Protein AF-Q4TAU9-F1 (afdb_monomer_lite)

pLDDT: mean 83.35, std 13.66, range [28.48, 95.56]

Radius of gyration: 48.25 Å; chains: 1; bounding box: 109×79×140 Å

Foldseek 3Di:
DDDPLVVDDPVCSVVVVQVVCCCVVQVPQAGWDDDPNDIDGPGDPVCLFSLAPPVLLVVLLVLLVVLQVQLVVLVCQLVPVDDDPDDDDDDDDDPRDQLVVLLVPDDPQAADDLVNSVVSCVVRPVNVVSVVVSVVSNVVSQVVSVVSVVVSCVNCVSGPDDRDRDGDDDQDVSNSSQQSNQVSFQQPPNFGFGADPVVRFTDGDPVDPDRGDQGFFHPDDDQWGAVGADPVHRNFRPHHAPQWDGDPRTTDGDDQPDCQVAWDPPDDDALVRLVVCQVVVPCVFFQDWDKDFPQADAPDKDQQLPDQKGKIKIFRDPDQDQKWFKFFKKKWKKKWWPQAQKDKDKWKWFAQFDADSLLTDTQPEPDPVAFHWDWDWDPDDPTMTMIMTMGGGGPQFIAIGRMMMIIIGIDGHDPDPPDDPPDPPDRDDPPPPPGPNTIMHINDITTGHDMMGHDLVVLVVLLVCCVVPPDPVSNLSSLNNLLVVQVSNQSRAHDDPATARVVLVCCCRNNVDDPVSSVVSVVSSVVSLVSHPPNDPDGHHDYSDD

Structure (mmCIF, N/CA/C/O backbone):
data_AF-Q4TAU9-F1
#
_entry.id   AF-Q4TAU9-F1
#
loop_
_atom_site.group_PDB
_atom_site.id
_atom_site.type_symbol
_atom_site.label_atom_id
_atom_site.label_alt_id
_atom_site.label_comp_id
_atom_site.label_asym_id
_atom_site.label_entity_id
_atom_site.label_seq_id
_atom_site.pdbx_PDB_ins_code
_atom_site.Cartn_x
_atom_site.Cartn_y
_atom_site.Cartn_z
_atom_site.occupancy
_atom_site.B_iso_or_equiv
_atom_site.auth_seq_id
_atom_site.auth_comp_id
_atom_site.auth_asym_id
_atom_site.auth_atom_id
_atom_site.pdbx_PDB_model_num
ATOM 1 N N . LEU A 1 1 ? -42.664 -43.459 82.795 1.00 47.53 1 LEU A N 1
ATOM 2 C CA . LEU A 1 1 ? -44.141 -43.518 82.737 1.00 47.53 1 LEU A CA 1
ATOM 3 C C . LEU A 1 1 ? -44.501 -44.461 81.596 1.00 47.53 1 LEU A C 1
ATOM 5 O O . LEU A 1 1 ? -43.942 -44.253 80.524 1.00 47.53 1 LEU A O 1
ATOM 9 N N . PRO A 1 2 ? -45.317 -45.505 81.819 1.00 69.44 2 PRO A N 1
ATOM 10 C CA . PRO A 1 2 ? -45.883 -46.289 80.719 1.00 69.44 2 PRO A CA 1
ATOM 11 C C . PRO A 1 2 ? -46.674 -45.354 79.794 1.00 69.44 2 PRO A C 1
ATOM 13 O O . PRO A 1 2 ? -47.246 -44.364 80.260 1.00 69.44 2 PRO A O 1
ATOM 16 N N . GLY A 1 3 ? -46.637 -45.604 78.488 1.00 76.88 3 GLY A N 1
ATOM 17 C CA . GLY A 1 3 ? -47.330 -44.754 77.523 1.00 76.88 3 GLY A CA 1
ATOM 18 C C . GLY A 1 3 ? -48.832 -45.030 77.530 1.00 76.88 3 GLY A C 1
ATOM 19 O O . GLY A 1 3 ? -49.268 -46.114 77.915 1.00 76.88 3 GLY A O 1
ATOM 20 N N . LEU A 1 4 ? -49.651 -44.064 77.097 1.00 79.94 4 LEU A N 1
ATOM 21 C CA . LEU A 1 4 ? -51.115 -44.217 77.094 1.00 79.94 4 LEU A CA 1
ATOM 22 C C . LEU A 1 4 ? -51.572 -45.426 76.252 1.00 79.94 4 LEU A C 1
ATOM 24 O O . LEU A 1 4 ? -52.603 -46.029 76.540 1.00 79.94 4 LEU A O 1
ATOM 28 N N . GLN A 1 5 ? -50.765 -45.829 75.266 1.00 80.50 5 GLN A N 1
ATOM 29 C CA . GLN A 1 5 ? -50.980 -47.034 74.471 1.00 80.50 5 GLN A CA 1
ATOM 30 C C . GLN A 1 5 ? -50.945 -48.332 75.294 1.00 80.50 5 GLN A C 1
ATOM 32 O O . GLN A 1 5 ? -51.600 -49.297 74.914 1.00 80.50 5 GLN A O 1
ATOM 37 N N . ASP A 1 6 ? -50.234 -48.379 76.423 1.00 83.62 6 ASP A N 1
ATOM 38 C CA . ASP A 1 6 ? -50.064 -49.606 77.215 1.00 83.62 6 ASP A CA 1
ATOM 39 C C . ASP A 1 6 ? -51.356 -49.995 77.957 1.00 83.62 6 ASP A C 1
ATOM 41 O O . ASP A 1 6 ? -51.576 -51.171 78.256 1.00 83.62 6 ASP A O 1
ATOM 45 N N . VAL A 1 7 ? -52.244 -49.017 78.176 1.00 86.88 7 VAL A N 1
ATOM 46 C CA . VAL A 1 7 ? -53.579 -49.183 78.779 1.00 86.88 7 VAL A CA 1
ATOM 47 C C . VAL A 1 7 ? -54.600 -49.719 77.764 1.00 86.88 7 VAL A C 1
ATOM 49 O O . VAL A 1 7 ? -55.645 -50.242 78.146 1.00 86.88 7 VAL A O 1
ATOM 52 N N . LEU A 1 8 ? -54.309 -49.620 76.462 1.00 85.00 8 LEU A N 1
ATOM 53 C CA . LEU A 1 8 ? -55.213 -50.062 75.402 1.00 85.00 8 LEU A CA 1
ATOM 54 C C . LEU A 1 8 ? -55.052 -51.564 75.100 1.00 85.00 8 LEU A C 1
ATOM 56 O O . LEU A 1 8 ? -53.938 -52.095 75.196 1.00 85.00 8 LEU A O 1
ATOM 60 N N . PRO A 1 9 ? -56.136 -52.249 74.674 1.00 88.38 9 PRO A N 1
ATOM 61 C CA . PRO A 1 9 ? -56.065 -53.604 74.134 1.00 88.38 9 PRO A CA 1
ATOM 62 C C . PRO A 1 9 ? -55.034 -53.714 73.008 1.00 88.38 9 PRO A C 1
ATOM 64 O O . PRO A 1 9 ? -54.909 -52.800 72.192 1.00 88.38 9 PRO A O 1
ATOM 67 N N . GLU A 1 10 ? -54.328 -54.844 72.933 1.00 84.69 10 GLU A N 1
ATOM 68 C CA . GLU A 1 10 ? -53.177 -55.041 72.037 1.00 84.69 10 GLU A CA 1
ATOM 69 C C . GLU A 1 10 ? -53.483 -54.695 70.568 1.00 84.69 10 GLU A C 1
ATOM 71 O O . GLU A 1 10 ? -52.704 -54.000 69.918 1.00 84.69 10 GLU A O 1
ATOM 76 N N . PHE A 1 11 ? -54.677 -55.052 70.082 1.00 84.88 11 PHE A N 1
ATOM 77 C CA . PHE A 1 11 ? -55.127 -54.767 68.715 1.00 84.88 11 PHE A CA 1
ATOM 78 C C . PHE A 1 11 ? -55.357 -53.271 68.406 1.00 84.88 11 PHE A C 1
ATOM 80 O O . PHE A 1 11 ? -55.430 -52.895 67.236 1.00 84.88 11 PHE A O 1
ATOM 87 N N . LEU A 1 12 ? -55.475 -52.406 69.424 1.00 86.12 12 LEU A N 1
ATOM 88 C CA . LEU A 1 12 ? -55.676 -50.957 69.270 1.00 86.12 12 LEU A CA 1
ATOM 89 C C . LEU A 1 12 ? -54.403 -50.137 69.467 1.00 86.12 12 LEU A C 1
ATOM 91 O O . LEU A 1 12 ? -54.369 -48.984 69.040 1.00 86.12 12 LEU A O 1
ATOM 95 N N . ARG A 1 13 ? -53.357 -50.704 70.078 1.00 87.62 13 ARG A N 1
ATOM 96 C CA . ARG A 1 13 ? -52.136 -49.957 70.421 1.00 87.62 13 ARG A CA 1
ATOM 97 C C . ARG A 1 13 ? -51.487 -49.318 69.195 1.00 87.62 13 ARG A C 1
ATOM 99 O O . ARG A 1 13 ? -51.188 -48.128 69.220 1.00 87.62 13 ARG A O 1
ATOM 106 N N . GLY A 1 14 ? -51.337 -50.081 68.108 1.00 83.69 14 GLY A N 1
ATOM 107 C CA . GLY A 1 14 ? -50.750 -49.591 66.854 1.00 83.69 14 GLY A CA 1
ATOM 108 C C . GLY A 1 14 ? -51.552 -48.447 66.228 1.00 83.69 14 GLY A C 1
ATOM 109 O O . GLY A 1 14 ? -50.993 -47.394 65.938 1.00 83.69 14 GLY A O 1
ATOM 110 N N . ARG A 1 15 ? -52.879 -48.613 66.120 1.00 84.12 15 ARG A N 1
ATOM 111 C CA . ARG A 1 15 ? -53.782 -47.582 65.576 1.00 84.12 15 ARG A CA 1
ATOM 112 C C . ARG A 1 15 ? -53.808 -46.317 66.427 1.00 84.12 15 ARG A C 1
ATOM 114 O O . ARG A 1 15 ? -53.889 -45.221 65.888 1.00 84.12 15 ARG A O 1
ATOM 121 N N . PHE A 1 16 ? -53.739 -46.459 67.750 1.00 87.25 16 PHE A N 1
ATOM 122 C CA . PHE A 1 16 ? -53.678 -45.315 68.653 1.00 87.25 16 PHE A CA 1
ATOM 123 C C . PHE A 1 16 ? -52.394 -44.504 68.449 1.00 87.25 16 PHE A C 1
ATOM 125 O O . PHE A 1 16 ? -52.464 -43.283 68.354 1.00 87.25 16 PHE A O 1
ATOM 132 N N . VAL A 1 17 ? -51.236 -45.164 68.337 1.00 86.25 17 VAL A N 1
ATOM 133 C CA . VAL A 1 17 ? -49.957 -44.483 68.078 1.00 86.25 17 VAL A CA 1
ATOM 134 C C . VAL A 1 17 ? -49.968 -43.802 66.708 1.00 86.25 17 VAL A C 1
ATOM 136 O O . VAL A 1 17 ? -49.568 -42.647 66.608 1.00 86.25 17 VAL A O 1
ATOM 139 N N . GLU A 1 18 ? -50.474 -44.465 65.669 1.00 83.19 18 GLU A N 1
ATOM 140 C CA . GLU A 1 18 ? -50.602 -43.897 64.319 1.00 83.19 18 GLU A CA 1
ATOM 141 C C . GLU A 1 18 ? -51.523 -42.666 64.288 1.00 83.19 18 GLU A C 1
ATOM 143 O O . GLU A 1 18 ? -51.163 -41.625 63.729 1.00 83.19 18 GLU A O 1
ATOM 148 N N . ALA A 1 19 ? -52.675 -42.741 64.959 1.00 84.44 19 ALA A N 1
ATOM 149 C CA . ALA A 1 19 ? -53.599 -41.621 65.092 1.00 84.44 19 ALA A CA 1
ATOM 150 C C . ALA A 1 19 ? -52.997 -40.474 65.919 1.00 84.44 19 ALA A C 1
ATOM 152 O O . ALA A 1 19 ? -53.143 -39.312 65.548 1.00 84.44 19 ALA A O 1
ATOM 153 N N . ALA A 1 20 ? -52.282 -40.778 67.006 1.00 87.12 20 ALA A N 1
ATOM 154 C CA . ALA A 1 20 ? -51.615 -39.777 67.833 1.00 87.12 20 ALA A CA 1
ATOM 155 C C . ALA A 1 20 ? -50.476 -39.073 67.075 1.00 87.12 20 ALA A C 1
ATOM 157 O O . ALA A 1 20 ? -50.361 -37.850 67.135 1.00 87.12 20 ALA A O 1
ATOM 158 N N . LEU A 1 21 ? -49.665 -39.816 66.317 1.00 86.50 21 LEU A N 1
ATOM 159 C CA . LEU A 1 21 ? -48.614 -39.246 65.471 1.00 86.50 21 LEU A CA 1
ATOM 160 C C . LEU A 1 21 ? -49.202 -38.398 64.339 1.00 86.50 21 LEU A C 1
ATOM 162 O O . LEU A 1 21 ? -48.694 -37.310 64.081 1.00 86.50 21 LEU A O 1
ATOM 166 N N . SER A 1 22 ? -50.296 -38.843 63.717 1.00 85.88 22 SER A N 1
ATOM 167 C CA . SER A 1 22 ? -51.021 -38.063 62.705 1.00 85.88 22 SER A CA 1
ATOM 168 C C . SER A 1 22 ? -51.625 -36.785 63.294 1.00 85.88 22 SER A C 1
ATOM 170 O O . SER A 1 22 ? -51.501 -35.715 62.706 1.00 85.88 22 SER A O 1
ATOM 172 N N . TYR A 1 23 ? -52.203 -36.857 64.495 1.00 86.38 23 TYR A N 1
ATOM 173 C CA . TYR A 1 23 ? -52.732 -35.693 65.208 1.00 86.38 23 TYR A CA 1
ATOM 174 C C . TYR A 1 23 ? -51.643 -34.643 65.464 1.00 86.38 23 TYR A C 1
ATOM 176 O O . TYR A 1 23 ? -51.842 -33.467 65.170 1.00 86.38 23 TYR A O 1
ATOM 184 N N . VAL A 1 24 ? -50.478 -35.070 65.964 1.00 86.50 24 VAL A N 1
ATOM 185 C CA . VAL A 1 24 ? -49.368 -34.169 66.309 1.00 86.50 24 VAL A CA 1
ATOM 186 C C . VAL A 1 24 ? -48.653 -33.629 65.068 1.00 86.50 24 VAL A C 1
ATOM 188 O O . VAL A 1 24 ? -48.359 -32.439 65.010 1.00 86.50 24 VAL A O 1
ATOM 191 N N . ALA A 1 25 ? -48.359 -34.475 64.079 1.00 85.12 25 ALA A N 1
ATOM 192 C CA . ALA A 1 25 ? -47.562 -34.089 62.914 1.00 85.12 25 ALA A CA 1
ATOM 193 C C . ALA A 1 25 ? -48.379 -33.378 61.824 1.00 85.12 25 ALA A C 1
ATOM 195 O O . ALA A 1 25 ? -47.840 -32.526 61.124 1.00 85.12 25 ALA A O 1
ATOM 196 N N . CYS A 1 26 ? -49.664 -33.718 61.686 1.00 88.06 26 CYS A N 1
ATOM 197 C CA . CYS A 1 26 ? -50.552 -33.201 60.641 1.00 88.06 26 CYS A CA 1
ATOM 198 C C . CYS A 1 26 ? -51.655 -32.288 61.180 1.00 88.06 26 CYS A C 1
ATOM 200 O O . CYS A 1 26 ? -52.570 -31.954 60.436 1.00 88.06 26 CYS A O 1
ATOM 202 N N . ASN A 1 27 ? -51.611 -31.917 62.465 1.00 87.69 27 ASN A N 1
ATOM 203 C CA . ASN A 1 27 ? -52.578 -31.024 63.110 1.00 87.69 27 ASN A CA 1
ATOM 204 C C . ASN A 1 27 ? -54.054 -31.449 62.917 1.00 87.69 27 ASN A C 1
ATOM 206 O O . ASN A 1 27 ? -54.943 -30.615 62.788 1.00 87.69 27 ASN A O 1
ATOM 210 N N . SER A 1 28 ? -54.327 -32.760 62.879 1.00 83.88 28 SER A N 1
ATOM 211 C CA . SER A 1 28 ? -55.648 -33.347 62.547 1.00 83.88 28 SER A CA 1
ATOM 212 C C . SER A 1 28 ? -56.174 -33.085 61.127 1.00 83.88 28 SER A C 1
ATOM 214 O O . SER A 1 28 ? -57.338 -33.366 60.841 1.00 83.88 28 SER A O 1
ATOM 216 N N . GLU A 1 29 ? -55.347 -32.575 60.220 1.00 89.56 29 GLU A N 1
ATOM 217 C CA . GLU A 1 29 ? -55.735 -32.250 58.842 1.00 89.56 29 GLU A CA 1
ATOM 218 C C . GLU A 1 29 ? -55.476 -33.405 57.853 1.00 89.56 29 GLU A C 1
ATOM 220 O O . GLU A 1 29 ? -55.836 -33.318 56.675 1.00 89.56 29 GLU A O 1
ATOM 225 N N . GLY A 1 30 ? -54.882 -34.510 58.317 1.00 89.56 30 GLY A N 1
ATOM 226 C CA . GLY A 1 30 ? -54.556 -35.678 57.500 1.00 89.56 30 GLY A CA 1
ATOM 227 C C . GLY A 1 30 ? -53.896 -36.819 58.280 1.00 89.56 30 GLY A C 1
ATOM 228 O O . GLY A 1 30 ? -53.733 -36.742 59.498 1.00 89.56 30 GLY A O 1
ATOM 229 N N . GLU A 1 31 ? -53.507 -37.868 57.556 1.00 90.62 31 GLU A N 1
ATOM 230 C CA . GLU A 1 31 ? -52.815 -39.055 58.088 1.00 90.62 31 GLU A CA 1
ATOM 231 C C . GLU A 1 31 ? -51.307 -38.980 57.809 1.00 90.62 31 GLU A C 1
ATOM 233 O O . GLU A 1 31 ? -50.898 -38.625 56.704 1.00 90.62 31 GLU A O 1
ATOM 238 N N . LEU A 1 32 ? -50.458 -39.310 58.784 1.00 90.50 32 LEU A N 1
ATOM 239 C CA . LEU A 1 32 ? -49.004 -39.271 58.615 1.00 90.50 32 LEU A CA 1
ATOM 240 C C . LEU A 1 32 ? -48.502 -40.487 57.820 1.00 90.50 32 LEU A C 1
ATOM 242 O O . LEU A 1 32 ? -48.624 -41.626 58.260 1.00 90.50 32 LEU A O 1
ATOM 246 N N . LEU A 1 33 ? -47.845 -40.239 56.689 1.00 90.31 33 LEU A N 1
ATOM 247 C CA . LEU A 1 33 ? -47.177 -41.241 55.862 1.00 90.31 33 LEU A CA 1
ATOM 248 C C . LEU A 1 33 ? -45.666 -41.021 55.885 1.00 90.31 33 LEU A C 1
ATOM 250 O O . LEU A 1 33 ? -45.189 -39.940 55.551 1.00 90.31 33 LEU A O 1
ATOM 254 N N . CYS A 1 34 ? -44.900 -42.060 56.209 1.00 87.75 34 CYS A N 1
ATOM 255 C CA . CYS A 1 34 ? -43.439 -42.029 56.183 1.00 87.75 34 CYS A CA 1
ATOM 256 C C . CYS A 1 34 ? -42.897 -43.054 55.185 1.00 87.75 34 CYS A C 1
ATOM 258 O O . CYS A 1 34 ? -43.180 -44.246 55.290 1.00 87.75 34 CYS A O 1
ATOM 260 N N . ARG A 1 35 ? -42.078 -42.607 54.227 1.00 88.62 35 ARG A N 1
ATOM 261 C CA . ARG A 1 35 ? -41.408 -43.479 53.252 1.00 88.62 35 ARG A CA 1
ATOM 262 C C . ARG A 1 35 ? -39.969 -43.023 53.044 1.00 88.62 35 ARG A C 1
ATOM 264 O O . ARG A 1 35 ? -39.738 -41.859 52.747 1.00 88.62 35 ARG A O 1
ATOM 271 N N . ASN A 1 36 ? -39.006 -43.940 53.153 1.00 86.94 36 ASN A N 1
ATOM 272 C CA . ASN A 1 36 ? -37.575 -43.667 52.936 1.00 86.94 36 ASN A CA 1
ATOM 273 C C . ASN A 1 36 ? -37.044 -42.459 53.746 1.00 86.94 36 ASN A C 1
ATOM 275 O O . ASN A 1 36 ? -36.388 -41.586 53.183 1.00 86.94 36 ASN A O 1
ATOM 279 N N . ASN A 1 37 ? -37.346 -42.389 55.049 1.00 85.00 37 ASN A N 1
ATOM 280 C CA . ASN A 1 37 ? -37.008 -41.266 55.947 1.00 85.00 37 ASN A CA 1
ATOM 281 C C . ASN A 1 37 ? -37.619 -39.898 55.571 1.00 85.00 37 ASN A C 1
ATOM 283 O O . ASN A 1 37 ? -37.198 -38.873 56.101 1.00 85.00 37 ASN A O 1
ATOM 287 N N . ASP A 1 38 ? -38.620 -39.865 54.693 1.00 84.88 38 ASP A N 1
ATOM 288 C CA . ASP A 1 38 ? -39.382 -38.666 54.353 1.00 84.88 38 ASP A CA 1
ATOM 289 C C . ASP A 1 38 ? -40.832 -38.859 54.815 1.00 84.88 38 ASP A C 1
ATOM 291 O O . ASP A 1 38 ? -41.509 -39.788 54.368 1.00 84.88 38 ASP A O 1
ATOM 295 N N . CYS A 1 39 ? -41.288 -38.022 55.746 1.00 88.00 39 CYS A N 1
ATOM 296 C CA . CYS A 1 39 ? -42.621 -38.090 56.342 1.00 88.00 39 CYS A CA 1
ATOM 297 C C . CYS A 1 39 ? -43.475 -36.900 55.899 1.00 88.00 39 CYS A C 1
ATOM 299 O O . CYS A 1 39 ? -42.984 -35.775 55.821 1.00 88.00 39 CYS A O 1
ATOM 301 N N . TRP A 1 40 ? -44.752 -37.140 55.608 1.00 90.62 40 TRP A N 1
ATOM 302 C CA . TRP A 1 40 ? -45.702 -36.115 55.183 1.00 90.62 40 TRP A CA 1
ATOM 303 C C . TRP A 1 40 ? -47.138 -36.502 55.483 1.00 90.62 40 TRP A C 1
ATOM 305 O O . TRP A 1 40 ? -47.441 -37.665 55.723 1.00 90.62 40 TRP A O 1
ATOM 315 N N . CYS A 1 41 ? -48.037 -35.536 55.393 1.00 91.06 41 CYS A N 1
ATOM 316 C CA . CYS A 1 41 ? -49.447 -35.747 55.650 1.00 91.06 41 CYS A CA 1
ATOM 317 C C . CYS A 1 41 ? -50.186 -36.102 54.358 1.00 91.06 41 CYS A C 1
ATOM 319 O O . CYS A 1 41 ? -50.120 -35.380 53.359 1.00 91.06 41 CYS A O 1
ATOM 321 N N . HIS A 1 42 ? -50.915 -37.211 54.351 1.00 91.44 42 HIS A N 1
ATOM 322 C CA . HIS A 1 42 ? -51.972 -37.438 53.381 1.00 91.44 42 HIS A CA 1
ATOM 323 C C . HIS A 1 42 ? -53.157 -36.548 53.751 1.00 91.44 42 HIS A C 1
ATOM 325 O O . HIS A 1 42 ? -53.922 -36.852 54.665 1.00 91.44 42 HIS A O 1
ATOM 331 N N . CYS A 1 43 ? -53.245 -35.399 53.084 1.00 91.19 43 CYS A N 1
ATOM 332 C CA . CYS A 1 43 ? -54.223 -34.374 53.409 1.00 91.19 43 CYS A CA 1
ATOM 333 C C . CYS A 1 43 ? -55.661 -34.840 53.173 1.00 91.19 43 CYS A C 1
ATOM 335 O O . CYS A 1 43 ? -55.986 -35.391 52.121 1.00 91.19 43 CYS A O 1
ATOM 337 N N . SER A 1 44 ? -56.538 -34.530 54.126 1.00 89.50 44 SER A N 1
ATOM 338 C CA . SER A 1 44 ? -57.981 -34.679 53.961 1.00 89.50 44 SER A CA 1
ATOM 339 C C . SER A 1 44 ? -58.497 -33.779 52.827 1.00 89.50 44 SER A C 1
ATOM 341 O O . SER A 1 44 ? -57.984 -32.670 52.651 1.00 89.50 44 SER A O 1
ATOM 343 N N . PRO A 1 45 ? -59.573 -34.160 52.109 1.00 89.44 45 PRO A N 1
ATOM 344 C CA . PRO A 1 45 ? -60.207 -33.297 51.107 1.00 89.44 45 PRO A CA 1
ATOM 345 C C . PRO A 1 45 ? -60.637 -31.919 51.637 1.00 89.44 45 PRO A C 1
ATOM 347 O O . PRO A 1 45 ? -60.756 -30.975 50.862 1.00 89.44 45 PRO A O 1
ATOM 350 N N . ARG A 1 46 ? -60.866 -31.789 52.954 1.00 91.06 46 ARG A N 1
ATOM 351 C CA . ARG A 1 46 ? -61.191 -30.508 53.607 1.00 91.06 46 ARG A CA 1
ATOM 352 C C . ARG A 1 46 ? -59.979 -29.586 53.778 1.00 91.06 46 ARG A C 1
ATOM 354 O O . ARG A 1 46 ? -60.163 -28.380 53.895 1.00 91.06 46 ARG A O 1
ATOM 361 N N . PHE A 1 47 ? -58.768 -30.140 53.773 1.00 88.88 47 PHE A N 1
ATOM 362 C CA . PHE A 1 47 ? -57.513 -29.431 54.025 1.00 88.88 47 PHE A CA 1
ATOM 363 C C . PHE A 1 47 ? -56.452 -29.804 52.979 1.00 88.88 47 PHE A C 1
ATOM 365 O O . PHE A 1 47 ? -55.394 -30.320 53.330 1.00 88.88 47 PHE A O 1
ATOM 372 N N . PRO A 1 48 ? -56.676 -29.539 51.677 1.00 85.88 48 PRO A N 1
ATOM 373 C CA . PRO A 1 48 ? -55.783 -29.984 50.598 1.00 85.88 48 PRO A CA 1
ATOM 374 C C . PRO A 1 48 ? -54.354 -29.414 50.680 1.00 85.88 48 PRO A C 1
ATOM 376 O O . PRO A 1 48 ? -53.468 -29.853 49.951 1.00 85.88 48 PRO A O 1
ATOM 379 N N . GLN A 1 49 ? -54.125 -28.428 51.550 1.00 86.75 49 GLN A N 1
ATOM 380 C CA . GLN A 1 49 ? -52.856 -27.728 51.736 1.00 86.75 49 GLN A CA 1
ATOM 381 C C . GLN A 1 49 ? -52.212 -28.019 53.103 1.00 86.75 49 GLN A C 1
ATOM 383 O O . GLN A 1 49 ? -51.345 -27.266 53.527 1.00 86.75 49 GLN A O 1
ATOM 388 N N . CYS A 1 50 ? -52.587 -29.110 53.780 1.00 87.81 50 CYS A N 1
ATOM 389 C CA . CYS A 1 50 ? -52.100 -29.444 55.126 1.00 87.81 50 CYS A CA 1
ATOM 390 C C . CYS A 1 50 ? -50.562 -29.562 55.252 1.00 87.81 50 CYS A C 1
ATOM 392 O O . CYS A 1 50 ? -50.002 -29.396 56.328 1.00 87.81 50 CYS A O 1
ATOM 394 N N . ASN A 1 51 ? -49.850 -29.811 54.143 1.00 88.88 51 ASN A N 1
ATOM 395 C CA . ASN A 1 51 ? -48.381 -29.841 54.102 1.00 88.88 51 ASN A CA 1
ATOM 396 C C . ASN A 1 51 ? -47.729 -28.474 53.799 1.00 88.88 51 ASN A C 1
ATOM 398 O O . ASN A 1 51 ? -46.511 -28.417 53.635 1.00 88.88 51 ASN A O 1
ATOM 402 N N . CYS A 1 52 ? -48.500 -27.392 53.638 1.00 89.81 52 CYS A N 1
ATOM 403 C CA . CYS A 1 52 ? -47.992 -26.065 53.276 1.00 89.81 52 CYS A CA 1
ATOM 404 C C . CYS A 1 52 ? -47.784 -25.165 54.503 1.00 89.81 52 CYS A C 1
ATOM 406 O O . CYS A 1 52 ? -48.756 -24.615 55.027 1.00 89.81 52 CYS A O 1
ATOM 408 N N . PRO A 1 53 ? -46.536 -24.870 54.898 1.00 90.12 53 PRO A N 1
ATOM 409 C CA . PRO A 1 53 ? -46.262 -23.868 55.922 1.00 90.12 53 PRO A CA 1
ATOM 410 C C . PRO A 1 53 ? -46.305 -22.449 55.321 1.00 90.12 53 PRO A C 1
ATOM 412 O O . PRO A 1 53 ? -45.274 -21.826 55.064 1.00 90.12 53 PRO A O 1
ATOM 415 N N . PHE A 1 54 ? -47.506 -21.919 55.057 1.00 88.56 54 PHE A N 1
ATOM 416 C CA . PHE A 1 54 ? -47.681 -20.630 54.364 1.00 88.56 54 PHE A CA 1
ATOM 417 C C . PHE A 1 54 ? -46.989 -19.448 55.048 1.00 88.56 54 PHE A C 1
ATOM 419 O O . PHE A 1 54 ? -46.404 -18.608 54.363 1.00 88.56 54 PHE A O 1
ATOM 426 N N . ALA A 1 55 ? -47.052 -19.380 56.380 1.00 89.56 55 ALA A N 1
ATOM 427 C CA . ALA A 1 55 ? -46.417 -18.314 57.147 1.00 89.56 55 ALA A CA 1
ATOM 428 C C . ALA A 1 55 ? -44.888 -18.348 56.991 1.00 89.56 55 ALA A C 1
ATOM 430 O O . ALA A 1 55 ? -44.282 -17.317 56.704 1.00 89.56 55 ALA A O 1
ATOM 431 N N . ASP A 1 56 ? -44.277 -19.532 57.086 1.00 91.50 56 ASP A N 1
ATOM 432 C CA . ASP A 1 56 ? -42.827 -19.691 56.946 1.00 91.50 56 ASP A CA 1
ATOM 433 C C . ASP A 1 56 ? -42.357 -19.411 55.517 1.00 91.50 56 ASP A C 1
ATOM 435 O O . ASP A 1 56 ? -41.340 -18.742 55.325 1.00 91.50 56 ASP A O 1
ATOM 439 N N . ILE A 1 57 ? -43.111 -19.870 54.508 1.00 92.56 57 ILE A N 1
ATOM 440 C CA . ILE A 1 57 ? -42.835 -19.555 53.099 1.00 92.56 57 ILE A CA 1
ATOM 441 C C . ILE A 1 57 ? -42.856 -18.037 52.898 1.00 92.56 57 ILE A C 1
ATOM 443 O O . ILE A 1 57 ? -41.895 -17.492 52.363 1.00 92.56 57 ILE A O 1
ATOM 447 N N . LYS A 1 58 ? -43.890 -17.343 53.393 1.00 93.06 58 LYS A N 1
ATOM 448 C CA . LYS A 1 58 ? -44.012 -15.885 53.260 1.00 93.06 58 LYS A CA 1
ATOM 449 C C . LYS A 1 58 ? -42.854 -15.139 53.933 1.00 93.06 58 LYS A C 1
ATOM 451 O O . LYS A 1 58 ? -42.282 -14.232 53.340 1.00 93.06 58 LYS A O 1
ATOM 456 N N . VAL A 1 59 ? -42.456 -15.545 55.140 1.00 95.12 59 VAL A N 1
ATOM 457 C CA . VAL A 1 59 ? -41.306 -14.946 55.844 1.00 95.12 59 VAL A CA 1
ATOM 458 C C . VAL A 1 59 ? -40.006 -15.150 55.060 1.00 95.12 59 VAL A C 1
ATOM 460 O O . VAL A 1 59 ? -39.155 -14.259 55.009 1.00 95.12 59 VAL A O 1
ATOM 463 N N . MET A 1 60 ? -39.821 -16.316 54.440 1.00 95.25 60 MET A N 1
ATOM 464 C CA . MET A 1 60 ? -38.642 -16.582 53.615 1.00 95.25 60 MET A CA 1
ATOM 465 C C . MET A 1 60 ? -38.660 -15.788 52.300 1.00 95.25 60 MET A C 1
ATOM 467 O O . MET A 1 60 ? -37.611 -15.269 51.923 1.00 95.25 60 MET A O 1
ATOM 471 N N . GLU A 1 61 ? -39.821 -15.628 51.654 1.00 94.56 61 GLU A N 1
ATOM 472 C CA . GLU A 1 61 ? -40.019 -14.748 50.486 1.00 94.56 61 GLU A CA 1
ATOM 473 C C . GLU A 1 61 ? -39.645 -13.290 50.836 1.00 94.56 61 GLU A C 1
ATOM 475 O O . GLU A 1 61 ? -38.811 -12.680 50.169 1.00 94.56 61 GLU A O 1
ATOM 480 N N . GLU A 1 62 ? -40.143 -12.757 51.958 1.00 95.00 62 GLU A N 1
ATOM 481 C CA . GLU A 1 62 ? -39.811 -11.403 52.435 1.00 95.00 62 GLU A CA 1
ATOM 482 C C . GLU A 1 62 ? -38.312 -11.227 52.748 1.00 95.00 62 GLU A C 1
ATOM 484 O O . GLU A 1 62 ? -37.727 -10.168 52.507 1.00 95.00 62 GLU A O 1
ATOM 489 N N . ASN A 1 63 ? -37.653 -12.256 53.286 1.00 94.94 63 ASN A N 1
ATOM 490 C CA . ASN A 1 63 ? -36.213 -12.219 53.554 1.00 94.94 63 ASN A CA 1
ATOM 491 C C . ASN A 1 63 ? -35.368 -12.295 52.272 1.00 94.94 63 ASN A C 1
ATOM 493 O O . ASN A 1 63 ? -34.278 -11.709 52.215 1.00 94.94 63 ASN A O 1
ATOM 497 N N . LEU A 1 64 ? -35.848 -13.010 51.251 1.00 95.44 64 LEU A N 1
ATOM 498 C CA . LEU A 1 64 ? -35.224 -13.029 49.931 1.00 95.44 64 LEU A CA 1
ATOM 499 C C . LEU A 1 64 ? -35.331 -11.648 49.278 1.00 95.44 64 LEU A C 1
ATOM 501 O O . LEU A 1 64 ? -34.324 -11.123 48.805 1.00 95.44 64 LEU A O 1
ATOM 505 N N . GLU A 1 65 ? -36.497 -11.011 49.372 1.00 94.56 65 GLU A N 1
ATOM 506 C CA . GLU A 1 65 ? -36.717 -9.656 48.864 1.00 94.56 65 GLU A CA 1
ATOM 507 C C . GLU A 1 65 ? -35.814 -8.622 49.556 1.00 94.56 65 GLU A C 1
ATOM 509 O O . GLU A 1 65 ? -35.137 -7.836 48.894 1.00 94.56 65 GLU A O 1
ATOM 514 N N . LYS A 1 66 ? -35.659 -8.694 50.885 1.00 94.50 66 LYS A N 1
ATOM 515 C CA . LYS A 1 66 ? -34.671 -7.871 51.613 1.00 94.50 66 LYS A CA 1
ATOM 516 C C . LYS A 1 66 ? -33.238 -8.091 51.116 1.00 94.50 66 LYS A C 1
ATOM 518 O O . LYS A 1 66 ? -32.447 -7.150 51.079 1.00 94.50 66 LYS A O 1
ATOM 523 N N . SER A 1 67 ? -32.889 -9.321 50.734 1.00 94.88 67 SER A N 1
ATOM 524 C CA . SER A 1 67 ? -31.564 -9.631 50.178 1.00 94.88 67 SER A CA 1
ATOM 525 C C . SER A 1 67 ? -31.387 -9.026 48.781 1.00 94.88 67 SER A C 1
ATOM 527 O O . SER A 1 67 ? -30.323 -8.481 48.491 1.00 94.88 67 SER A O 1
ATOM 529 N N . ASN A 1 68 ? -32.430 -9.043 47.946 1.00 93.31 68 ASN A N 1
ATOM 530 C CA . ASN A 1 68 ? -32.439 -8.374 46.641 1.00 93.31 68 ASN A CA 1
ATOM 531 C C . ASN A 1 68 ? -32.296 -6.855 46.776 1.00 93.31 68 ASN A C 1
ATOM 533 O O . ASN A 1 68 ? -31.487 -6.246 46.073 1.00 93.31 68 ASN A O 1
ATOM 537 N N . GLN A 1 69 ? -33.014 -6.246 47.720 1.00 93.44 69 GLN A N 1
ATOM 538 C CA . GLN A 1 69 ? -32.919 -4.815 48.009 1.00 93.44 69 GLN A CA 1
ATOM 539 C C . GLN A 1 69 ? -31.524 -4.428 48.508 1.00 93.44 69 GLN A C 1
ATOM 541 O O . GLN A 1 69 ? -30.942 -3.469 48.005 1.00 93.44 69 GLN A O 1
ATOM 546 N N . ALA A 1 70 ? -30.942 -5.208 49.425 1.00 93.94 70 ALA A N 1
ATOM 547 C CA . ALA A 1 70 ? -29.574 -4.991 49.897 1.00 93.94 70 ALA A CA 1
ATOM 548 C C . ALA A 1 70 ? -28.546 -5.120 48.761 1.00 93.94 70 ALA A C 1
ATOM 550 O O . ALA A 1 70 ? -27.647 -4.289 48.641 1.00 93.94 70 ALA A O 1
ATOM 551 N N . TRP A 1 71 ? -28.695 -6.123 47.889 1.00 94.06 71 TRP A N 1
ATOM 552 C CA . TRP A 1 71 ? -27.845 -6.277 46.708 1.00 94.06 71 TRP A CA 1
ATOM 553 C C . TRP A 1 71 ? -27.963 -5.080 45.760 1.00 94.06 71 TRP A C 1
ATOM 555 O O . TRP A 1 71 ? -26.948 -4.564 45.286 1.00 94.06 71 TRP A O 1
ATOM 565 N N . SER A 1 72 ? -29.189 -4.626 45.488 1.00 91.25 72 SER A N 1
ATOM 566 C CA . SER A 1 72 ? -29.436 -3.450 44.653 1.00 91.25 72 SER A CA 1
ATOM 567 C C . SER A 1 72 ? -28.805 -2.199 45.263 1.00 91.25 72 SER A C 1
ATOM 569 O O . SER A 1 72 ? -28.091 -1.497 44.553 1.00 91.25 72 SER A O 1
ATOM 571 N N . SER A 1 73 ? -28.965 -1.977 46.576 1.00 90.88 73 SER A N 1
ATOM 572 C CA . SER A 1 73 ? -28.368 -0.843 47.299 1.00 90.88 73 SER A CA 1
ATOM 573 C C . SER A 1 73 ? -26.849 -0.838 47.194 1.00 90.88 73 SER A C 1
ATOM 575 O O . SER A 1 73 ? -26.289 0.171 46.801 1.00 90.88 73 SER A O 1
ATOM 577 N N . LEU A 1 74 ? -26.173 -1.970 47.430 1.00 91.44 74 LEU A N 1
ATOM 578 C CA . LEU A 1 74 ? -24.708 -2.056 47.329 1.00 91.44 74 LEU A CA 1
ATOM 579 C C . LEU A 1 74 ? -24.195 -1.694 45.928 1.00 91.44 74 LEU A C 1
ATOM 581 O O . LEU A 1 74 ? -23.236 -0.940 45.768 1.00 91.44 74 LEU A O 1
ATOM 585 N N . ASN A 1 75 ? -24.844 -2.231 44.894 1.00 90.00 75 ASN A N 1
ATOM 586 C CA . ASN A 1 75 ? -24.480 -1.946 43.509 1.00 90.00 75 ASN A CA 1
ATOM 587 C C . ASN A 1 75 ? -24.821 -0.512 43.103 1.00 90.00 75 ASN A C 1
ATOM 589 O O . ASN A 1 75 ? -24.114 0.088 42.294 1.00 90.00 75 ASN A O 1
ATOM 593 N N . HIS A 1 76 ? -25.923 0.011 43.630 1.00 86.19 76 HIS A N 1
ATOM 594 C CA . HIS A 1 76 ? -26.329 1.384 43.434 1.00 86.19 76 HIS A CA 1
ATOM 595 C C . HIS A 1 76 ? -25.351 2.322 44.129 1.00 86.19 76 HIS A C 1
ATOM 597 O O . HIS A 1 76 ? -24.816 3.161 43.450 1.00 86.19 76 HIS A O 1
ATOM 603 N N . GLU A 1 77 ? -24.993 2.138 45.397 1.00 85.00 77 GLU A N 1
ATOM 604 C CA . GLU A 1 77 ? -24.003 2.945 46.135 1.00 85.00 77 GLU A CA 1
ATOM 605 C C . GLU A 1 77 ? -22.611 2.947 45.487 1.00 85.00 77 GLU A C 1
ATOM 607 O O . GLU A 1 77 ? -21.915 3.962 45.499 1.00 85.00 77 GLU A O 1
ATOM 612 N N . PHE A 1 78 ? -22.198 1.831 44.878 1.00 86.12 78 PHE A N 1
ATOM 613 C CA . PHE A 1 78 ? -20.972 1.794 44.078 1.00 86.12 78 PHE A CA 1
ATOM 614 C C . PHE A 1 78 ? -21.052 2.710 42.841 1.00 86.12 78 PHE A C 1
ATOM 616 O O . PHE A 1 78 ? -20.053 3.314 42.457 1.00 86.12 78 PHE A O 1
ATOM 623 N N . MET A 1 79 ? -22.239 2.836 42.237 1.00 78.12 79 MET A N 1
ATOM 624 C CA . MET A 1 79 ? -22.514 3.676 41.062 1.00 78.12 79 MET A CA 1
ATOM 625 C C . MET A 1 79 ? -22.894 5.135 41.425 1.00 78.12 79 MET A C 1
ATOM 627 O O . MET A 1 79 ? -22.489 6.068 40.736 1.00 78.12 79 MET A O 1
ATOM 631 N N . GLU A 1 80 ? -23.654 5.316 42.508 1.00 65.00 80 GLU A N 1
ATOM 632 C CA . GLU A 1 80 ? -24.314 6.504 43.067 1.00 65.00 80 GLU A CA 1
ATOM 633 C C . GLU A 1 80 ? -23.695 6.915 44.419 1.00 65.00 80 GLU A C 1
ATOM 635 O O . GLU A 1 80 ? -24.352 7.363 45.355 1.00 65.00 80 GLU A O 1
ATOM 640 N N . SER A 1 81 ? -22.373 6.965 44.491 1.00 53.22 81 SER A N 1
ATOM 641 C CA . SER A 1 81 ? -21.722 8.119 45.134 1.00 53.22 81 SER A CA 1
ATOM 642 C C . SER A 1 81 ? -22.131 9.387 44.345 1.00 53.22 81 SER A C 1
ATOM 644 O O . SER A 1 81 ? -21.448 9.929 43.483 1.00 53.22 81 SER A O 1
ATOM 646 N N . ALA A 1 82 ? -23.413 9.724 44.468 1.00 45.47 82 ALA A N 1
ATOM 647 C CA . ALA A 1 82 ? -24.231 10.621 43.675 1.00 45.47 82 ALA A CA 1
ATOM 648 C C . ALA A 1 82 ? -25.543 10.799 44.448 1.00 45.47 82 ALA A C 1
ATOM 650 O O . ALA A 1 82 ? -26.418 9.956 44.395 1.00 45.47 82 ALA A O 1
ATOM 651 N N . GLY A 1 83 ? -25.694 11.910 45.163 1.00 36.25 83 GLY A N 1
ATOM 652 C CA . GLY A 1 83 ? -27.030 12.436 45.444 1.00 36.25 83 GLY A CA 1
ATOM 653 C C . GLY A 1 83 ? -27.846 11.784 46.567 1.00 36.25 83 GLY A C 1
ATOM 654 O O . GLY A 1 83 ? -28.980 11.374 46.354 1.00 36.25 83 GLY A O 1
ATOM 655 N N . ARG A 1 84 ? -27.401 11.931 47.819 1.00 31.39 84 ARG A N 1
ATOM 656 C CA . ARG A 1 84 ? -28.326 12.384 48.876 1.00 31.39 84 ARG A CA 1
ATOM 657 C C . ARG A 1 84 ? -27.745 13.588 49.597 1.00 31.39 84 ARG A C 1
ATOM 659 O O . ARG A 1 84 ? -27.013 13.474 50.572 1.00 31.39 84 ARG A O 1
ATOM 666 N N . SER A 1 85 ? -28.135 14.760 49.106 1.00 32.44 85 SER A N 1
ATOM 667 C CA . SER A 1 85 ? -28.225 15.959 49.930 1.00 32.44 85 SER A CA 1
ATOM 668 C C . SER A 1 85 ? -29.228 15.669 51.050 1.00 32.44 85 SER A C 1
ATOM 670 O O . SER A 1 85 ? -30.439 15.717 50.840 1.00 32.44 85 SER A O 1
ATOM 672 N N . SER A 1 86 ? -28.727 15.312 52.230 1.00 34.50 86 SER A N 1
ATOM 673 C CA . SER A 1 86 ? -29.421 15.629 53.470 1.00 34.50 86 SER A CA 1
ATOM 674 C C . SER A 1 86 ? -28.731 16.846 54.064 1.00 34.50 86 SER A C 1
ATOM 676 O O . SER A 1 86 ? -27.506 16.939 54.101 1.00 34.50 86 SER A O 1
ATOM 678 N N . ARG A 1 87 ? -29.560 17.806 54.453 1.00 39.69 87 ARG A N 1
ATOM 679 C CA . ARG A 1 87 ? -29.212 19.112 54.999 1.00 39.69 87 ARG A CA 1
ATOM 680 C C . ARG A 1 87 ? -28.020 19.065 55.969 1.00 39.69 87 ARG A C 1
ATOM 682 O O . ARG A 1 87 ? -28.071 18.391 56.988 1.00 39.69 87 ARG A O 1
ATOM 689 N N . GLN A 1 88 ? -27.060 19.946 55.675 1.00 33.66 88 GLN A N 1
ATOM 690 C CA . GLN A 1 88 ? -26.428 20.853 56.638 1.00 33.66 88 GLN A CA 1
ATOM 691 C C . GLN A 1 88 ? -25.434 20.232 57.635 1.00 33.66 88 GLN A C 1
ATOM 693 O O . GLN A 1 88 ? -25.797 19.822 58.729 1.00 33.66 88 GLN A O 1
ATOM 698 N N . THR A 1 89 ? -24.139 20.295 57.309 1.00 30.22 89 THR A N 1
ATOM 699 C CA . THR A 1 89 ? -23.142 21.151 57.996 1.00 30.22 89 THR A CA 1
ATOM 700 C C . THR A 1 89 ? -21.750 20.973 57.376 1.00 30.22 89 THR A C 1
ATOM 702 O O . THR A 1 89 ? -21.340 19.881 57.000 1.00 30.22 89 THR A O 1
ATOM 705 N N . HIS A 1 90 ? -21.047 22.094 57.220 1.00 41.00 90 HIS A N 1
ATOM 706 C CA . HIS A 1 90 ? -19.674 22.195 56.733 1.00 41.00 90 HIS A CA 1
ATOM 707 C C . HIS A 1 90 ? -18.706 21.331 57.552 1.00 41.00 90 HIS A C 1
ATOM 709 O O . HIS A 1 90 ? -18.634 21.500 58.764 1.00 41.00 90 HIS A O 1
ATOM 715 N N . THR A 1 91 ? -17.896 20.500 56.887 1.00 28.48 91 THR A N 1
ATOM 716 C CA . THR A 1 91 ? -16.429 20.405 57.058 1.00 28.48 91 THR A CA 1
ATOM 717 C C . THR A 1 91 ? -15.837 19.373 56.083 1.00 28.48 91 THR A C 1
ATOM 719 O O . THR A 1 91 ? -16.371 18.289 55.908 1.00 28.48 91 THR A O 1
ATOM 722 N N . LEU A 1 92 ? -14.772 19.805 55.400 1.00 35.16 92 LEU A N 1
ATOM 723 C CA . LEU A 1 92 ? -13.745 19.102 54.618 1.00 35.16 92 LEU A CA 1
ATOM 724 C C . LEU A 1 92 ? -13.949 17.631 54.164 1.00 35.16 92 LEU A C 1
ATOM 726 O O . LEU A 1 92 ? -14.072 16.712 54.964 1.00 35.16 92 LEU A O 1
ATOM 730 N N . THR A 1 93 ? -13.749 17.436 52.849 1.00 35.97 93 THR A N 1
ATOM 731 C CA . THR A 1 93 ? -13.356 16.189 52.150 1.00 35.97 93 THR A CA 1
ATOM 732 C C . THR A 1 93 ? -14.310 14.992 52.261 1.00 35.97 93 THR A C 1
ATOM 734 O O . THR A 1 93 ? -14.133 14.112 53.095 1.00 35.97 93 THR A O 1
ATOM 737 N N . SER A 1 94 ? -15.280 14.906 51.342 1.00 37.44 94 SER A N 1
ATOM 738 C CA . SER A 1 94 ? -16.056 13.684 51.095 1.00 37.44 94 SER A CA 1
ATOM 739 C C . SER A 1 94 ? -15.206 12.653 50.339 1.00 37.44 94 SER A C 1
ATOM 741 O O . SER A 1 94 ? -14.787 12.896 49.209 1.00 37.44 94 SER A O 1
ATOM 743 N N . VAL A 1 95 ? -14.955 11.514 50.981 1.00 40.53 95 VAL A N 1
ATOM 744 C CA . VAL A 1 95 ? -14.086 10.410 50.526 1.00 40.53 95 VAL A CA 1
ATOM 745 C C . VAL A 1 95 ? -14.818 9.380 49.639 1.00 40.53 95 VAL A C 1
ATOM 747 O O . VAL A 1 95 ? -14.211 8.410 49.213 1.00 40.53 95 VAL A O 1
ATOM 750 N N . ASP A 1 96 ? -16.077 9.596 49.252 1.00 48.19 96 ASP A N 1
ATOM 751 C CA . ASP A 1 96 ? -16.864 8.610 48.489 1.00 48.19 96 ASP A CA 1
ATOM 752 C C . ASP A 1 96 ? -17.291 9.138 47.104 1.00 48.19 96 ASP A C 1
ATOM 754 O O . ASP A 1 96 ? -18.411 9.616 46.952 1.00 48.19 96 ASP A O 1
ATOM 758 N N . ASP A 1 97 ? -16.405 9.071 46.096 1.00 68.38 97 ASP A N 1
ATOM 759 C CA . ASP A 1 97 ? -16.693 9.494 44.701 1.00 68.38 97 ASP A CA 1
ATOM 760 C C . ASP A 1 97 ? -15.830 8.764 43.628 1.00 68.38 97 ASP A C 1
ATOM 762 O O . ASP A 1 97 ? -15.501 9.299 42.566 1.00 68.38 97 ASP A O 1
ATOM 766 N N . GLU A 1 98 ? -15.409 7.522 43.887 1.00 81.69 98 GLU A N 1
ATOM 767 C CA . GLU A 1 98 ? -14.301 6.865 43.164 1.00 81.69 98 GLU A CA 1
ATOM 768 C C . GLU A 1 98 ? -14.649 6.397 41.734 1.00 81.69 98 GLU A C 1
ATOM 770 O O . GLU A 1 98 ? -13.851 6.602 40.817 1.00 81.69 98 GLU A O 1
ATOM 775 N N . PHE A 1 99 ? -15.845 5.840 41.492 1.00 84.69 99 PHE A N 1
ATOM 776 C CA . PHE A 1 99 ? -16.262 5.404 40.144 1.00 84.69 99 PHE A CA 1
ATOM 777 C C . PHE A 1 99 ? -16.483 6.597 39.199 1.00 84.69 99 PHE A C 1
ATOM 779 O O . PHE A 1 99 ? -16.094 6.569 38.032 1.00 84.69 99 PHE A O 1
ATOM 786 N N . LYS A 1 100 ? -17.044 7.701 39.703 1.00 83.19 100 LYS A N 1
ATOM 787 C CA . LYS A 1 100 ? -17.153 8.949 38.935 1.00 83.19 100 LYS A CA 1
ATOM 788 C C . LYS A 1 100 ? -15.805 9.616 38.712 1.00 83.19 100 LYS A C 1
ATOM 790 O O . LYS A 1 100 ? -15.576 10.169 37.638 1.00 83.19 100 LYS A O 1
ATOM 795 N N . ALA A 1 101 ? -14.924 9.591 39.711 1.00 86.62 101 ALA A N 1
ATOM 796 C CA . ALA A 1 101 ? -13.568 10.100 39.562 1.00 86.62 101 ALA A CA 1
ATOM 797 C C . ALA A 1 101 ? -12.818 9.337 38.465 1.00 86.62 101 ALA A C 1
ATOM 799 O O . ALA A 1 101 ? -12.155 9.970 37.648 1.00 86.62 101 ALA A O 1
ATOM 800 N N . PHE A 1 102 ? -12.989 8.014 38.390 1.00 91.12 102 PHE A N 1
ATOM 801 C CA . PHE A 1 102 ? -12.480 7.201 37.289 1.00 91.12 102 PHE A CA 1
ATOM 802 C C . PHE A 1 102 ? -12.998 7.687 35.929 1.00 91.12 102 PHE A C 1
ATOM 804 O O . PHE A 1 102 ? -12.190 7.991 35.055 1.00 91.12 102 PHE A O 1
ATOM 811 N N . LEU A 1 103 ? -14.316 7.866 35.767 1.00 89.50 103 LEU A N 1
ATOM 812 C CA . LEU A 1 103 ? -14.895 8.366 34.510 1.00 89.50 103 LEU A CA 1
ATOM 813 C C . LEU A 1 103 ? -14.334 9.735 34.100 1.00 89.50 103 LEU A C 1
ATOM 815 O O . LEU A 1 103 ? -14.050 9.949 32.927 1.00 89.50 103 LEU A O 1
ATOM 819 N N . LYS A 1 104 ? -14.121 10.646 35.058 1.00 88.94 104 LYS A N 1
ATOM 820 C CA . LYS A 1 104 ? -13.536 11.975 34.801 1.00 88.94 104 LYS A CA 1
ATOM 821 C C . LYS A 1 104 ? -12.059 11.935 34.391 1.00 88.94 104 LYS A C 1
ATOM 823 O O . LYS A 1 104 ? -11.583 12.896 33.797 1.00 88.94 104 LYS A O 1
ATOM 828 N N . ARG A 1 105 ? -11.324 10.873 34.736 1.00 90.00 105 ARG A N 1
ATOM 829 C CA . ARG A 1 105 ? -9.910 10.685 34.356 1.00 90.00 105 ARG A CA 1
ATOM 830 C C . ARG A 1 105 ? -9.754 10.074 32.964 1.00 90.00 105 ARG A C 1
ATOM 832 O O . ARG A 1 105 ? -8.643 10.072 32.436 1.00 90.00 105 ARG A O 1
ATOM 839 N N . LEU A 1 106 ? -10.825 9.523 32.390 1.00 91.94 106 LEU A N 1
ATOM 840 C CA . LEU A 1 106 ? -10.771 8.919 31.066 1.00 91.94 106 LEU A CA 1
ATOM 841 C C . LEU A 1 106 ? -10.595 10.002 29.984 1.00 91.94 106 LEU A C 1
ATOM 843 O O . LEU A 1 106 ? -11.244 11.046 30.059 1.00 91.94 106 LEU A O 1
ATOM 847 N N . PRO A 1 107 ? -9.736 9.769 28.973 1.00 91.25 107 PRO A N 1
ATOM 848 C CA . PRO A 1 107 ? -9.554 10.711 27.872 1.00 91.25 107 PRO A CA 1
ATOM 849 C C . PRO A 1 107 ? -10.851 10.939 27.081 1.00 91.25 107 PRO A C 1
ATOM 851 O O . PRO A 1 107 ? -11.532 9.983 26.715 1.00 91.25 107 PRO A O 1
ATOM 854 N N . THR A 1 108 ? -11.170 12.199 26.785 1.00 87.44 108 THR A N 1
ATOM 855 C CA . THR A 1 108 ? -12.346 12.599 25.986 1.00 87.44 108 THR A CA 1
ATOM 856 C C . THR A 1 108 ? -11.983 13.076 24.578 1.00 87.44 108 THR A C 1
ATOM 858 O O . THR A 1 108 ? -12.861 13.285 23.747 1.00 87.44 108 THR A O 1
ATOM 861 N N . ASP A 1 109 ? -10.688 13.213 24.291 1.00 87.88 109 ASP A N 1
ATOM 862 C CA . ASP A 1 109 ? -10.119 13.649 23.012 1.00 87.88 109 ASP A CA 1
ATOM 863 C C . ASP A 1 109 ? -10.131 12.555 21.932 1.00 87.88 109 ASP A C 1
ATOM 865 O O . ASP A 1 109 ? -9.831 12.829 20.773 1.00 87.88 109 ASP A O 1
ATOM 869 N N . ARG A 1 110 ? -10.459 11.312 22.304 1.00 90.31 110 ARG A N 1
ATOM 870 C CA . ARG A 1 110 ? -10.470 10.139 21.422 1.00 90.31 110 ARG A CA 1
ATOM 871 C C . ARG A 1 110 ? -11.448 9.077 21.906 1.00 90.31 110 ARG A C 1
ATOM 873 O O . ARG A 1 110 ? -11.820 9.034 23.077 1.00 90.31 110 ARG A O 1
ATOM 880 N N . PHE A 1 111 ? -11.841 8.191 21.000 1.00 92.38 111 PHE A N 1
ATOM 881 C CA . PHE A 1 111 ? -12.702 7.062 21.322 1.00 92.38 111 PHE A CA 1
ATOM 882 C C . PHE A 1 111 ? -11.974 6.031 22.193 1.00 92.38 111 PHE A C 1
ATOM 884 O O . PHE A 1 111 ? -10.813 5.695 21.944 1.00 92.38 111 PHE A O 1
ATOM 891 N N . LEU A 1 112 ? -12.682 5.485 23.181 1.00 93.19 112 LEU A N 1
ATOM 892 C CA . LEU A 1 112 ? -12.202 4.453 24.089 1.00 93.19 112 LEU A CA 1
ATOM 893 C C . LEU A 1 112 ? -13.071 3.203 23.934 1.00 93.19 112 LEU A C 1
ATOM 895 O O . LEU A 1 112 ? -14.258 3.199 24.269 1.00 93.19 112 LEU A O 1
ATOM 899 N N . ASN A 1 113 ? -12.456 2.122 23.456 1.00 92.12 113 ASN A N 1
ATOM 900 C CA . ASN A 1 113 ? -13.082 0.805 23.493 1.00 92.12 113 ASN A CA 1
ATOM 901 C C . ASN A 1 113 ? -13.003 0.192 24.906 1.00 92.12 113 ASN A C 1
ATOM 903 O O . ASN A 1 113 ? -12.200 0.619 25.744 1.00 92.12 113 ASN A O 1
ATOM 907 N N . VAL A 1 114 ? -13.800 -0.845 25.166 1.00 93.31 114 VAL A N 1
ATOM 908 C CA . VAL A 1 114 ? -13.864 -1.566 26.446 1.00 93.31 114 VAL A CA 1
ATOM 909 C C . VAL A 1 114 ? -12.481 -2.054 26.870 1.00 93.31 114 VAL A C 1
ATOM 911 O O . VAL A 1 114 ? -12.150 -1.990 28.051 1.00 93.31 114 VAL A O 1
ATOM 914 N N . SER A 1 115 ? -11.635 -2.485 25.930 1.00 93.00 115 SER A N 1
ATOM 915 C CA . SER A 1 115 ? -10.270 -2.934 26.227 1.00 93.00 115 SER A CA 1
ATOM 916 C C . SER A 1 115 ? -9.369 -1.810 26.750 1.00 93.00 115 SER A C 1
ATOM 918 O O . SER A 1 115 ? -8.578 -2.032 27.664 1.00 93.00 115 SER A O 1
ATOM 920 N N . ILE A 1 116 ? -9.471 -0.600 26.197 1.00 92.69 116 ILE A N 1
ATOM 921 C CA . ILE A 1 116 ? -8.732 0.576 26.671 1.00 92.69 116 ILE A CA 1
ATOM 922 C C . ILE A 1 116 ? -9.274 1.007 28.035 1.00 92.69 116 ILE A C 1
ATOM 924 O O . ILE A 1 116 ? -8.484 1.235 28.950 1.00 92.69 116 ILE A O 1
ATOM 928 N N . ILE A 1 117 ? -10.599 1.045 28.208 1.00 94.69 117 ILE A N 1
ATOM 929 C CA . ILE A 1 117 ? -11.226 1.345 29.504 1.00 94.69 117 ILE A CA 1
ATOM 930 C C . ILE A 1 117 ? -10.771 0.326 30.560 1.00 94.69 117 ILE A C 1
ATOM 932 O O . ILE A 1 117 ? -10.434 0.720 31.671 1.00 94.69 117 ILE A O 1
ATOM 936 N N . ALA A 1 118 ? -10.666 -0.961 30.212 1.00 95.19 118 ALA A N 1
ATOM 937 C CA . ALA A 1 118 ? -10.159 -2.007 31.101 1.00 95.19 118 ALA A CA 1
ATOM 938 C C . ALA A 1 118 ? -8.709 -1.758 31.544 1.00 95.19 118 ALA A C 1
ATOM 940 O O . ALA A 1 118 ? -8.377 -1.981 32.708 1.00 95.19 118 ALA A O 1
ATOM 941 N N . LYS A 1 119 ? -7.847 -1.254 30.649 1.00 94.75 119 LYS A N 1
ATOM 942 C CA . LYS A 1 119 ? -6.472 -0.866 31.007 1.00 94.75 119 LYS A CA 1
ATOM 943 C C . LYS A 1 119 ? -6.474 0.257 32.042 1.00 94.75 119 LYS A C 1
ATOM 945 O O . LYS A 1 119 ? -5.812 0.123 33.069 1.00 94.75 119 LYS A O 1
ATOM 950 N N . PHE A 1 120 ? -7.261 1.312 31.825 1.00 94.94 120 PHE A N 1
ATOM 951 C CA . PHE A 1 120 ? -7.410 2.389 32.810 1.00 94.94 120 PHE A CA 1
ATOM 952 C C . PHE A 1 120 ? -7.998 1.880 34.132 1.00 94.94 120 PHE A C 1
ATOM 954 O O . PHE A 1 120 ? -7.496 2.231 35.193 1.00 94.94 120 PHE A O 1
ATOM 961 N N . TRP A 1 121 ? -9.008 1.009 34.073 1.00 94.44 121 TRP A N 1
ATOM 962 C CA . TRP A 1 121 ? -9.619 0.379 35.245 1.00 94.44 121 TRP A CA 1
ATOM 963 C C . TRP A 1 121 ? -8.584 -0.390 36.070 1.00 94.44 121 TRP A C 1
ATOM 965 O O . TRP A 1 121 ? -8.530 -0.249 37.288 1.00 94.44 121 TRP A O 1
ATOM 975 N N . SER A 1 122 ? -7.732 -1.183 35.412 1.00 94.12 122 SER A N 1
ATOM 976 C CA . SER A 1 122 ? -6.673 -1.958 36.073 1.00 94.12 122 SER A CA 1
ATOM 977 C C . SER A 1 122 ? -5.564 -1.092 36.679 1.00 94.12 122 SER A C 1
ATOM 979 O O . SER A 1 122 ? -4.954 -1.488 37.668 1.00 94.12 122 SER A O 1
ATOM 981 N N . ALA A 1 123 ? -5.324 0.095 36.116 1.00 94.69 123 ALA A N 1
ATOM 982 C CA . ALA A 1 123 ? -4.321 1.036 36.606 1.00 94.69 123 ALA A CA 1
ATOM 983 C C . ALA A 1 123 ? -4.810 1.873 37.807 1.00 94.69 123 ALA A C 1
ATOM 985 O O . ALA A 1 123 ? -3.995 2.447 38.529 1.00 94.69 123 ALA A O 1
ATOM 986 N N . ASP A 1 124 ? -6.124 1.951 38.041 1.00 93.00 124 ASP A N 1
ATOM 987 C CA . ASP A 1 124 ? -6.721 2.757 39.108 1.00 93.00 124 ASP A CA 1
ATOM 988 C C . ASP A 1 124 ? -6.834 1.972 40.427 1.00 93.00 124 ASP A C 1
ATOM 990 O O . ASP A 1 124 ? -7.842 1.326 40.718 1.00 93.00 124 ASP A O 1
ATOM 994 N N . LEU A 1 125 ? -5.786 2.036 41.254 1.00 90.88 125 LEU A N 1
ATOM 995 C CA . LEU A 1 125 ? -5.704 1.303 42.529 1.00 90.88 125 LEU A CA 1
ATOM 996 C C . LEU A 1 125 ? -6.848 1.623 43.504 1.00 90.88 125 LEU A C 1
ATOM 998 O O . LEU A 1 125 ? -7.265 0.756 44.276 1.00 90.88 125 LEU A O 1
ATOM 1002 N N . VAL A 1 126 ? -7.345 2.862 43.484 1.00 89.44 126 VAL A N 1
ATOM 1003 C CA . VAL A 1 126 ? -8.417 3.316 44.377 1.00 89.44 126 VAL A CA 1
ATOM 1004 C C . VAL A 1 126 ? -9.727 2.632 43.983 1.00 89.44 126 VAL A C 1
ATOM 1006 O O . VAL A 1 126 ? -10.367 1.986 44.813 1.00 89.44 126 VAL A O 1
ATOM 1009 N N . LEU A 1 127 ? -10.055 2.665 42.689 1.00 91.12 127 LEU A N 1
ATOM 1010 C CA . LEU A 1 127 ? -11.223 1.980 42.141 1.00 91.12 127 LEU A CA 1
ATOM 1011 C C . LEU A 1 127 ? -11.162 0.460 42.347 1.00 91.12 127 LEU A C 1
ATOM 1013 O O . LEU A 1 127 ? -12.170 -0.149 42.709 1.00 91.12 127 LEU A O 1
ATOM 1017 N N . GLN A 1 128 ? -9.986 -0.151 42.159 1.00 92.69 128 GLN A N 1
ATOM 1018 C CA . GLN A 1 128 ? -9.781 -1.585 42.397 1.00 92.69 128 GLN A CA 1
ATOM 1019 C C . GLN A 1 128 ? -10.136 -1.974 43.833 1.00 92.69 128 GLN A C 1
ATOM 1021 O O . GLN A 1 128 ? -10.925 -2.893 44.048 1.00 92.69 128 GLN A O 1
ATOM 1026 N N . LYS A 1 129 ? -9.613 -1.239 44.824 1.00 91.19 129 LYS A N 1
ATOM 1027 C CA . LYS A 1 129 ? -9.880 -1.506 46.244 1.00 91.19 129 LYS A CA 1
ATOM 1028 C C . LYS A 1 129 ? -11.377 -1.446 46.560 1.00 91.19 129 LYS A C 1
ATOM 1030 O O . LYS A 1 129 ? -11.896 -2.303 47.281 1.00 91.19 129 LYS A O 1
ATOM 1035 N N . ARG A 1 130 ? -12.081 -0.461 46.002 1.00 89.69 130 ARG A N 1
ATOM 1036 C CA . ARG A 1 130 ? -13.529 -0.305 46.176 1.00 89.69 130 ARG A CA 1
ATOM 1037 C C . ARG A 1 130 ? -14.327 -1.405 45.500 1.00 89.69 130 ARG A C 1
ATOM 1039 O O . ARG A 1 130 ? -15.299 -1.895 46.073 1.00 89.69 130 ARG A O 1
ATOM 1046 N N . TYR A 1 131 ? -13.906 -1.827 44.314 1.00 92.00 131 TYR A N 1
ATOM 1047 C CA . TYR A 1 131 ? -14.518 -2.950 43.619 1.00 92.00 131 TYR A CA 1
ATOM 1048 C C . TYR A 1 131 ? -14.362 -4.260 44.412 1.00 92.00 131 TYR A C 1
ATOM 1050 O O . TYR A 1 131 ? -15.344 -4.978 44.585 1.00 92.00 131 TYR A O 1
ATOM 1058 N N . THR A 1 132 ? -13.194 -4.532 45.009 1.00 92.56 132 THR A N 1
ATOM 1059 C CA . THR A 1 132 ? -13.009 -5.692 45.908 1.00 92.56 132 THR A CA 1
ATOM 1060 C C . THR A 1 132 ? -13.940 -5.629 47.132 1.00 92.56 132 THR A C 1
ATOM 1062 O O . THR A 1 132 ? -14.504 -6.640 47.563 1.00 92.56 132 THR A O 1
ATOM 1065 N N . GLN A 1 133 ? -14.156 -4.435 47.699 1.00 91.56 133 GLN A N 1
ATOM 1066 C CA . GLN A 1 133 ? -15.121 -4.244 48.790 1.00 91.56 133 GLN A CA 1
ATOM 1067 C C . GLN A 1 133 ? -16.564 -4.532 48.342 1.00 91.56 133 GLN A C 1
ATOM 1069 O O . GLN A 1 133 ? -17.326 -5.169 49.077 1.00 91.56 133 GLN A O 1
ATOM 1074 N N . LEU A 1 134 ? -16.944 -4.101 47.137 1.00 91.94 134 LEU A N 1
ATOM 1075 C CA . LEU A 1 134 ? -18.241 -4.438 46.556 1.00 91.94 134 LEU A CA 1
ATOM 1076 C C . LEU A 1 134 ? -18.379 -5.954 46.371 1.00 91.94 134 LEU A C 1
ATOM 1078 O O . LEU A 1 134 ? -19.382 -6.518 46.798 1.00 91.94 134 LEU A O 1
ATOM 1082 N N . GLU A 1 135 ? -17.386 -6.625 45.787 1.00 93.31 135 GLU A N 1
ATOM 1083 C CA . GLU A 1 135 ? -17.395 -8.071 45.512 1.00 93.31 135 GLU A CA 1
ATOM 1084 C C . GLU A 1 135 ? -17.560 -8.909 46.795 1.00 93.31 135 GLU A C 1
ATOM 1086 O O . GLU A 1 135 ? -18.404 -9.804 46.884 1.00 93.31 135 GLU A O 1
ATOM 1091 N N . SER A 1 136 ? -16.817 -8.568 47.848 1.00 93.25 136 SER A N 1
ATOM 1092 C CA . SER A 1 136 ? -16.956 -9.210 49.165 1.00 93.25 136 SER A CA 1
ATOM 1093 C C . SER A 1 136 ? -18.331 -8.975 49.811 1.00 93.25 136 SER A C 1
ATOM 1095 O O . SER A 1 136 ? -18.934 -9.900 50.357 1.00 93.25 136 SER A O 1
ATOM 1097 N N . SER A 1 137 ? -18.873 -7.758 49.717 1.00 93.06 137 SER A N 1
ATOM 1098 C CA . SER A 1 137 ? -20.183 -7.423 50.298 1.00 93.06 137 SER A CA 1
ATOM 1099 C C . SER A 1 137 ? -21.329 -8.098 49.543 1.00 93.06 137 SER A C 1
ATOM 1101 O O . SER A 1 137 ? -22.265 -8.635 50.138 1.00 93.06 137 SER A O 1
ATOM 1103 N N . THR A 1 138 ? -21.241 -8.101 48.217 1.00 93.88 138 THR A N 1
ATOM 1104 C CA . THR A 1 138 ? -22.223 -8.712 47.325 1.00 93.88 138 THR A CA 1
ATOM 1105 C C . THR A 1 138 ? -22.216 -10.234 47.473 1.00 93.88 138 THR A C 1
ATOM 1107 O O . THR A 1 138 ? -23.268 -10.813 47.754 1.00 93.88 138 THR A O 1
ATOM 1110 N N . SER A 1 139 ? -21.054 -10.893 47.429 1.00 93.56 139 SER A N 1
ATOM 1111 C CA . SER A 1 139 ? -20.942 -12.348 47.644 1.00 93.56 139 SER A CA 1
ATOM 1112 C C . SER A 1 139 ? -21.548 -12.811 48.978 1.00 93.56 139 SER A C 1
ATOM 1114 O O . SER A 1 139 ? -22.229 -13.840 49.025 1.00 93.56 139 SER A O 1
ATOM 1116 N N . LEU A 1 140 ? -21.408 -12.022 50.052 1.00 94.38 140 LEU A N 1
ATOM 1117 C CA . LEU A 1 140 ? -22.061 -12.296 51.335 1.00 94.38 140 LEU A CA 1
ATOM 1118 C C . LEU A 1 140 ? -23.597 -12.280 51.228 1.00 94.38 140 LEU A C 1
ATOM 1120 O O . LEU A 1 140 ? -24.264 -13.165 51.774 1.00 94.38 140 LEU A O 1
ATOM 1124 N N . VAL A 1 141 ? -24.168 -11.284 50.545 1.00 94.62 141 VAL A N 1
ATOM 1125 C CA . VAL A 1 141 ? -25.622 -11.166 50.333 1.00 94.62 141 VAL A CA 1
ATOM 1126 C C . VAL A 1 141 ? -26.138 -12.302 49.451 1.00 94.62 141 VAL A C 1
ATOM 1128 O O . VAL A 1 141 ? -27.140 -12.932 49.795 1.00 94.62 141 VAL A O 1
ATOM 1131 N N . LEU A 1 142 ? -25.426 -12.638 48.375 1.00 94.12 142 LEU A N 1
ATOM 1132 C CA . LEU A 1 142 ? -25.785 -13.756 47.505 1.00 94.12 142 LEU A CA 1
ATOM 1133 C C . LEU A 1 142 ? -25.755 -15.091 48.256 1.00 94.12 142 LEU A C 1
ATOM 1135 O O . LEU A 1 142 ? -26.693 -15.879 48.151 1.00 94.12 142 LEU A O 1
ATOM 1139 N N . GLY A 1 143 ? -24.736 -15.323 49.089 1.00 94.62 143 GLY A N 1
ATOM 1140 C CA . GLY A 1 143 ? -24.662 -16.515 49.932 1.00 94.62 143 GLY A CA 1
ATOM 1141 C C . GLY A 1 143 ? -25.832 -16.626 50.920 1.00 94.62 143 GLY A C 1
ATOM 1142 O O . GLY A 1 143 ? -26.322 -17.729 51.181 1.00 94.62 143 GLY A O 1
ATOM 1143 N N . LYS A 1 144 ? -26.332 -15.500 51.454 1.00 95.38 144 LYS A N 1
ATOM 1144 C CA . LYS A 1 144 ? -27.557 -15.468 52.277 1.00 95.38 144 LYS A CA 1
ATOM 1145 C C . LYS A 1 144 ? -28.801 -15.791 51.444 1.00 95.38 144 LYS A C 1
ATOM 1147 O O . LYS A 1 144 ? -29.572 -16.661 51.850 1.00 95.38 144 LYS A O 1
ATOM 1152 N N . ALA A 1 145 ? -28.959 -15.166 50.279 1.00 95.38 145 ALA A N 1
ATOM 1153 C CA . ALA A 1 145 ? -30.084 -15.402 49.374 1.00 95.38 145 ALA A CA 1
ATOM 1154 C C . ALA A 1 145 ? -30.160 -16.875 48.930 1.00 95.38 145 ALA A C 1
ATOM 1156 O O . ALA A 1 145 ? -31.206 -17.508 49.046 1.00 95.38 145 ALA A O 1
ATOM 1157 N N . GLN A 1 146 ? -29.031 -17.479 48.546 1.00 95.12 146 GLN A N 1
ATOM 1158 C CA . GLN A 1 146 ? -28.953 -18.899 48.184 1.00 95.12 146 GLN A CA 1
ATOM 1159 C C . GLN A 1 146 ? -29.373 -19.829 49.334 1.00 95.12 146 GLN A C 1
ATOM 1161 O O . GLN A 1 146 ? -30.054 -20.831 49.106 1.00 95.12 146 GLN A O 1
ATOM 1166 N N . LYS A 1 147 ? -29.005 -19.512 50.585 1.00 95.50 147 LYS A N 1
ATOM 1167 C CA . LYS A 1 147 ? -29.455 -20.274 51.765 1.00 95.50 147 LYS A CA 1
ATOM 1168 C C . LYS A 1 147 ? -30.968 -20.162 51.972 1.00 95.50 147 LYS A C 1
ATOM 1170 O O . LYS A 1 147 ? -31.590 -21.163 52.322 1.00 95.50 147 LYS A O 1
ATOM 1175 N N . ILE A 1 148 ? -31.553 -18.983 51.754 1.00 95.50 148 ILE A N 1
ATOM 1176 C CA . ILE A 1 148 ? -33.007 -18.762 51.843 1.00 95.50 148 ILE A CA 1
ATOM 1177 C C . ILE A 1 148 ? -33.731 -19.560 50.757 1.00 95.50 148 ILE A C 1
ATOM 1179 O O . ILE A 1 148 ? -34.667 -20.289 51.066 1.00 95.50 148 ILE A O 1
ATOM 1183 N N . VAL A 1 149 ? -33.241 -19.523 49.517 1.00 94.56 149 VAL A N 1
ATOM 1184 C CA . VAL A 1 149 ? -33.805 -20.292 48.398 1.00 94.56 149 VAL A CA 1
ATOM 1185 C C . VAL A 1 149 ? -33.793 -21.797 48.675 1.00 94.56 149 VAL A C 1
ATOM 1187 O O . VAL A 1 149 ? -34.803 -22.466 48.477 1.00 94.56 149 VAL A O 1
ATOM 1190 N N . ARG A 1 150 ? -32.696 -22.344 49.219 1.00 94.75 150 ARG A N 1
ATOM 1191 C CA . ARG A 1 150 ? -32.649 -23.760 49.634 1.00 94.75 150 ARG A CA 1
ATOM 1192 C C . ARG A 1 150 ? -33.714 -24.089 50.685 1.00 94.75 150 ARG A C 1
ATOM 1194 O O . ARG A 1 150 ? -34.336 -25.140 50.597 1.00 94.75 150 ARG A O 1
ATOM 1201 N N . LYS A 1 151 ? -33.949 -23.196 51.656 1.00 93.81 151 LYS A N 1
ATOM 1202 C CA . LYS A 1 151 ? -35.017 -23.370 52.657 1.00 93.81 151 LYS A CA 1
ATOM 1203 C C . LYS A 1 151 ? -36.407 -23.300 52.028 1.00 93.81 151 LYS A C 1
ATOM 1205 O O . LYS A 1 151 ? -37.242 -24.130 52.368 1.00 93.81 151 LYS A O 1
ATOM 1210 N N . LEU A 1 152 ? -36.637 -22.364 51.104 1.00 93.19 152 LEU A N 1
ATOM 1211 C CA . LEU A 1 152 ? -37.893 -22.252 50.358 1.00 93.19 152 LEU A CA 1
ATOM 1212 C C . LEU A 1 152 ? -38.208 -23.547 49.608 1.00 93.19 152 LEU A C 1
ATOM 1214 O O . LEU A 1 152 ? -39.313 -24.052 49.756 1.00 93.19 152 LEU A O 1
ATOM 1218 N N . PHE A 1 153 ? -37.235 -24.132 48.900 1.00 91.88 153 PHE A N 1
ATOM 1219 C CA . PHE A 1 153 ? -37.412 -25.427 48.230 1.00 91.88 153 PHE A CA 1
ATOM 1220 C C . PHE A 1 153 ? -37.750 -26.566 49.201 1.00 91.88 153 PHE A C 1
ATOM 1222 O O . PHE A 1 153 ? -38.586 -27.412 48.888 1.00 91.88 153 PHE A O 1
ATOM 1229 N N . THR A 1 154 ? -37.135 -26.597 50.386 1.00 89.94 154 THR A N 1
ATOM 1230 C CA . THR A 1 154 ? -37.464 -27.601 51.409 1.00 89.94 154 THR A CA 1
ATOM 1231 C C . THR A 1 154 ? -38.887 -27.422 51.943 1.00 89.94 154 THR A C 1
ATOM 1233 O O . THR A 1 154 ? -39.613 -28.405 52.061 1.00 89.94 154 THR A O 1
ATOM 1236 N N . LEU A 1 155 ? -39.303 -26.183 52.232 1.00 90.06 155 LEU A N 1
ATOM 1237 C CA . LEU A 1 155 ? -40.639 -25.861 52.751 1.00 90.06 155 LEU A CA 1
ATOM 1238 C C . LEU A 1 155 ? -41.745 -26.074 51.707 1.00 90.06 155 LEU A C 1
ATOM 1240 O O . LEU A 1 155 ? -42.855 -26.463 52.057 1.00 90.06 155 LEU A O 1
ATOM 1244 N N . SER A 1 156 ? -41.455 -25.839 50.425 1.00 91.19 156 SER A N 1
ATOM 1245 C CA . SER A 1 156 ? -42.432 -25.957 49.339 1.00 91.19 156 SER A CA 1
ATOM 1246 C C . SER A 1 156 ? -42.494 -27.344 48.698 1.00 91.19 156 SER A C 1
ATOM 1248 O O . SER A 1 156 ? -43.376 -27.578 47.876 1.00 91.19 156 SER A O 1
ATOM 1250 N N . LYS A 1 157 ? -41.627 -28.293 49.088 1.00 88.88 157 LYS A N 1
ATOM 1251 C CA . LYS A 1 157 ? -41.500 -29.632 48.472 1.00 88.88 157 LYS A CA 1
ATOM 1252 C C . LYS A 1 157 ? -42.836 -30.354 48.253 1.00 88.88 157 LYS A C 1
ATOM 1254 O O . LYS A 1 157 ? -42.985 -31.096 47.287 1.00 88.88 157 LYS A O 1
ATOM 1259 N N . ARG A 1 158 ? -43.785 -30.178 49.175 1.00 87.38 158 ARG A N 1
ATOM 1260 C CA . ARG A 1 158 ? -45.110 -30.828 49.171 1.00 87.38 158 ARG A CA 1
ATOM 1261 C C . ARG A 1 158 ? -46.257 -29.821 49.192 1.00 87.38 158 ARG A C 1
ATOM 1263 O O . ARG A 1 158 ? -47.391 -30.184 49.492 1.00 87.38 158 ARG A O 1
ATOM 1270 N N . CYS A 1 159 ? -45.949 -28.562 48.896 1.00 86.31 159 CYS A N 1
ATOM 1271 C CA . CYS A 1 159 ? -46.917 -27.488 48.869 1.00 86.31 159 CYS A CA 1
ATOM 1272 C C . CYS A 1 159 ? -47.325 -27.184 47.419 1.00 86.31 159 CYS A C 1
ATOM 1274 O O . CYS A 1 159 ? -46.446 -26.958 46.590 1.00 86.31 159 CYS A O 1
ATOM 1276 N N . PRO A 1 160 ? -48.627 -27.128 47.077 1.00 82.38 160 PRO A N 1
ATOM 1277 C CA . PRO A 1 160 ? -49.068 -26.683 45.753 1.00 82.38 160 PRO A CA 1
ATOM 1278 C C . PRO A 1 160 ? -48.688 -25.233 45.412 1.00 82.38 160 PRO A C 1
ATOM 1280 O O . PRO A 1 160 ? -48.617 -24.896 44.232 1.00 82.38 160 PRO A O 1
ATOM 1283 N N . LYS A 1 161 ? -48.449 -24.362 46.407 1.00 82.50 161 LYS A N 1
ATOM 1284 C CA . LYS A 1 161 ? -48.001 -22.984 46.156 1.00 82.50 161 LYS A CA 1
ATOM 1285 C C . LYS A 1 161 ? -46.544 -22.995 45.688 1.00 82.50 161 LYS A C 1
ATOM 1287 O O . LYS A 1 161 ? -45.658 -23.438 46.416 1.00 82.50 161 LYS A O 1
ATOM 1292 N N . GLN A 1 162 ? -46.299 -22.428 44.510 1.00 85.06 162 GLN A N 1
ATOM 1293 C CA . GLN A 1 162 ? -44.945 -22.131 44.056 1.00 85.06 162 GLN A CA 1
ATOM 1294 C C . GLN A 1 162 ? -44.414 -20.899 44.806 1.00 85.06 162 GLN A C 1
ATOM 1296 O O . GLN A 1 162 ? -45.099 -19.873 44.818 1.00 85.06 162 GLN A O 1
ATOM 1301 N N . PRO A 1 163 ? -43.251 -20.997 45.472 1.00 87.31 163 PRO A N 1
ATOM 1302 C CA . PRO A 1 163 ? -42.643 -19.850 46.129 1.00 87.31 163 PRO A CA 1
ATOM 1303 C C . PRO A 1 163 ? -42.122 -18.856 45.090 1.00 87.31 163 PRO A C 1
ATOM 1305 O O . PRO A 1 163 ? -41.592 -19.264 44.054 1.00 87.31 163 PRO A O 1
ATOM 1308 N N . ASP A 1 164 ? -42.233 -17.568 45.395 1.00 88.94 164 ASP A N 1
ATOM 1309 C CA . ASP A 1 164 ? -41.653 -16.519 44.559 1.00 88.94 164 ASP A CA 1
ATOM 1310 C C . ASP A 1 164 ? -40.133 -16.428 44.791 1.00 88.94 164 ASP A C 1
ATOM 1312 O O . ASP A 1 164 ? -39.667 -16.170 45.905 1.00 88.94 164 ASP A O 1
ATOM 1316 N N . ILE A 1 165 ? -39.340 -16.718 43.754 1.00 90.31 165 ILE A N 1
ATOM 1317 C CA . ILE A 1 165 ? -37.879 -16.819 43.849 1.00 90.31 165 ILE A CA 1
ATOM 1318 C C . ILE A 1 165 ? -37.228 -15.907 42.813 1.00 90.31 165 ILE A C 1
ATOM 1320 O O . ILE A 1 165 ? -37.056 -16.264 41.647 1.00 90.31 165 ILE A O 1
ATOM 1324 N N . HIS A 1 166 ? -36.741 -14.768 43.294 1.00 89.81 166 HIS A N 1
ATOM 1325 C CA . HIS A 1 166 ? -35.878 -13.862 42.550 1.00 89.81 166 HIS A CA 1
ATOM 1326 C C . HIS A 1 166 ? -34.504 -13.815 43.216 1.00 89.81 166 HIS A C 1
ATOM 1328 O O . HIS A 1 166 ? -34.376 -13.367 44.353 1.00 89.81 166 HIS A O 1
ATOM 1334 N N . LEU A 1 167 ? -33.474 -14.312 42.527 1.00 89.94 167 LEU A N 1
ATOM 1335 C CA . LEU A 1 167 ? -32.089 -14.260 43.001 1.00 89.94 167 LEU A CA 1
ATOM 1336 C C . LEU A 1 167 ? -31.354 -13.055 42.403 1.00 89.94 167 LEU A C 1
ATOM 1338 O O . LEU A 1 167 ? -31.537 -12.762 41.215 1.00 89.94 167 LEU A O 1
ATOM 1342 N N . PRO A 1 168 ? -30.459 -12.404 43.167 1.00 88.69 168 PRO A N 1
ATOM 1343 C CA . PRO A 1 168 ? -29.598 -11.377 42.610 1.00 88.69 168 PRO A CA 1
ATOM 1344 C C . PRO A 1 168 ? -28.684 -11.946 41.522 1.00 88.69 168 PRO A C 1
ATOM 1346 O O . PRO A 1 168 ? -28.116 -13.029 41.672 1.00 88.69 168 PRO A O 1
ATOM 1349 N N . ARG A 1 169 ? -28.507 -11.193 40.433 1.00 88.00 169 ARG A N 1
ATOM 1350 C CA . ARG A 1 169 ? -27.584 -11.544 39.347 1.00 88.00 169 ARG A CA 1
ATOM 1351 C C . ARG A 1 169 ? -26.202 -10.953 39.618 1.00 88.00 169 ARG A C 1
ATOM 1353 O O . ARG A 1 169 ? -26.077 -9.738 39.787 1.00 88.00 169 ARG A O 1
ATOM 1360 N N . GLU A 1 170 ? -25.180 -11.806 39.612 1.00 86.88 170 GLU A N 1
ATOM 1361 C CA . GLU A 1 170 ? -23.777 -11.390 39.716 1.00 86.88 170 GLU A CA 1
ATOM 1362 C C . GLU A 1 170 ? -23.394 -10.427 38.582 1.00 86.88 170 GLU A C 1
ATOM 1364 O O . GLU A 1 170 ? -23.823 -10.583 37.434 1.00 86.88 170 GLU A O 1
ATOM 1369 N N . ARG A 1 171 ? -22.591 -9.410 38.915 1.00 89.94 171 ARG A N 1
ATOM 1370 C CA . ARG A 1 171 ? -22.128 -8.381 37.977 1.00 89.94 171 ARG A CA 1
ATOM 1371 C C . ARG A 1 171 ? -20.607 -8.467 37.831 1.00 89.94 171 ARG A C 1
ATOM 1373 O O . ARG A 1 171 ? -19.907 -7.957 38.703 1.00 89.94 171 ARG A O 1
ATOM 1380 N N . PRO A 1 172 ? -20.092 -9.099 36.763 1.00 92.00 172 PRO A N 1
ATOM 1381 C CA . PRO A 1 172 ? -18.653 -9.185 36.529 1.00 92.00 172 PRO A CA 1
ATOM 1382 C C . PRO A 1 172 ? -18.057 -7.817 36.171 1.00 92.00 172 PRO A C 1
ATOM 1384 O O . PRO A 1 172 ? -18.778 -6.892 35.799 1.00 92.00 172 PRO A O 1
ATOM 1387 N N . VAL A 1 173 ? -16.725 -7.698 36.180 1.00 91.81 173 VAL A N 1
ATOM 1388 C CA . VAL A 1 173 ? -16.017 -6.469 35.764 1.00 91.81 173 VAL A CA 1
ATOM 1389 C C . VAL A 1 173 ? -16.459 -5.998 34.373 1.00 91.81 173 VAL A C 1
ATOM 1391 O O . VAL A 1 173 ? -16.668 -4.807 34.168 1.00 91.81 173 VAL A O 1
ATOM 1394 N N . SER A 1 174 ? -16.689 -6.918 33.430 1.00 92.50 174 SER A N 1
ATOM 1395 C CA . SER A 1 174 ? -17.156 -6.588 32.075 1.00 92.50 174 SER A CA 1
ATOM 1396 C C . SER A 1 174 ? -18.476 -5.810 32.058 1.00 92.50 174 SER A C 1
ATOM 1398 O O . SER A 1 174 ? -18.636 -4.913 31.232 1.00 92.50 174 SER A O 1
ATOM 1400 N N . PHE A 1 175 ? -19.388 -6.081 32.999 1.00 92.88 175 PHE A N 1
ATOM 1401 C CA . PHE A 1 175 ? -20.616 -5.302 33.160 1.00 92.88 175 PHE A CA 1
ATOM 1402 C C . PHE A 1 175 ? -20.299 -3.842 33.504 1.00 92.88 175 PHE A C 1
ATOM 1404 O O . PHE A 1 175 ? -20.871 -2.930 32.911 1.00 92.88 175 PHE A O 1
ATOM 1411 N N . TRP A 1 176 ? -19.366 -3.609 34.430 1.00 92.56 176 TRP A N 1
ATOM 1412 C CA . TRP A 1 176 ? -18.973 -2.264 34.854 1.00 92.56 176 TRP A CA 1
ATOM 1413 C C . TRP A 1 176 ? -18.212 -1.504 33.773 1.00 92.56 176 TRP A C 1
ATOM 1415 O O . TRP A 1 176 ? -18.438 -0.309 33.611 1.00 92.56 176 TRP A O 1
ATOM 1425 N N . LEU A 1 177 ? -17.376 -2.189 32.990 1.00 94.25 177 LEU A N 1
ATOM 1426 C CA . LEU A 1 177 ? -16.684 -1.588 31.849 1.00 94.25 177 LEU A CA 1
ATOM 1427 C C . LEU A 1 177 ? -17.668 -1.159 30.751 1.00 94.25 177 LEU A C 1
ATOM 1429 O O . LEU A 1 177 ? -17.601 -0.024 30.282 1.00 94.25 177 LEU A O 1
ATOM 1433 N N . ALA A 1 178 ? -18.629 -2.018 30.396 1.00 92.06 178 ALA A N 1
ATOM 1434 C CA . ALA A 1 178 ? -19.692 -1.670 29.449 1.00 92.06 178 ALA A CA 1
ATOM 1435 C C . ALA A 1 178 ? -20.584 -0.537 29.986 1.00 92.06 178 ALA A C 1
ATOM 1437 O O . ALA A 1 178 ? -21.004 0.353 29.241 1.00 92.06 178 ALA A O 1
ATOM 1438 N N . LYS A 1 179 ? -20.838 -0.521 31.302 1.00 90.81 179 LYS A N 1
ATOM 1439 C CA . LYS A 1 179 ? -21.566 0.562 31.969 1.00 90.81 179 LYS A CA 1
ATOM 1440 C C . LYS A 1 179 ? -20.795 1.881 31.919 1.00 90.81 179 LYS A C 1
ATOM 1442 O O . LYS A 1 179 ? -21.401 2.905 31.627 1.00 90.81 179 LYS A O 1
ATOM 1447 N N . ALA A 1 180 ? -19.485 1.858 32.161 1.00 92.12 180 ALA A N 1
ATOM 1448 C CA . ALA A 1 180 ? -18.615 3.024 32.050 1.00 92.12 180 ALA A CA 1
ATOM 1449 C C . ALA A 1 180 ? -18.612 3.577 30.620 1.00 92.12 180 ALA A C 1
ATOM 1451 O O . ALA A 1 180 ? -18.813 4.770 30.426 1.00 92.12 180 ALA A O 1
ATOM 1452 N N . GLN A 1 181 ? -18.491 2.707 29.616 1.00 92.00 181 GLN A N 1
ATOM 1453 C CA . GLN A 1 181 ? -18.574 3.109 28.214 1.00 92.00 181 GLN A CA 1
ATOM 1454 C C . GLN A 1 181 ? -19.941 3.707 27.850 1.00 92.00 181 GLN A C 1
ATOM 1456 O O . GLN A 1 181 ? -20.016 4.736 27.184 1.00 92.00 181 GLN A O 1
ATOM 1461 N N . SER A 1 182 ? -21.026 3.111 28.345 1.00 91.62 182 SER A N 1
ATOM 1462 C CA . SER A 1 182 ? -22.376 3.656 28.167 1.00 91.62 182 SER A CA 1
ATOM 1463 C C . SER A 1 182 ? -22.544 5.015 28.852 1.00 91.62 182 SER A C 1
ATOM 1465 O O . SER A 1 182 ? -23.233 5.875 28.326 1.00 91.62 182 SER A O 1
ATOM 1467 N N . LEU A 1 183 ? -21.884 5.258 29.986 1.00 90.00 183 LEU A N 1
ATOM 1468 C CA . LEU A 1 183 ? -21.887 6.571 30.642 1.00 90.00 183 LEU A CA 1
ATOM 1469 C C . LEU A 1 183 ? -21.077 7.629 29.882 1.00 90.00 183 LEU A C 1
ATOM 1471 O O . LEU A 1 183 ? -21.385 8.811 30.006 1.00 90.00 183 LEU A O 1
ATOM 1475 N N . LEU A 1 184 ? -20.068 7.221 29.107 1.00 89.75 184 LEU A N 1
ATOM 1476 C CA . LEU A 1 184 ? -19.299 8.128 28.251 1.00 89.75 184 LEU A CA 1
ATOM 1477 C C . LEU A 1 184 ? -20.0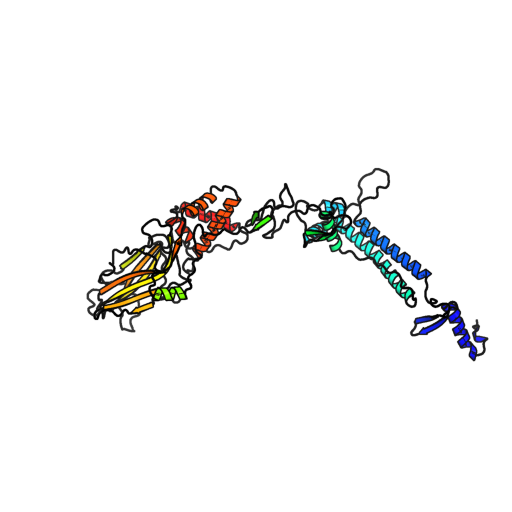88 8.550 27.008 1.00 89.75 184 LEU A C 1
ATOM 1479 O O . LEU A 1 184 ? -20.056 9.720 26.642 1.00 89.75 184 LEU A O 1
ATOM 1483 N N . TYR A 1 185 ? -20.778 7.605 26.362 1.00 91.88 185 TYR A N 1
ATOM 1484 C CA . TYR A 1 185 ? -21.346 7.824 25.026 1.00 91.88 185 TYR A CA 1
ATOM 1485 C C . TYR A 1 185 ? -22.874 7.818 24.969 1.00 91.88 185 TYR A C 1
ATOM 1487 O O . TYR A 1 185 ? -23.432 8.336 24.012 1.00 91.88 185 TYR A O 1
ATOM 1495 N N . CYS A 1 186 ? -23.562 7.275 25.973 1.00 90.25 186 CYS A N 1
ATOM 1496 C CA . CYS A 1 186 ? -25.021 7.116 26.007 1.00 90.25 186 CYS A CA 1
ATOM 1497 C C . CYS A 1 186 ? -25.646 7.738 27.259 1.00 90.25 186 CYS A C 1
ATOM 1499 O O . CYS A 1 186 ? -26.475 7.111 27.917 1.00 90.25 186 CYS A O 1
ATOM 1501 N N . ASN A 1 187 ? -25.196 8.932 27.634 1.00 87.06 187 ASN A N 1
ATOM 1502 C CA . ASN A 1 187 ? -25.696 9.655 28.801 1.00 87.06 187 ASN A CA 1
ATOM 1503 C C . ASN A 1 187 ? -25.962 11.130 28.474 1.00 87.06 187 ASN A C 1
ATOM 1505 O O . ASN A 1 187 ? -25.628 12.036 29.242 1.00 87.06 187 ASN A O 1
ATOM 1509 N N . GLU A 1 188 ? -26.511 11.387 27.290 1.00 83.31 188 GLU A N 1
ATOM 1510 C CA . GLU A 1 188 ? -26.921 12.734 26.916 1.00 83.31 188 GLU A CA 1
ATOM 1511 C C . GLU A 1 188 ? -28.177 13.142 27.702 1.00 83.31 188 GLU A C 1
ATOM 1513 O O . GLU A 1 188 ? -29.080 12.336 27.931 1.00 83.31 188 GLU A O 1
ATOM 1518 N N . HIS A 1 189 ? -28.216 14.390 28.178 1.00 77.56 189 HIS A N 1
ATOM 1519 C CA . HIS A 1 189 ? -29.330 14.943 28.964 1.00 77.56 189 HIS A CA 1
ATOM 1520 C C . HIS A 1 189 ? -29.715 14.149 30.233 1.00 77.56 189 HIS A C 1
ATOM 1522 O O . HIS A 1 189 ? -30.812 14.318 30.758 1.00 77.56 189 HIS A O 1
ATOM 1528 N N . GLY A 1 190 ? -28.810 13.313 30.759 1.00 74.69 190 GLY A N 1
ATOM 1529 C CA . GLY A 1 190 ? -29.050 12.497 31.955 1.00 74.69 190 GLY A CA 1
ATOM 1530 C C . GLY A 1 190 ? -29.890 11.238 31.711 1.00 74.69 190 GLY A C 1
ATOM 1531 O O . GLY A 1 190 ? -30.270 10.571 32.673 1.00 74.69 190 GLY A O 1
ATOM 1532 N N . VAL A 1 191 ? -30.175 10.899 30.448 1.00 80.75 191 VAL A N 1
ATOM 1533 C CA . VAL A 1 191 ? -30.862 9.660 30.065 1.00 80.75 191 VAL A CA 1
ATOM 1534 C C . VAL A 1 191 ? -29.820 8.598 29.758 1.00 80.75 191 VAL A C 1
ATOM 1536 O O . VAL A 1 191 ? -29.044 8.734 28.817 1.00 80.75 191 VAL A O 1
ATOM 1539 N N . LEU A 1 192 ? -29.817 7.514 30.532 1.00 84.44 192 LEU A N 1
ATOM 1540 C CA . LEU A 1 192 ? -28.827 6.456 30.381 1.00 84.44 192 LEU A CA 1
ATOM 1541 C C . LEU A 1 192 ? -29.289 5.377 29.398 1.00 84.44 192 LEU A C 1
ATOM 1543 O O . LEU A 1 192 ? -30.234 4.637 29.671 1.00 84.44 192 LEU A O 1
ATOM 1547 N N . GLY A 1 193 ? -28.581 5.262 28.279 1.00 88.75 193 GLY A N 1
ATOM 1548 C CA . GLY A 1 193 ? -28.723 4.182 27.307 1.00 88.75 193 GLY A CA 1
ATOM 1549 C C . GLY A 1 193 ? -27.674 3.082 27.461 1.00 88.75 193 GLY A C 1
ATOM 1550 O O . GLY A 1 193 ? -26.875 3.061 28.401 1.00 88.75 193 GLY A O 1
ATOM 1551 N N . PHE A 1 194 ? -27.678 2.162 26.500 1.00 91.06 194 PHE A N 1
ATOM 1552 C CA . PHE A 1 194 ? -26.675 1.110 26.359 1.00 91.06 194 PHE A CA 1
ATOM 1553 C C . PHE A 1 194 ? -25.849 1.340 25.092 1.00 91.06 194 PHE A C 1
ATOM 1555 O O . PHE A 1 194 ? -26.413 1.434 24.003 1.00 91.06 194 PHE A O 1
ATOM 1562 N N . PHE A 1 195 ? -24.526 1.423 25.223 1.00 93.38 195 PHE A N 1
ATOM 1563 C CA . PHE A 1 195 ? -23.636 1.584 24.073 1.00 93.38 195 PHE A CA 1
ATOM 1564 C C . PHE A 1 195 ? -23.316 0.235 23.432 1.00 93.38 195 PHE A C 1
ATOM 1566 O O . PHE A 1 195 ? -22.900 -0.695 24.123 1.00 93.38 195 PHE A O 1
ATOM 1573 N N . SER A 1 196 ? -23.448 0.146 22.109 1.00 92.50 196 SER A N 1
ATOM 1574 C CA . SER A 1 196 ? -22.946 -0.985 21.332 1.00 92.50 196 SER A CA 1
ATOM 1575 C C . SER A 1 196 ? -21.699 -0.580 20.553 1.00 92.50 196 SER A C 1
ATOM 1577 O O . SER A 1 196 ? -21.753 0.303 19.696 1.00 92.50 196 SER A O 1
ATOM 1579 N N . GLU A 1 197 ? -20.570 -1.240 20.828 1.00 90.00 197 GLU A N 1
ATOM 1580 C CA . GLU A 1 197 ? -19.307 -0.984 20.125 1.00 90.00 197 GLU A CA 1
ATOM 1581 C C . GLU A 1 197 ? -19.350 -1.380 18.646 1.00 90.00 197 GLU A C 1
ATOM 1583 O O . GLU A 1 197 ? -18.707 -0.726 17.825 1.00 90.00 197 GLU A O 1
ATOM 1588 N N . GLU A 1 198 ? -20.105 -2.429 18.302 1.00 86.56 198 GLU A N 1
ATOM 1589 C CA . GLU A 1 198 ? -20.176 -2.973 16.938 1.00 86.56 198 GLU A CA 1
ATOM 1590 C C . GLU A 1 198 ? -20.788 -1.962 15.967 1.00 86.56 198 GLU A C 1
ATOM 1592 O O . GLU A 1 198 ? -20.236 -1.692 14.902 1.00 86.56 198 GLU A O 1
ATOM 1597 N N . VAL A 1 199 ? -21.909 -1.361 16.370 1.00 86.81 199 VAL A N 1
ATOM 1598 C CA . VAL A 1 199 ? -22.631 -0.353 15.581 1.00 86.81 199 VAL A CA 1
ATOM 1599 C C . VAL A 1 199 ? -22.270 1.082 15.968 1.00 86.81 199 VAL A C 1
ATOM 1601 O O . VAL A 1 199 ? -22.763 2.016 15.343 1.00 86.81 199 VAL A O 1
ATOM 1604 N N . ARG A 1 200 ? -21.430 1.267 16.998 1.00 88.50 200 ARG A N 1
ATOM 1605 C CA . ARG A 1 200 ? -21.019 2.565 17.567 1.00 88.50 200 ARG A CA 1
ATOM 1606 C C . ARG A 1 200 ? -22.190 3.517 17.779 1.00 88.50 200 ARG A C 1
ATOM 1608 O O . ARG A 1 200 ? -22.171 4.664 17.339 1.00 88.50 200 ARG A O 1
ATOM 1615 N N . SER A 1 201 ? -23.227 3.016 18.429 1.00 90.88 201 SER A N 1
ATOM 1616 C CA . SER A 1 201 ? -24.440 3.781 18.697 1.00 90.88 201 SER A CA 1
ATOM 1617 C C . SER A 1 201 ? -25.080 3.351 20.005 1.00 90.88 201 SER A C 1
ATOM 1619 O O . SER A 1 201 ? -24.755 2.305 20.580 1.00 90.88 201 SER A O 1
ATOM 1621 N N . CYS A 1 202 ? -25.971 4.205 20.491 1.00 91.38 202 CYS A N 1
ATOM 1622 C CA . CYS A 1 202 ? -26.696 3.984 21.726 1.00 91.38 202 CYS A CA 1
ATOM 1623 C C . CYS A 1 202 ? -28.069 3.379 21.466 1.00 91.38 202 CYS A C 1
ATOM 1625 O O . CYS A 1 202 ? -28.828 3.858 20.627 1.00 91.38 202 CYS A O 1
ATOM 1627 N N . VAL A 1 203 ? -28.420 2.372 22.258 1.00 91.25 203 VAL A N 1
ATOM 1628 C CA . VAL A 1 203 ? -29.796 1.903 22.403 1.00 91.25 203 VAL A CA 1
ATOM 1629 C C . VAL A 1 203 ? -30.414 2.659 23.575 1.00 91.25 203 VAL A C 1
ATOM 1631 O O . VAL A 1 203 ? -30.019 2.462 24.729 1.00 91.25 203 VAL A O 1
ATOM 1634 N N . CYS A 1 204 ? -31.349 3.555 23.268 1.00 88.56 204 CYS A N 1
ATOM 1635 C CA . CYS A 1 204 ? -32.008 4.415 24.247 1.00 88.56 204 CYS A CA 1
ATOM 1636 C C . CYS A 1 204 ? -33.355 3.828 24.706 1.00 88.56 204 CYS A C 1
ATOM 1638 O O . CYS A 1 204 ? -33.989 3.084 23.952 1.00 88.56 204 CYS A O 1
ATOM 1640 N N . PRO A 1 205 ? -33.819 4.153 25.925 1.00 86.19 205 PRO A N 1
ATOM 1641 C CA . PRO A 1 205 ? -35.166 3.808 26.374 1.00 86.19 205 PRO A CA 1
ATOM 1642 C C . PRO A 1 205 ? -36.247 4.404 25.455 1.00 86.19 205 PRO A C 1
ATOM 1644 O O . PRO A 1 205 ? -36.107 5.529 24.983 1.00 86.19 205 PRO A O 1
ATOM 1647 N N . MET A 1 206 ? -37.354 3.679 25.247 1.00 75.38 206 MET A N 1
ATOM 1648 C CA . MET A 1 206 ? -38.431 4.046 24.302 1.00 75.38 206 MET A CA 1
ATOM 1649 C C . MET A 1 206 ? -39.054 5.431 24.546 1.00 75.38 206 MET A C 1
ATOM 1651 O O . MET A 1 206 ? -39.604 6.029 23.627 1.00 75.38 206 MET A O 1
ATOM 1655 N N . GLU A 1 207 ? -38.977 5.941 25.774 1.00 70.88 207 GLU A N 1
ATOM 1656 C CA . GLU A 1 207 ? -39.559 7.228 26.171 1.00 70.88 207 GLU A CA 1
ATOM 1657 C C . GLU A 1 207 ? -38.731 8.431 25.682 1.00 70.88 207 GLU A C 1
ATOM 1659 O O . GLU A 1 207 ? -39.272 9.530 25.542 1.00 70.88 207 GLU A O 1
ATOM 1664 N N . HIS A 1 208 ? -37.440 8.239 25.379 1.00 66.62 208 HIS A N 1
ATOM 1665 C CA . HIS A 1 208 ? -36.507 9.300 24.993 1.00 66.62 208 HIS A CA 1
ATOM 1666 C C . HIS A 1 208 ? -35.608 8.853 23.823 1.00 66.62 208 HIS A C 1
ATOM 1668 O O . HIS A 1 208 ? -34.661 8.092 24.030 1.00 66.62 208 HIS A O 1
ATOM 1674 N N . PRO A 1 209 ? -35.851 9.342 22.588 1.00 68.38 209 PRO A N 1
ATOM 1675 C CA . PRO A 1 209 ? -35.156 8.857 21.393 1.00 68.38 209 PRO A CA 1
ATOM 1676 C C . PRO A 1 209 ? -33.681 9.285 21.290 1.00 68.38 209 PRO A C 1
ATOM 1678 O O . PRO A 1 209 ? -32.964 8.763 20.442 1.00 68.38 209 PRO A O 1
ATOM 1681 N N . THR A 1 210 ? -33.206 10.212 22.129 1.00 79.06 210 THR A N 1
ATOM 1682 C CA . THR A 1 210 ? -31.846 10.770 22.051 1.00 79.06 210 THR A CA 1
ATOM 1683 C C . THR A 1 210 ? -31.141 10.702 23.406 1.00 79.06 210 THR A C 1
ATOM 1685 O O . THR A 1 210 ? -31.281 11.588 24.243 1.00 79.06 210 THR A O 1
ATOM 1688 N N . CYS A 1 211 ? -30.387 9.626 23.621 1.00 87.31 211 CYS A N 1
ATOM 1689 C CA . CYS A 1 211 ? -29.447 9.473 24.737 1.00 87.31 211 CYS A CA 1
ATOM 1690 C C . CYS A 1 211 ? -27.980 9.460 24.269 1.00 87.31 211 CYS A C 1
ATOM 1692 O O . CYS A 1 211 ? -27.074 9.324 25.090 1.00 87.31 211 CYS A O 1
ATOM 1694 N N . GLN A 1 212 ? -27.746 9.551 22.954 1.00 89.00 212 GLN A N 1
ATOM 1695 C CA . GLN A 1 212 ? -26.434 9.405 22.333 1.00 89.00 212 GLN A CA 1
ATOM 1696 C C . GLN A 1 212 ? -25.636 10.706 22.391 1.00 89.00 212 GLN A C 1
ATOM 1698 O O . GLN A 1 212 ? -25.904 11.635 21.645 1.00 89.00 212 GLN A O 1
ATOM 1703 N N . GLY A 1 213 ? -24.588 10.721 23.207 1.00 86.56 213 GLY A N 1
ATOM 1704 C CA . GLY A 1 213 ? -23.618 11.805 23.243 1.00 86.56 213 GLY A CA 1
ATOM 1705 C C . GLY A 1 213 ? -22.628 11.780 22.074 1.00 86.56 213 GLY A C 1
ATOM 1706 O O . GLY A 1 213 ? -22.674 10.942 21.170 1.00 86.56 213 GLY A O 1
ATOM 1707 N N . VAL A 1 214 ? -21.677 12.714 22.117 1.00 87.94 214 VAL A N 1
ATOM 1708 C CA . VAL A 1 214 ? -20.607 12.833 21.119 1.00 87.94 214 VAL A CA 1
ATOM 1709 C C . VAL A 1 214 ? -19.676 11.620 21.197 1.00 87.94 214 VAL A C 1
ATOM 1711 O O . VAL A 1 214 ? -19.088 11.346 22.242 1.00 87.94 214 VAL A O 1
ATOM 1714 N N . ILE A 1 215 ? -19.502 10.923 20.072 1.00 90.88 215 ILE A N 1
ATOM 1715 C CA . ILE A 1 215 ? -18.573 9.794 19.936 1.00 90.88 215 ILE A CA 1
ATOM 1716 C C . ILE A 1 215 ? -17.321 10.296 19.201 1.00 90.88 215 ILE A C 1
ATOM 1718 O O . ILE A 1 215 ? -17.417 10.628 18.016 1.00 90.88 215 ILE A O 1
ATOM 1722 N N . PRO A 1 216 ? -16.153 10.384 19.863 1.00 91.38 216 PRO A N 1
ATOM 1723 C CA . PRO A 1 216 ? -14.939 10.883 19.224 1.00 91.38 216 PRO A CA 1
ATOM 1724 C C . PRO A 1 216 ? -14.392 9.942 18.139 1.00 91.38 216 PRO A C 1
ATOM 1726 O O . PRO A 1 216 ? -14.815 8.793 17.996 1.00 91.38 216 PRO A O 1
ATOM 1729 N N . CYS A 1 217 ? -13.402 10.422 17.391 1.00 89.25 217 CYS A N 1
ATOM 1730 C CA . CYS A 1 217 ? -12.701 9.662 16.370 1.00 89.25 217 CYS A CA 1
ATOM 1731 C C . CYS A 1 217 ? -11.843 8.539 16.984 1.00 89.25 217 CYS A C 1
ATOM 1733 O O . CYS A 1 217 ? -11.484 8.557 18.166 1.00 89.25 217 CYS A O 1
ATOM 1735 N N . ILE A 1 218 ? -11.476 7.550 16.167 1.00 87.88 218 ILE A N 1
ATOM 1736 C CA . ILE A 1 218 ? -10.642 6.430 16.611 1.00 87.88 218 ILE A CA 1
ATOM 1737 C C . ILE A 1 218 ? -9.183 6.743 16.338 1.00 87.88 218 ILE A C 1
ATOM 1739 O O . ILE A 1 218 ? -8.777 6.859 15.182 1.00 87.88 218 ILE A O 1
ATOM 1743 N N . VAL A 1 219 ? -8.403 6.790 17.412 1.00 86.31 219 VAL A N 1
ATOM 1744 C CA . VAL A 1 219 ? -6.947 6.897 17.359 1.00 86.31 219 VAL A CA 1
ATOM 1745 C C . VAL A 1 219 ? -6.343 5.529 17.651 1.00 86.31 219 VAL A C 1
ATOM 1747 O O . VAL A 1 219 ? -6.665 4.907 18.664 1.00 86.31 219 VAL A O 1
ATOM 1750 N N . GLY A 1 220 ? -5.489 5.036 16.760 1.00 76.69 220 GLY A N 1
ATOM 1751 C CA . GLY A 1 220 ? -4.922 3.696 16.872 1.00 76.69 220 GLY A CA 1
ATOM 1752 C C . GLY A 1 220 ? -3.885 3.404 15.797 1.00 76.69 220 GLY A C 1
ATOM 1753 O O . GLY A 1 220 ? -3.604 4.235 14.946 1.00 76.69 220 GLY A O 1
ATOM 1754 N N . THR A 1 221 ? -3.319 2.203 15.826 1.00 65.00 221 THR A N 1
ATOM 1755 C CA . THR A 1 221 ? -2.286 1.768 14.874 1.00 65.00 221 THR A CA 1
ATOM 1756 C C . THR A 1 221 ? -2.852 1.129 13.605 1.00 65.00 221 THR A C 1
ATOM 1758 O O . THR A 1 221 ? -2.085 0.598 12.804 1.00 65.00 221 THR A O 1
ATOM 1761 N N . SER A 1 222 ? -4.177 1.109 13.417 1.00 65.50 222 SER A N 1
ATOM 1762 C CA . SER A 1 222 ? -4.761 0.518 12.215 1.00 65.50 222 SER A CA 1
ATOM 1763 C C . SER A 1 222 ? -4.606 1.456 11.019 1.00 65.50 222 SER A C 1
ATOM 1765 O O . SER A 1 222 ? -4.547 2.678 11.143 1.00 65.50 222 SER A O 1
ATOM 1767 N N . THR A 1 223 ? -4.557 0.880 9.821 1.00 59.84 223 THR A N 1
ATOM 1768 C CA . THR A 1 223 ? -4.410 1.639 8.571 1.00 59.84 223 THR A CA 1
ATOM 1769 C C . THR A 1 223 ? -5.584 2.582 8.301 1.00 59.84 223 THR A C 1
ATOM 1771 O O . THR A 1 223 ? -5.446 3.497 7.507 1.00 59.84 223 THR A O 1
ATOM 1774 N N . SER A 1 224 ? -6.725 2.409 8.970 1.00 63.31 224 SER A N 1
ATOM 1775 C CA . SER A 1 224 ? -7.903 3.270 8.836 1.00 63.31 224 SER A CA 1
ATOM 1776 C C . SER A 1 224 ? -8.140 4.197 10.034 1.00 63.31 224 SER A C 1
ATOM 1778 O O . SER A 1 224 ? -9.143 4.911 10.047 1.00 63.31 224 SER A O 1
ATOM 1780 N N . SER A 1 225 ? -7.300 4.154 11.075 1.00 73.75 225 SER A N 1
ATOM 1781 C CA . SER A 1 225 ? -7.456 5.021 12.248 1.00 73.75 225 SER A CA 1
ATOM 1782 C C . SER A 1 225 ? -6.738 6.355 12.079 1.00 73.75 225 SER A C 1
ATOM 1784 O O . SER A 1 225 ? -5.744 6.480 11.361 1.00 73.75 225 SER A O 1
ATOM 1786 N N . CYS A 1 226 ? -7.263 7.368 12.761 1.00 86.50 226 CYS A N 1
ATOM 1787 C CA . CYS A 1 226 ? -6.652 8.684 12.815 1.00 86.50 226 CYS A CA 1
ATOM 1788 C C . CYS A 1 226 ? -5.363 8.623 13.645 1.00 86.50 226 CYS A C 1
ATOM 1790 O O . CYS A 1 226 ? -5.278 7.853 14.604 1.00 86.50 226 CYS A O 1
ATOM 1792 N N . SER A 1 227 ? -4.391 9.478 13.332 1.00 87.31 227 SER A N 1
ATOM 1793 C CA . SER A 1 227 ? -3.268 9.730 14.243 1.00 87.31 227 SER A CA 1
ATOM 1794 C C . SER A 1 227 ? -3.667 10.691 15.364 1.00 87.31 227 SER A C 1
ATOM 1796 O O . SER A 1 227 ? -3.216 10.543 16.498 1.00 87.31 227 SER A O 1
ATOM 1798 N N . SER A 1 228 ? -4.575 11.626 15.078 1.00 88.56 228 SER A N 1
ATOM 1799 C CA . SER A 1 228 ? -5.231 12.481 16.069 1.00 88.56 228 SER A CA 1
ATOM 1800 C C . SER A 1 228 ? -6.638 12.887 15.615 1.00 88.56 228 SER A C 1
ATOM 1802 O O . SER A 1 228 ? -6.922 12.964 14.414 1.00 88.56 228 SER A O 1
ATOM 1804 N N . CYS A 1 229 ? -7.533 13.146 16.574 1.00 90.31 229 CYS A N 1
ATOM 1805 C CA . CYS A 1 229 ? -8.842 13.741 16.294 1.00 90.31 229 CYS A CA 1
ATOM 1806 C C . CYS A 1 229 ? -8.720 15.246 16.044 1.00 90.31 229 CYS A C 1
ATOM 1808 O O . CYS A 1 229 ? -7.785 15.894 16.519 1.00 90.31 229 CYS A O 1
ATOM 1810 N N . ALA A 1 230 ? -9.660 15.799 15.280 1.00 87.69 230 ALA A N 1
ATOM 1811 C CA . ALA A 1 230 ? -9.694 17.224 14.988 1.00 87.69 230 ALA A CA 1
ATOM 1812 C C . ALA A 1 230 ? -10.095 18.020 16.241 1.00 87.69 230 ALA A C 1
ATOM 1814 O O . ALA A 1 230 ? -10.950 17.590 17.018 1.00 87.69 230 ALA A O 1
ATOM 1815 N N . THR A 1 231 ? -9.463 19.175 16.455 1.00 85.12 231 THR A N 1
ATOM 1816 C CA . THR A 1 231 ? -9.681 20.005 17.651 1.00 85.12 231 THR A CA 1
ATOM 1817 C C . THR A 1 231 ? -11.003 20.769 17.611 1.00 85.12 231 THR A C 1
ATOM 1819 O O . THR A 1 231 ? -11.571 21.056 18.661 1.00 85.12 231 THR A O 1
ATOM 1822 N N . ASP A 1 232 ? -11.504 21.082 16.415 1.00 84.56 232 ASP A N 1
ATOM 1823 C CA . ASP A 1 232 ? -12.784 21.748 16.161 1.00 84.56 232 ASP A CA 1
ATOM 1824 C C . ASP A 1 232 ? -13.970 20.775 16.232 1.00 84.56 232 ASP A C 1
ATOM 1826 O O . ASP A 1 232 ? -15.052 21.134 16.695 1.00 84.56 232 ASP A O 1
ATOM 1830 N N . ASN A 1 233 ? -13.768 19.532 15.791 1.00 86.81 233 ASN A N 1
ATOM 1831 C CA . ASN A 1 233 ? -14.781 18.491 15.831 1.00 86.81 233 ASN A CA 1
ATOM 1832 C C . ASN A 1 233 ? -14.154 17.119 16.101 1.00 86.81 233 ASN A C 1
ATOM 1834 O O . ASN A 1 233 ? -13.770 16.397 15.179 1.00 86.81 233 ASN A O 1
ATOM 1838 N N . VAL A 1 234 ? -14.145 16.727 17.375 1.00 86.88 234 VAL A N 1
ATOM 1839 C CA . VAL A 1 234 ? -13.573 15.460 17.861 1.00 86.88 234 VAL A CA 1
ATOM 1840 C C . VAL A 1 234 ? -14.163 14.210 17.208 1.00 86.88 234 VAL A C 1
ATOM 1842 O O . VAL A 1 234 ? -13.537 13.159 17.278 1.00 86.88 234 VAL A O 1
ATOM 1845 N N . THR A 1 235 ? -15.319 14.290 16.540 1.00 87.12 235 THR A N 1
ATOM 1846 C CA . THR A 1 235 ? -15.891 13.159 15.780 1.00 87.12 235 THR A CA 1
ATOM 1847 C C . THR A 1 235 ? -15.127 12.846 14.486 1.00 87.12 235 THR A C 1
ATOM 1849 O O . THR A 1 235 ? -15.286 11.765 13.921 1.00 87.12 235 THR A O 1
ATOM 1852 N N . ARG A 1 236 ? -14.282 13.769 14.008 1.00 87.56 236 ARG A N 1
ATOM 1853 C CA . ARG A 1 236 ? -13.521 13.657 12.756 1.00 87.56 236 ARG A CA 1
ATOM 1854 C C . ARG A 1 236 ? -12.035 13.438 13.028 1.00 87.56 236 ARG A C 1
ATOM 1856 O O . ARG A 1 236 ? -11.496 13.908 14.030 1.00 87.56 236 ARG A O 1
ATOM 1863 N N . CYS A 1 237 ? -11.352 12.761 12.107 1.00 87.75 237 CYS A N 1
ATOM 1864 C CA . CYS A 1 237 ? -9.891 12.747 12.095 1.00 87.75 237 CYS A CA 1
ATOM 1865 C C . CYS A 1 237 ? -9.358 14.162 11.810 1.00 87.75 237 CYS A C 1
ATOM 1867 O O . CYS A 1 237 ? -9.823 14.816 10.876 1.00 87.75 237 CYS A O 1
ATOM 1869 N N . GLY A 1 238 ? -8.369 14.607 12.586 1.00 84.31 238 GLY A N 1
ATOM 1870 C CA . GLY A 1 238 ? -7.608 15.837 12.341 1.00 84.31 238 GLY A CA 1
ATOM 1871 C C . GLY A 1 238 ? -6.301 15.568 11.597 1.00 84.31 238 GLY A C 1
ATOM 1872 O O . GLY A 1 238 ? -5.882 16.371 10.770 1.00 84.31 238 GLY A O 1
ATOM 1873 N N . ALA A 1 239 ? -5.692 14.406 11.840 1.00 82.56 239 ALA A N 1
ATOM 1874 C CA . ALA A 1 239 ? -4.522 13.928 11.115 1.00 82.56 239 ALA A CA 1
ATOM 1875 C C . ALA A 1 239 ? -4.577 12.404 10.921 1.00 82.56 239 ALA A C 1
ATOM 1877 O O . ALA A 1 239 ? -5.234 11.682 11.679 1.00 82.56 239 ALA A O 1
ATOM 1878 N N . CYS A 1 240 ? -3.874 11.919 9.896 1.00 82.38 240 CYS A N 1
ATOM 1879 C CA . CYS A 1 240 ? -3.760 10.500 9.566 1.00 82.38 240 CYS A CA 1
ATOM 1880 C C . CYS A 1 240 ? -2.340 9.981 9.804 1.00 82.38 240 CYS A C 1
ATOM 1882 O O . CYS A 1 240 ? -1.380 10.750 9.862 1.00 82.38 240 CYS A O 1
ATOM 1884 N N . HIS A 1 241 ? -2.206 8.665 9.970 1.00 74.31 241 HIS A N 1
ATOM 1885 C CA . HIS A 1 241 ? -0.896 8.016 9.938 1.00 74.31 241 HIS A CA 1
ATOM 1886 C C . HIS A 1 241 ? -0.306 8.048 8.520 1.00 74.31 241 HIS A C 1
ATOM 1888 O O . HIS A 1 241 ? -1.052 8.056 7.540 1.00 74.31 241 HIS A O 1
ATOM 1894 N N . HIS A 1 242 ? 1.028 8.049 8.423 1.00 68.44 242 HIS A N 1
ATOM 1895 C CA . HIS A 1 242 ? 1.763 8.056 7.153 1.00 68.44 242 HIS A CA 1
ATOM 1896 C C . HIS A 1 242 ? 1.259 6.950 6.210 1.00 68.44 242 HIS A C 1
ATOM 1898 O O . HIS A 1 242 ? 1.037 5.819 6.641 1.00 68.44 242 HIS A O 1
ATOM 1904 N N . GLY A 1 243 ? 1.062 7.287 4.932 1.00 65.25 243 GLY A N 1
ATOM 1905 C CA . GLY A 1 243 ? 0.463 6.391 3.934 1.00 65.25 243 GLY A CA 1
ATOM 1906 C C . GLY A 1 243 ? -1.064 6.481 3.819 1.00 65.25 243 GLY A C 1
ATOM 1907 O O . GLY A 1 243 ? -1.642 5.815 2.965 1.00 65.25 243 GLY A O 1
ATOM 1908 N N . ASN A 1 244 ? -1.723 7.324 4.622 1.00 72.25 244 ASN A N 1
ATOM 1909 C CA . ASN A 1 244 ? -3.152 7.611 4.515 1.00 72.25 244 ASN A CA 1
ATOM 1910 C C . ASN A 1 244 ? -3.417 9.102 4.296 1.00 72.25 244 ASN A C 1
ATOM 1912 O O . ASN A 1 244 ? -2.762 9.951 4.896 1.00 72.25 244 ASN A O 1
ATOM 1916 N N . ILE A 1 245 ? -4.439 9.415 3.503 1.00 73.50 245 ILE A N 1
ATOM 1917 C CA . ILE A 1 245 ? -4.916 10.779 3.272 1.00 73.50 245 ILE A CA 1
ATOM 1918 C C . ILE A 1 245 ? -6.167 11.071 4.098 1.00 73.50 245 ILE A C 1
ATOM 1920 O O . ILE A 1 245 ? -7.036 10.212 4.283 1.00 73.50 245 ILE A O 1
ATOM 1924 N N . LEU A 1 246 ? -6.270 12.311 4.577 1.00 79.38 246 LEU A N 1
ATOM 1925 C CA . LEU A 1 246 ? -7.464 12.808 5.243 1.00 79.38 246 LEU A CA 1
ATOM 1926 C C . LEU A 1 246 ? -8.498 13.216 4.191 1.00 79.38 246 LEU A C 1
ATOM 1928 O O . LEU A 1 246 ? -8.303 14.182 3.458 1.00 79.38 246 LEU A O 1
ATOM 1932 N N . HIS A 1 247 ? -9.620 12.505 4.140 1.00 74.81 247 HIS A N 1
ATOM 1933 C CA . HIS A 1 247 ? -10.713 12.794 3.219 1.00 74.81 247 HIS A CA 1
ATOM 1934 C C . HIS A 1 247 ? -12.033 12.911 3.986 1.00 74.81 247 HIS A C 1
ATOM 1936 O O . HIS A 1 247 ? -12.514 11.937 4.565 1.00 74.81 247 HIS A O 1
ATOM 1942 N N . LEU A 1 248 ? -12.631 14.110 3.986 1.00 77.06 248 LEU A N 1
ATOM 1943 C CA . LEU A 1 248 ? -13.906 14.414 4.660 1.00 77.06 248 LEU A CA 1
ATOM 1944 C C . LEU A 1 248 ? -13.949 13.969 6.140 1.00 77.06 248 LEU A C 1
ATOM 1946 O O . LEU A 1 248 ? -14.965 13.477 6.625 1.00 77.06 248 LEU A O 1
ATOM 1950 N N . GLY A 1 249 ? -12.839 14.130 6.868 1.00 77.00 249 GLY A N 1
ATOM 1951 C CA . GLY A 1 249 ? -12.753 13.771 8.288 1.00 77.00 249 GLY A CA 1
ATOM 1952 C C . GLY A 1 249 ? -12.530 12.280 8.568 1.00 77.00 249 GLY A C 1
ATOM 1953 O O . GLY A 1 249 ? -12.679 11.861 9.712 1.00 77.00 249 GLY A O 1
ATOM 1954 N N . SER A 1 250 ? -12.178 11.480 7.557 1.00 78.81 250 SER A N 1
ATOM 1955 C CA . SER A 1 250 ? -11.794 10.068 7.692 1.00 78.81 250 SER A CA 1
ATOM 1956 C C . SER A 1 250 ? -10.450 9.797 7.015 1.00 78.81 250 SER A C 1
ATOM 1958 O O . SER A 1 250 ? -10.160 10.372 5.967 1.00 78.81 250 SER A O 1
ATOM 1960 N N . CYS A 1 251 ? -9.643 8.902 7.584 1.00 78.69 251 CYS A N 1
ATOM 1961 C CA . CYS A 1 251 ? -8.388 8.465 6.973 1.00 78.69 251 CYS A CA 1
ATOM 1962 C C . CYS A 1 251 ? -8.636 7.342 5.964 1.00 78.69 251 CYS A C 1
ATOM 1964 O O . CYS A 1 251 ? -9.326 6.367 6.268 1.00 78.69 251 CYS A O 1
ATOM 1966 N N . ARG A 1 252 ? -8.073 7.478 4.760 1.00 71.69 252 ARG A N 1
ATOM 1967 C CA . ARG A 1 252 ? -8.109 6.451 3.710 1.00 71.69 252 ARG A CA 1
ATOM 1968 C C . ARG A 1 252 ? -6.696 6.113 3.237 1.00 71.69 252 ARG A C 1
ATOM 1970 O O . ARG A 1 252 ? -5.892 7.040 3.159 1.00 71.69 252 ARG A O 1
ATOM 1977 N N . PRO A 1 253 ? -6.418 4.853 2.853 1.00 67.75 253 PRO A N 1
ATOM 1978 C CA . PRO A 1 253 ? -5.166 4.489 2.202 1.00 67.75 253 PRO A CA 1
ATOM 1979 C C . PRO A 1 253 ? -4.896 5.387 1.004 1.00 67.75 253 PRO A C 1
ATOM 1981 O O . PRO A 1 253 ? -5.764 5.578 0.150 1.00 67.75 253 PRO A O 1
ATOM 1984 N N . SER A 1 254 ? -3.695 5.950 0.967 1.00 63.94 254 SER A N 1
ATOM 1985 C CA . SER A 1 254 ? -3.208 6.700 -0.177 1.00 63.94 254 SER A CA 1
ATOM 1986 C C . SER A 1 254 ? -2.828 5.694 -1.257 1.00 63.94 254 SER A C 1
ATOM 1988 O O . SER A 1 254 ? -1.785 5.051 -1.180 1.00 63.94 254 SER A O 1
ATOM 1990 N N . VAL A 1 255 ? -3.728 5.478 -2.213 1.00 60.75 255 VAL A N 1
ATOM 1991 C CA . VAL A 1 255 ? -3.445 4.682 -3.410 1.00 60.75 255 VAL A CA 1
ATOM 1992 C C . VAL A 1 255 ? -2.895 5.640 -4.457 1.00 60.75 255 VAL A C 1
ATOM 1994 O O . VAL A 1 255 ? -3.516 6.676 -4.713 1.00 60.75 255 VAL A O 1
ATOM 1997 N N . ALA A 1 256 ? -1.744 5.311 -5.048 1.00 59.94 256 ALA A N 1
ATOM 1998 C CA . ALA A 1 256 ? -1.201 6.096 -6.148 1.00 59.94 256 ALA A CA 1
ATOM 1999 C C . ALA A 1 256 ? -2.247 6.156 -7.283 1.00 59.94 256 ALA A C 1
ATOM 2001 O O . ALA A 1 256 ? -2.791 5.116 -7.667 1.00 59.94 256 ALA A O 1
ATOM 2002 N N . PRO A 1 257 ? -2.587 7.348 -7.799 1.00 65.62 257 PRO A N 1
ATOM 2003 C CA . PRO A 1 257 ? -3.480 7.461 -8.947 1.00 65.62 257 PRO A CA 1
ATOM 2004 C C . PRO A 1 257 ? -2.848 6.822 -10.193 1.00 65.62 257 PRO A C 1
ATOM 2006 O O . PRO A 1 257 ? -1.640 6.588 -10.237 1.00 65.62 257 PRO A O 1
ATOM 2009 N N . SER A 1 258 ? -3.672 6.528 -11.206 1.00 74.56 258 SER A N 1
ATOM 2010 C CA . SER A 1 258 ? -3.204 5.854 -12.424 1.00 74.56 258 SER A CA 1
ATOM 2011 C C . SER A 1 258 ? -2.057 6.613 -13.103 1.00 74.56 258 SER A C 1
ATOM 2013 O O . SER A 1 258 ? -2.103 7.836 -13.251 1.00 74.56 258 SER A O 1
ATOM 2015 N N . LEU A 1 259 ? -1.056 5.861 -13.569 1.00 82.81 259 LEU A N 1
ATOM 2016 C CA . LEU A 1 259 ? 0.066 6.375 -14.354 1.00 82.81 259 LEU A CA 1
ATOM 2017 C C . LEU A 1 259 ? -0.264 6.547 -15.844 1.00 82.81 259 LEU A C 1
ATOM 2019 O O . LEU A 1 259 ? 0.588 7.047 -16.575 1.00 82.81 259 LEU A O 1
ATOM 2023 N N . ASP A 1 260 ? -1.471 6.185 -16.296 1.00 81.88 260 ASP A N 1
ATOM 2024 C CA . ASP A 1 260 ? -1.864 6.184 -17.718 1.00 81.88 260 ASP A CA 1
ATOM 2025 C C . ASP A 1 260 ? -1.651 7.531 -18.420 1.00 81.88 260 ASP A C 1
ATOM 2027 O O . ASP A 1 260 ? -1.386 7.573 -19.622 1.00 81.88 260 ASP A O 1
ATOM 2031 N N . HIS A 1 261 ? -1.746 8.633 -17.670 1.00 82.44 261 HIS A N 1
ATOM 2032 C CA . HIS A 1 261 ? -1.496 9.981 -18.179 1.00 82.44 261 HIS A CA 1
ATOM 2033 C C . HIS A 1 261 ? -0.019 10.239 -18.516 1.00 82.44 261 HIS A C 1
ATOM 2035 O O . HIS A 1 261 ? 0.262 11.041 -19.399 1.00 82.44 261 HIS A O 1
ATOM 2041 N N . TYR A 1 262 ? 0.911 9.555 -17.844 1.00 87.50 262 TYR A N 1
ATOM 2042 C CA . TYR A 1 262 ? 2.354 9.733 -18.016 1.00 87.50 262 TYR A CA 1
ATOM 2043 C C . TYR A 1 262 ? 2.976 8.636 -18.878 1.00 87.50 262 TYR A C 1
ATOM 2045 O O . TYR A 1 262 ? 3.793 8.911 -19.761 1.00 87.50 262 TYR A O 1
ATOM 2053 N N . LEU A 1 263 ? 2.623 7.383 -18.579 1.00 84.19 263 LEU A N 1
ATOM 2054 C CA . LEU A 1 263 ? 3.190 6.199 -19.199 1.00 84.19 263 LEU A CA 1
ATOM 2055 C C . LEU A 1 263 ? 2.242 5.001 -19.074 1.00 84.19 263 LEU A C 1
ATOM 2057 O O . LEU A 1 263 ? 1.982 4.517 -17.974 1.00 84.19 263 LEU A O 1
ATOM 2061 N N . ASN A 1 264 ? 1.793 4.474 -20.213 1.00 83.81 264 ASN A N 1
ATOM 2062 C CA . ASN A 1 264 ? 0.944 3.284 -20.249 1.00 83.81 264 ASN A CA 1
ATOM 2063 C C . ASN A 1 264 ? 1.795 2.008 -20.383 1.00 83.81 264 ASN A C 1
ATOM 2065 O O . ASN A 1 264 ? 2.333 1.719 -21.455 1.00 83.81 264 ASN A O 1
ATOM 2069 N N . LEU A 1 265 ? 1.910 1.258 -19.283 1.00 80.00 265 LEU A N 1
ATOM 2070 C CA . LEU A 1 265 ? 2.661 -0.002 -19.196 1.00 80.00 265 LEU A CA 1
ATOM 2071 C C . LEU A 1 265 ? 1.769 -1.252 -19.233 1.00 80.00 265 LEU A C 1
ATOM 2073 O O . LEU A 1 265 ? 2.302 -2.356 -19.288 1.00 80.00 265 LEU A O 1
ATOM 2077 N N . ASP A 1 266 ? 0.444 -1.092 -19.234 1.00 72.81 266 ASP A N 1
ATOM 2078 C CA . ASP A 1 266 ? -0.544 -2.175 -19.097 1.00 72.81 266 ASP A CA 1
ATOM 2079 C C . ASP A 1 266 ? -0.837 -2.918 -20.416 1.00 72.81 266 ASP A C 1
ATOM 2081 O O . ASP A 1 266 ? -1.826 -3.639 -20.552 1.00 72.81 266 ASP A O 1
ATOM 2085 N N . VAL A 1 267 ? 0.037 -2.756 -21.412 1.00 77.00 267 VAL A N 1
ATOM 2086 C CA . VAL A 1 267 ? -0.038 -3.481 -22.681 1.00 77.00 267 VAL A CA 1
ATOM 2087 C C . VAL A 1 267 ? 0.706 -4.807 -22.542 1.00 77.00 267 VAL A C 1
ATOM 2089 O O . VAL A 1 267 ? 1.932 -4.861 -22.660 1.00 77.00 267 VAL A O 1
ATOM 2092 N N . ASP A 1 268 ? -0.049 -5.883 -22.335 1.00 75.38 268 ASP A N 1
ATOM 2093 C CA . ASP A 1 268 ? 0.474 -7.246 -22.326 1.00 75.38 268 ASP A CA 1
ATOM 2094 C C . ASP A 1 268 ? -0.012 -8.028 -23.551 1.00 75.38 268 ASP A C 1
ATOM 2096 O O . ASP A 1 268 ? -1.207 -8.225 -23.764 1.00 75.38 268 ASP A O 1
ATOM 2100 N N . ILE A 1 269 ? 0.946 -8.490 -24.359 1.00 82.25 269 ILE A N 1
ATOM 2101 C CA . ILE A 1 269 ? 0.710 -9.426 -25.461 1.00 82.25 269 ILE A CA 1
ATOM 2102 C C . ILE A 1 269 ? 1.177 -10.806 -24.978 1.00 82.25 269 ILE A C 1
ATOM 2104 O O . ILE A 1 269 ? 2.350 -10.936 -24.614 1.00 82.25 269 ILE A O 1
ATOM 2108 N N . PRO A 1 270 ? 0.312 -11.837 -24.961 1.00 87.81 270 PRO A N 1
ATOM 2109 C CA . PRO A 1 270 ? 0.694 -13.177 -24.529 1.00 87.81 270 PRO A CA 1
ATOM 2110 C C . PRO A 1 270 ? 1.843 -13.755 -25.366 1.00 87.81 270 PRO A C 1
ATOM 2112 O O . PRO A 1 270 ? 1.853 -13.627 -26.590 1.00 87.81 270 PRO A O 1
ATOM 2115 N N . ASP A 1 271 ? 2.766 -14.484 -24.736 1.00 87.88 271 ASP A N 1
ATOM 2116 C CA . ASP A 1 271 ? 3.969 -15.010 -25.408 1.00 87.88 271 ASP A CA 1
ATOM 2117 C C . ASP A 1 271 ? 3.666 -15.921 -26.607 1.00 87.88 271 ASP A C 1
ATOM 2119 O O . ASP A 1 271 ? 4.399 -15.922 -27.598 1.00 87.88 271 ASP A O 1
ATOM 2123 N N . VAL A 1 272 ? 2.555 -16.662 -26.554 1.00 89.31 272 VAL A N 1
ATOM 2124 C CA . VAL A 1 272 ? 2.088 -17.505 -27.667 1.00 89.31 272 VAL A CA 1
ATOM 2125 C C . VAL A 1 272 ? 1.715 -16.654 -28.883 1.00 89.31 272 VAL A C 1
ATOM 2127 O O . VAL A 1 272 ? 2.063 -17.000 -30.013 1.00 89.31 272 VAL A O 1
ATOM 2130 N N . GLU A 1 273 ? 1.041 -15.526 -28.657 1.00 90.12 273 GLU A N 1
ATOM 2131 C CA . GLU A 1 273 ? 0.662 -14.594 -29.716 1.00 90.12 273 GLU A CA 1
ATOM 2132 C C . GLU A 1 273 ? 1.898 -13.890 -30.285 1.00 90.12 273 GLU A C 1
ATOM 2134 O O . GLU A 1 273 ? 2.079 -13.870 -31.502 1.00 90.12 273 GLU A O 1
ATOM 2139 N N . VAL A 1 274 ? 2.807 -13.409 -29.429 1.00 88.00 274 VAL A N 1
ATOM 2140 C CA . VAL A 1 274 ? 4.080 -12.797 -29.853 1.00 88.00 274 VAL A CA 1
ATOM 2141 C C . VAL A 1 274 ? 4.870 -13.755 -30.736 1.00 88.00 274 VAL A C 1
ATOM 2143 O O . VAL A 1 274 ? 5.289 -13.380 -31.829 1.00 88.00 274 VAL A O 1
ATOM 2146 N N . LYS A 1 275 ? 5.031 -15.012 -30.306 1.00 88.56 275 LYS A N 1
ATOM 2147 C CA . LYS A 1 275 ? 5.753 -16.029 -31.074 1.00 88.56 275 LYS A CA 1
ATOM 2148 C C . LYS A 1 275 ? 5.112 -16.267 -32.442 1.00 88.56 275 LYS A C 1
ATOM 2150 O O . LYS A 1 275 ? 5.816 -16.286 -33.451 1.00 88.56 275 LYS A O 1
ATOM 2155 N N . TYR A 1 276 ? 3.787 -16.395 -32.491 1.00 90.88 276 TYR A N 1
ATOM 2156 C CA . TYR A 1 276 ? 3.045 -16.578 -33.738 1.00 90.88 276 TYR A CA 1
ATOM 2157 C C . TYR A 1 276 ? 3.226 -15.401 -34.710 1.00 90.88 276 TYR A C 1
ATOM 2159 O O . TYR A 1 276 ? 3.479 -15.598 -35.901 1.00 90.88 276 TYR A O 1
ATOM 2167 N N . LEU A 1 277 ? 3.127 -14.170 -34.205 1.00 91.62 277 LEU A N 1
ATOM 2168 C CA . LEU A 1 277 ? 3.285 -12.954 -35.000 1.00 91.62 277 LEU A CA 1
ATOM 2169 C C . LEU A 1 277 ? 4.734 -12.767 -35.481 1.00 91.62 277 LEU A C 1
ATOM 2171 O O . LEU A 1 277 ? 4.948 -12.401 -36.638 1.00 91.62 277 LEU A O 1
ATOM 2175 N N . LEU A 1 278 ? 5.724 -13.081 -34.635 1.00 90.38 278 LEU A N 1
ATOM 2176 C CA . LEU A 1 278 ? 7.151 -13.036 -34.975 1.00 90.38 278 LEU A CA 1
ATOM 2177 C C . LEU A 1 278 ? 7.509 -14.019 -36.091 1.00 90.38 278 LEU A C 1
ATOM 2179 O O . LEU A 1 278 ? 8.194 -13.639 -37.037 1.00 90.38 278 LEU A O 1
ATOM 2183 N N . GLN A 1 279 ? 7.018 -15.260 -36.025 1.00 87.81 279 GLN A N 1
ATOM 2184 C CA . GLN A 1 279 ? 7.270 -16.272 -37.060 1.00 87.81 279 GLN A CA 1
ATOM 2185 C C . GLN A 1 279 ? 6.721 -15.858 -38.431 1.00 87.81 279 GLN A C 1
ATOM 2187 O O . GLN A 1 279 ? 7.288 -16.207 -39.466 1.00 87.81 279 GLN A O 1
ATOM 2192 N N . ARG A 1 280 ? 5.636 -15.076 -38.448 1.00 89.81 280 ARG A N 1
ATOM 2193 C CA . ARG A 1 280 ? 5.029 -14.531 -39.669 1.00 89.81 280 ARG A CA 1
ATOM 2194 C C . ARG A 1 280 ? 5.606 -13.181 -40.092 1.00 89.81 280 ARG A C 1
ATOM 2196 O O . ARG A 1 280 ? 5.215 -12.685 -41.147 1.00 89.81 280 ARG A O 1
ATOM 2203 N N . LEU A 1 281 ? 6.513 -12.605 -39.297 1.00 89.19 281 LEU A N 1
ATOM 2204 C CA . LEU A 1 281 ? 7.045 -11.253 -39.480 1.00 89.19 281 LEU A CA 1
ATOM 2205 C C . LEU A 1 281 ? 5.912 -10.222 -39.660 1.00 89.19 281 LEU A C 1
ATOM 2207 O O . LEU A 1 281 ? 5.966 -9.373 -40.551 1.00 89.19 281 LEU A O 1
ATOM 2211 N N . ASP A 1 282 ? 4.859 -10.349 -38.846 1.00 91.94 282 ASP A N 1
ATOM 2212 C CA . ASP A 1 282 ? 3.632 -9.556 -38.947 1.00 91.94 282 ASP A CA 1
ATOM 2213 C C . ASP A 1 282 ? 3.900 -8.075 -38.626 1.00 91.94 282 ASP A C 1
ATOM 2215 O O . ASP A 1 282 ? 4.494 -7.739 -37.598 1.00 91.94 282 ASP A O 1
ATOM 2219 N N . SER A 1 283 ? 3.436 -7.174 -39.495 1.00 90.69 283 SER A N 1
ATOM 2220 C CA . SER A 1 283 ? 3.684 -5.734 -39.370 1.00 90.69 283 SER A CA 1
ATOM 2221 C C . SER A 1 283 ? 2.973 -5.087 -38.178 1.00 90.69 283 SER A C 1
ATOM 2223 O O . SER A 1 283 ? 3.317 -3.968 -37.814 1.00 90.69 283 SER A O 1
ATOM 2225 N N . ARG A 1 284 ? 1.985 -5.752 -37.559 1.00 89.69 284 ARG A N 1
ATOM 2226 C CA . ARG A 1 284 ? 1.257 -5.218 -36.390 1.00 89.69 284 ARG A CA 1
ATOM 2227 C C . ARG A 1 284 ? 2.132 -5.055 -35.152 1.00 89.69 284 ARG A C 1
ATOM 2229 O O . ARG A 1 284 ? 1.864 -4.177 -34.341 1.00 89.69 284 ARG A O 1
ATOM 2236 N N . ILE A 1 285 ? 3.153 -5.897 -35.019 1.00 91.19 285 ILE A N 1
ATOM 2237 C CA . ILE A 1 285 ? 4.130 -5.834 -33.928 1.00 91.19 285 ILE A CA 1
ATOM 2238 C C . ILE A 1 285 ? 5.491 -5.345 -34.424 1.00 91.19 285 ILE A C 1
ATOM 2240 O O . ILE A 1 285 ? 6.466 -5.428 -33.692 1.00 91.19 285 ILE A O 1
ATOM 2244 N N . GLU A 1 286 ? 5.607 -4.869 -35.666 1.00 92.94 286 GLU A N 1
ATOM 2245 C CA . GLU A 1 286 ? 6.849 -4.282 -36.169 1.00 92.94 286 GLU A CA 1
ATOM 2246 C C . GLU A 1 286 ? 7.005 -2.870 -35.598 1.00 92.94 286 GLU A C 1
ATOM 2248 O O . GLU A 1 286 ? 6.177 -1.989 -35.835 1.00 92.94 286 GLU A O 1
ATOM 2253 N N . VAL A 1 287 ? 8.088 -2.638 -34.857 1.00 92.81 287 VAL A N 1
ATOM 2254 C CA . VAL A 1 287 ? 8.428 -1.294 -34.389 1.00 92.81 287 VAL A CA 1
ATOM 2255 C C . VAL A 1 287 ? 9.340 -0.655 -35.424 1.00 92.81 287 VAL A C 1
ATOM 2257 O O . VAL A 1 287 ? 10.367 -1.218 -35.805 1.00 92.81 287 VAL A O 1
ATOM 2260 N N . HIS A 1 288 ? 8.977 0.542 -35.881 1.00 89.62 288 HIS A N 1
ATOM 2261 C CA . HIS A 1 288 ? 9.799 1.263 -36.841 1.00 89.62 288 HIS A CA 1
ATOM 2262 C C . HIS A 1 288 ? 11.168 1.591 -36.230 1.00 89.62 288 HIS A C 1
ATOM 2264 O O . HIS A 1 288 ? 11.263 2.340 -35.260 1.00 89.62 288 HIS A O 1
ATOM 2270 N N . ALA A 1 289 ? 12.231 1.042 -36.818 1.00 91.12 289 ALA A N 1
ATOM 2271 C CA . ALA A 1 289 ? 13.603 1.358 -36.459 1.00 91.12 289 ALA A CA 1
ATOM 2272 C C . ALA A 1 289 ? 14.439 1.627 -37.708 1.00 91.12 289 ALA A C 1
ATOM 2274 O O . ALA A 1 289 ? 14.319 0.964 -38.738 1.00 91.12 289 ALA A O 1
ATOM 2275 N N . ILE A 1 290 ? 15.312 2.619 -37.600 1.00 91.25 290 ILE A N 1
ATOM 2276 C CA . ILE A 1 290 ? 16.168 3.095 -38.675 1.00 91.25 290 ILE A CA 1
ATOM 2277 C C . ILE A 1 290 ? 17.521 2.405 -38.558 1.00 91.25 290 ILE A C 1
ATOM 2279 O O . ILE A 1 290 ? 18.142 2.409 -37.497 1.00 91.25 290 ILE A O 1
ATOM 2283 N N . TYR A 1 291 ? 17.999 1.853 -39.667 1.00 92.75 291 TYR A N 1
ATOM 2284 C CA . TYR A 1 291 ? 19.332 1.276 -39.765 1.00 92.75 291 TYR A CA 1
ATOM 2285 C C . TYR A 1 291 ? 20.405 2.364 -39.917 1.00 92.75 291 TYR A C 1
ATOM 2287 O O . TYR A 1 291 ? 20.367 3.150 -40.864 1.00 92.75 291 TYR A O 1
ATOM 2295 N N . ILE A 1 292 ? 21.364 2.403 -38.988 1.00 89.94 292 ILE A N 1
ATOM 2296 C CA . ILE A 1 292 ? 22.424 3.419 -38.891 1.00 89.94 292 ILE A CA 1
ATOM 2297 C C . ILE A 1 292 ? 23.782 2.728 -38.676 1.00 89.94 292 ILE A C 1
ATOM 2299 O O . ILE A 1 292 ? 24.425 2.877 -37.639 1.00 89.94 292 ILE A O 1
ATOM 2303 N N . SER A 1 293 ? 24.218 1.924 -39.645 1.00 87.06 293 SER A N 1
ATOM 2304 C CA . SER A 1 293 ? 25.560 1.325 -39.648 1.00 87.06 293 SER A CA 1
ATOM 2305 C C . SER A 1 293 ? 26.402 1.862 -40.797 1.00 87.06 293 SER A C 1
ATOM 2307 O O . SER A 1 293 ? 25.906 2.023 -41.912 1.00 87.06 293 SER A O 1
ATOM 2309 N N . ASN A 1 294 ? 27.689 2.068 -40.516 1.00 85.25 294 ASN A N 1
ATOM 2310 C CA . ASN A 1 294 ? 28.702 2.409 -41.513 1.00 85.25 294 ASN A CA 1
ATOM 2311 C C . ASN A 1 294 ? 29.482 1.181 -42.013 1.00 85.25 294 ASN A C 1
ATOM 2313 O O . ASN A 1 294 ? 30.124 1.262 -43.054 1.00 85.25 294 ASN A O 1
ATOM 2317 N N . ASP A 1 295 ? 29.454 0.066 -41.275 1.00 84.69 295 ASP A N 1
ATOM 2318 C CA . ASP A 1 295 ? 30.274 -1.113 -41.581 1.00 84.69 295 ASP A CA 1
ATOM 2319 C C . ASP A 1 295 ? 29.648 -1.983 -42.674 1.00 84.69 295 ASP A C 1
ATOM 2321 O O . ASP A 1 295 ? 30.351 -2.524 -43.524 1.00 84.69 295 ASP A O 1
ATOM 2325 N N . VAL A 1 296 ? 28.321 -2.134 -42.650 1.00 87.44 296 VAL A N 1
ATOM 2326 C CA . VAL A 1 296 ? 27.587 -3.016 -43.565 1.00 87.44 296 VAL A CA 1
ATOM 2327 C C . VAL A 1 296 ? 26.409 -2.258 -44.154 1.00 87.44 296 VAL A C 1
ATOM 2329 O O . VAL A 1 296 ? 25.656 -1.607 -43.432 1.00 87.44 296 VAL A O 1
ATOM 2332 N N . ARG A 1 297 ? 26.197 -2.372 -45.466 1.00 90.31 297 ARG A N 1
ATOM 2333 C CA . ARG A 1 297 ? 25.008 -1.833 -46.135 1.00 90.31 297 ARG A CA 1
ATOM 2334 C C . ARG A 1 297 ? 23.987 -2.945 -46.352 1.00 90.31 297 ARG A C 1
ATOM 2336 O O . ARG A 1 297 ? 24.307 -3.965 -46.963 1.00 90.31 297 ARG A O 1
ATOM 2343 N N . LEU A 1 298 ? 22.752 -2.731 -45.895 1.00 91.94 298 LEU A N 1
ATOM 2344 C CA . LEU A 1 298 ? 21.658 -3.670 -46.152 1.00 91.94 298 LEU A CA 1
ATOM 2345 C C . LEU A 1 298 ? 21.468 -3.879 -47.663 1.00 91.94 298 LEU A C 1
ATOM 2347 O O . LEU A 1 298 ? 21.629 -2.957 -48.466 1.00 91.94 298 LEU A O 1
ATOM 2351 N N . GLY A 1 299 ? 21.165 -5.113 -48.054 1.00 90.75 299 GLY A N 1
ATOM 2352 C CA . GLY A 1 299 ? 20.963 -5.506 -49.444 1.00 90.75 299 GLY A CA 1
ATOM 2353 C C . GLY A 1 299 ? 22.245 -5.643 -50.277 1.00 90.75 299 GLY A C 1
ATOM 2354 O O . GLY A 1 299 ? 22.136 -5.934 -51.466 1.00 90.75 299 GLY A O 1
ATOM 2355 N N . SER A 1 300 ? 23.438 -5.483 -49.693 1.00 91.25 300 SER A N 1
ATOM 2356 C CA . SER A 1 300 ? 24.728 -5.590 -50.398 1.00 91.25 300 SER A CA 1
ATOM 2357 C C . SER A 1 300 ? 25.549 -6.785 -49.903 1.00 91.25 300 SER A C 1
ATOM 2359 O O . SER A 1 300 ? 25.531 -7.096 -48.713 1.00 91.25 300 SER A O 1
ATOM 2361 N N . TRP A 1 301 ? 26.262 -7.458 -50.812 1.00 89.62 301 TRP A N 1
ATOM 2362 C CA . TRP A 1 301 ? 27.222 -8.507 -50.454 1.00 89.62 301 TRP A CA 1
ATOM 2363 C C . TRP A 1 301 ? 28.505 -7.883 -49.898 1.00 89.62 301 TRP A C 1
ATOM 2365 O O . TRP A 1 301 ? 29.000 -6.898 -50.445 1.00 89.62 301 TRP A O 1
ATOM 2375 N N . PHE A 1 302 ? 29.054 -8.462 -48.837 1.00 87.75 302 PHE A N 1
ATOM 2376 C CA . PHE A 1 302 ? 30.304 -8.042 -48.210 1.00 87.75 302 PHE A CA 1
ATOM 2377 C C . PHE A 1 302 ? 31.156 -9.257 -47.835 1.00 87.75 302 PHE A C 1
ATOM 2379 O O . PHE A 1 302 ? 30.639 -10.360 -47.640 1.00 87.75 302 PHE A O 1
ATOM 2386 N N . ASN A 1 303 ? 32.473 -9.054 -47.756 1.00 83.94 303 ASN A N 1
ATOM 2387 C CA . ASN A 1 303 ? 33.396 -10.072 -47.268 1.00 83.94 303 ASN A CA 1
ATOM 2388 C C . ASN A 1 303 ? 33.432 -10.015 -45.728 1.00 83.94 303 ASN A C 1
ATOM 2390 O O . ASN A 1 303 ? 33.923 -9.025 -45.176 1.00 83.94 303 ASN A O 1
ATOM 2394 N N . PRO A 1 304 ? 32.939 -11.046 -45.026 1.00 77.88 304 PRO A N 1
ATOM 2395 C CA . PRO A 1 304 ? 32.901 -11.055 -43.567 1.00 77.88 304 PRO A CA 1
ATOM 2396 C C . PRO A 1 304 ? 34.275 -11.190 -42.897 1.00 77.88 304 PRO A C 1
ATOM 2398 O O . PRO A 1 304 ? 34.380 -10.920 -41.704 1.00 77.88 304 PRO A O 1
ATOM 2401 N N . ALA A 1 305 ? 35.320 -11.568 -43.641 1.00 72.19 305 ALA A N 1
ATOM 2402 C CA . ALA A 1 305 ? 36.691 -11.658 -43.142 1.00 72.19 305 ALA A CA 1
ATOM 2403 C C . ALA A 1 305 ? 37.415 -10.298 -43.109 1.00 72.19 305 ALA A C 1
ATOM 2405 O O . ALA A 1 305 ? 38.453 -10.166 -42.468 1.00 72.19 305 ALA A O 1
ATOM 2406 N N . TRP A 1 306 ? 36.878 -9.261 -43.767 1.00 70.31 306 TRP A N 1
ATOM 2407 C CA . TRP A 1 306 ? 37.556 -7.960 -43.863 1.00 70.31 306 TRP A CA 1
ATOM 2408 C C . TRP A 1 306 ? 37.642 -7.226 -42.512 1.00 70.31 306 TRP A C 1
ATOM 2410 O O . TRP A 1 306 ? 38.567 -6.446 -42.276 1.00 70.31 306 TRP A O 1
ATOM 2420 N N . ARG A 1 307 ? 36.709 -7.469 -41.585 1.00 69.50 307 ARG A N 1
ATOM 2421 C CA . ARG A 1 307 ? 36.749 -6.879 -40.239 1.00 69.50 307 ARG A CA 1
ATOM 2422 C C . ARG A 1 307 ? 36.393 -7.900 -39.172 1.00 69.50 307 ARG A C 1
ATOM 2424 O O . ARG A 1 307 ? 35.387 -8.590 -39.273 1.00 69.50 307 ARG A O 1
ATOM 2431 N N . LYS A 1 308 ? 37.162 -7.886 -38.077 1.00 64.56 308 LYS A N 1
ATOM 2432 C CA . LYS A 1 308 ? 36.960 -8.753 -36.900 1.00 64.56 308 LYS A CA 1
ATOM 2433 C C . LYS A 1 308 ? 35.586 -8.584 -36.235 1.00 64.56 308 LYS A C 1
ATOM 2435 O O . LYS A 1 308 ? 35.096 -9.496 -35.576 1.00 64.56 308 LYS A O 1
ATOM 2440 N N . ARG A 1 309 ? 34.986 -7.395 -36.336 1.00 71.19 309 ARG A N 1
ATOM 2441 C CA . ARG A 1 309 ? 33.706 -7.055 -35.707 1.00 71.19 309 ARG A CA 1
ATOM 2442 C C . ARG A 1 309 ? 32.995 -6.024 -36.574 1.00 71.19 309 ARG A C 1
ATOM 2444 O O . ARG A 1 309 ? 33.496 -4.914 -36.716 1.00 71.19 309 ARG A O 1
ATOM 2451 N N . MET A 1 310 ? 31.851 -6.395 -37.138 1.00 86.56 310 MET A N 1
ATOM 2452 C CA . MET A 1 310 ? 30.979 -5.474 -37.870 1.00 86.56 310 MET A CA 1
ATOM 2453 C C . MET A 1 310 ? 29.838 -5.048 -36.952 1.00 86.56 310 MET A C 1
ATOM 2455 O O . MET A 1 310 ? 29.194 -5.902 -36.342 1.00 86.56 310 MET A O 1
ATOM 2459 N N . LEU A 1 311 ? 29.598 -3.745 -36.824 1.00 89.75 311 LEU A N 1
ATOM 2460 C CA . LEU A 1 311 ? 28.521 -3.212 -35.996 1.00 89.75 311 LEU A CA 1
ATOM 2461 C C . LEU A 1 311 ? 27.310 -2.855 -36.855 1.00 89.75 311 LEU A C 1
ATOM 2463 O O . LEU A 1 311 ? 27.377 -1.969 -37.701 1.00 89.75 311 LEU A O 1
ATOM 2467 N N . LEU A 1 312 ? 26.177 -3.489 -36.590 1.00 92.38 312 LEU A N 1
ATOM 2468 C CA . LEU A 1 312 ? 24.871 -3.129 -37.129 1.00 92.38 312 LEU A CA 1
ATOM 2469 C C . LEU A 1 312 ? 24.113 -2.373 -36.037 1.00 92.38 312 LEU A C 1
ATOM 2471 O O . LEU A 1 312 ? 24.011 -2.869 -34.919 1.00 92.38 312 LEU A O 1
ATOM 2475 N N . THR A 1 313 ? 23.569 -1.197 -36.336 1.00 93.62 313 THR A N 1
ATOM 2476 C CA . THR A 1 313 ? 22.820 -0.416 -35.343 1.00 93.62 313 THR A CA 1
ATOM 2477 C C . THR A 1 313 ? 21.432 -0.106 -35.873 1.00 93.62 313 THR A C 1
ATOM 2479 O O . THR A 1 313 ? 21.295 0.433 -36.971 1.00 93.62 313 THR A O 1
ATOM 2482 N N . LEU A 1 314 ? 20.411 -0.425 -35.083 1.00 94.25 314 LEU A N 1
ATOM 2483 C CA . LEU A 1 314 ? 19.043 0.035 -35.278 1.00 94.25 314 LEU A CA 1
ATOM 2484 C C . LEU A 1 314 ? 18.709 1.092 -34.233 1.00 94.25 314 LEU A C 1
ATOM 2486 O O . LEU A 1 314 ? 19.004 0.899 -33.058 1.00 94.25 314 LEU A O 1
ATOM 2490 N N . LYS A 1 315 ? 18.048 2.172 -34.644 1.00 93.00 315 LYS A N 1
ATOM 2491 C CA . LYS A 1 315 ? 17.570 3.221 -33.742 1.00 93.00 315 LYS A CA 1
ATOM 2492 C C . LYS A 1 315 ? 16.087 3.480 -33.961 1.00 93.00 315 LYS A C 1
ATOM 2494 O O . LYS A 1 315 ? 15.682 3.752 -35.088 1.00 93.00 315 LYS A O 1
ATOM 2499 N N . SER A 1 316 ? 15.296 3.409 -32.899 1.00 89.50 316 SER A N 1
ATOM 2500 C CA . SER A 1 316 ? 13.842 3.605 -32.953 1.00 89.50 316 SER A CA 1
ATOM 2501 C C . SER A 1 316 ? 13.459 5.063 -33.222 1.00 89.50 316 SER A C 1
ATOM 2503 O O . SER A 1 316 ? 12.729 5.322 -34.176 1.00 89.50 316 SER A O 1
ATOM 2505 N N . ASN A 1 317 ? 14.015 6.040 -32.487 1.00 79.00 317 ASN A N 1
ATOM 2506 C CA . ASN A 1 317 ? 13.701 7.453 -32.708 1.00 79.00 317 ASN A CA 1
ATOM 2507 C C . ASN A 1 317 ? 14.872 8.244 -33.307 1.00 79.00 317 ASN A C 1
ATOM 2509 O O . ASN A 1 317 ? 15.978 8.338 -32.765 1.00 79.00 317 ASN A O 1
ATOM 2513 N N . LYS A 1 318 ? 14.612 8.908 -34.438 1.00 68.06 318 LYS A N 1
ATOM 2514 C CA . LYS A 1 318 ? 15.549 9.890 -35.011 1.00 68.06 318 LYS A CA 1
ATOM 2515 C C . LYS A 1 318 ? 15.478 11.241 -34.290 1.00 68.06 318 LYS A C 1
ATOM 2517 O O . LYS A 1 318 ? 16.515 11.867 -34.086 1.00 68.06 318 LYS A O 1
ATOM 2522 N N . ASN A 1 319 ? 14.270 11.646 -33.884 1.00 65.31 319 ASN A N 1
ATOM 2523 C CA . ASN A 1 319 ? 13.947 12.930 -33.251 1.00 65.31 319 ASN A CA 1
ATOM 2524 C C . ASN A 1 319 ? 13.360 12.719 -31.845 1.00 65.31 319 ASN A C 1
ATOM 2526 O O . ASN A 1 319 ? 13.009 11.596 -31.490 1.00 65.31 319 ASN A O 1
ATOM 2530 N N . LYS A 1 320 ? 13.224 13.792 -31.048 1.00 65.00 320 LYS A N 1
ATOM 2531 C CA . LYS A 1 320 ? 12.483 13.739 -29.774 1.00 65.00 320 LYS A CA 1
ATOM 2532 C C . LYS A 1 320 ? 11.055 13.261 -30.053 1.00 65.00 320 LYS A C 1
ATOM 2534 O O . LYS A 1 320 ? 10.296 13.959 -30.716 1.00 65.00 320 LYS A O 1
ATOM 2539 N N . SER A 1 321 ? 10.738 12.061 -29.589 1.00 74.81 321 SER A N 1
ATOM 2540 C CA . SER A 1 321 ? 9.443 11.412 -29.760 1.00 74.81 321 SER A CA 1
ATOM 2541 C C . SER A 1 321 ? 8.745 11.341 -28.407 1.00 74.81 321 SER A C 1
ATOM 2543 O O . SER A 1 321 ? 9.410 11.161 -27.391 1.00 74.81 321 SER A O 1
ATOM 2545 N N . ASN A 1 322 ? 7.418 11.423 -28.385 1.00 87.12 322 ASN A N 1
ATOM 2546 C CA . ASN A 1 322 ? 6.617 11.124 -27.190 1.00 87.12 322 ASN A CA 1
ATOM 2547 C C . ASN A 1 322 ? 6.246 9.633 -27.142 1.00 87.12 322 ASN A C 1
ATOM 2549 O O . ASN A 1 322 ? 5.209 9.253 -26.604 1.00 87.12 322 ASN A O 1
ATOM 2553 N N . LEU A 1 323 ? 7.068 8.793 -27.779 1.00 89.50 323 LEU A N 1
ATOM 2554 C CA . LEU A 1 323 ? 6.958 7.344 -27.762 1.00 89.50 323 LEU A CA 1
ATOM 2555 C C . LEU A 1 323 ? 8.219 6.741 -27.156 1.00 89.50 323 LEU A C 1
ATOM 2557 O O . LEU A 1 323 ? 9.337 7.181 -27.454 1.00 89.50 323 LEU A O 1
ATOM 2561 N N . ILE A 1 324 ? 8.019 5.717 -26.338 1.00 91.81 324 ILE A N 1
ATOM 2562 C CA . ILE A 1 324 ? 9.055 4.759 -25.961 1.00 91.81 324 ILE A CA 1
ATOM 2563 C C . ILE A 1 324 ? 8.631 3.371 -26.437 1.00 91.81 324 ILE A C 1
ATOM 2565 O O . ILE A 1 324 ? 7.443 3.114 -26.650 1.00 91.81 324 ILE A O 1
ATOM 2569 N N . HIS A 1 325 ? 9.598 2.488 -26.656 1.00 92.94 325 HIS A N 1
ATOM 2570 C CA . HIS A 1 325 ? 9.351 1.219 -27.331 1.00 92.94 325 HIS A CA 1
ATOM 2571 C C . HIS A 1 325 ? 9.745 0.047 -26.447 1.00 92.94 325 HIS A C 1
ATOM 2573 O O . HIS A 1 325 ? 10.798 0.062 -25.810 1.00 92.94 325 HIS A O 1
ATOM 2579 N N . MET A 1 326 ? 8.896 -0.974 -26.439 1.00 93.69 326 MET A N 1
ATOM 2580 C CA . MET A 1 326 ? 9.179 -2.265 -25.832 1.00 93.69 326 MET A CA 1
ATOM 2581 C C . MET A 1 326 ? 9.726 -3.205 -26.902 1.00 93.69 326 MET A C 1
ATOM 2583 O O . MET A 1 326 ? 9.118 -3.348 -27.962 1.00 93.69 326 MET A O 1
ATOM 2587 N N . LEU A 1 327 ? 10.856 -3.852 -26.627 1.00 94.31 327 LEU A N 1
ATOM 2588 C CA . LEU A 1 327 ? 11.440 -4.872 -27.488 1.00 94.31 327 LEU A CA 1
ATOM 2589 C C . LEU A 1 327 ? 10.935 -6.246 -27.057 1.00 94.31 327 LEU A C 1
ATOM 2591 O O . LEU A 1 327 ? 11.085 -6.631 -25.901 1.00 94.31 327 LEU A O 1
ATOM 2595 N N . MET A 1 328 ? 10.378 -6.998 -27.999 1.00 93.62 328 MET A N 1
ATOM 2596 C CA . MET A 1 328 ? 9.892 -8.366 -27.791 1.00 93.62 328 MET A CA 1
ATOM 2597 C C . MET A 1 328 ? 10.537 -9.375 -28.743 1.00 93.62 328 MET A C 1
ATOM 2599 O O . MET A 1 328 ? 10.546 -10.572 -28.461 1.00 93.62 328 MET A O 1
ATOM 2603 N N . GLY A 1 329 ? 11.113 -8.914 -29.854 1.00 93.75 329 GLY A N 1
ATOM 2604 C CA . GLY A 1 329 ? 11.862 -9.780 -30.750 1.00 93.75 329 GLY A CA 1
ATOM 2605 C C . GLY A 1 329 ? 12.691 -9.037 -31.785 1.00 93.75 329 GLY A C 1
ATOM 2606 O O . GLY A 1 329 ? 12.517 -7.842 -32.028 1.00 93.75 329 GLY A O 1
ATOM 2607 N N . ILE A 1 330 ? 13.613 -9.769 -32.401 1.00 94.81 330 ILE A N 1
ATOM 2608 C CA . ILE A 1 330 ? 14.503 -9.279 -33.456 1.00 94.81 330 ILE A CA 1
ATOM 2609 C C . ILE A 1 330 ? 14.458 -10.283 -34.599 1.00 94.81 330 ILE A C 1
ATOM 2611 O O . ILE A 1 330 ? 14.541 -11.489 -34.368 1.00 94.81 330 ILE A O 1
ATOM 2615 N N . SER A 1 331 ? 14.373 -9.796 -35.835 1.00 93.81 331 SER A N 1
ATOM 2616 C CA . SER A 1 331 ? 14.612 -10.637 -37.002 1.00 93.81 331 SER A CA 1
ATOM 2617 C C . SER A 1 331 ? 15.600 -10.007 -37.954 1.00 93.81 331 SER A C 1
ATOM 2619 O O . SER A 1 331 ? 15.537 -8.809 -38.227 1.00 93.81 331 SER A O 1
ATOM 2621 N N . PHE A 1 332 ? 16.484 -10.822 -38.511 1.00 91.88 332 PHE A N 1
ATOM 2622 C CA . PHE A 1 332 ? 17.233 -10.420 -39.685 1.00 91.88 332 PHE A CA 1
ATOM 2623 C C . PHE A 1 332 ? 17.352 -11.556 -40.688 1.00 91.88 332 PHE A C 1
ATOM 2625 O O . PHE A 1 332 ? 17.449 -12.734 -40.342 1.00 91.88 332 PHE A O 1
ATOM 2632 N N . GLN A 1 333 ? 17.340 -11.171 -41.957 1.00 92.94 333 GLN A N 1
ATOM 2633 C CA . GLN A 1 333 ? 17.495 -12.079 -43.077 1.00 92.94 333 GLN A CA 1
ATOM 2634 C C . GLN A 1 333 ? 18.946 -12.044 -43.541 1.00 92.94 333 GLN A C 1
ATOM 2636 O O . GLN A 1 333 ? 19.410 -11.032 -44.079 1.00 92.94 333 GLN A O 1
ATOM 2641 N N . ILE A 1 334 ? 19.644 -13.162 -43.369 1.00 91.25 334 ILE A N 1
ATOM 2642 C CA . ILE A 1 334 ? 21.044 -13.324 -43.752 1.00 91.25 334 ILE A CA 1
ATOM 2643 C C . ILE A 1 334 ? 21.174 -14.329 -44.890 1.00 91.25 334 ILE A C 1
ATOM 2645 O O . ILE A 1 334 ? 20.535 -15.378 -44.888 1.00 91.25 334 ILE A O 1
ATOM 2649 N N . CYS A 1 335 ? 22.000 -13.995 -45.871 1.00 90.44 335 CYS A N 1
ATOM 2650 C CA . CYS A 1 335 ? 22.367 -14.863 -46.974 1.00 90.44 335 CYS A CA 1
ATOM 2651 C C . CYS A 1 335 ? 23.880 -15.044 -46.998 1.00 90.44 335 CYS A C 1
ATOM 2653 O O . CYS A 1 335 ? 24.620 -14.070 -46.866 1.00 90.44 335 CYS A O 1
ATOM 2655 N N . SER A 1 336 ? 24.331 -16.269 -47.223 1.00 88.56 336 SER A N 1
ATOM 2656 C CA . SER A 1 336 ? 25.728 -16.608 -47.476 1.00 88.56 336 SER A CA 1
ATOM 2657 C C . SER A 1 336 ? 25.869 -17.281 -48.839 1.00 88.56 336 SER A C 1
ATOM 2659 O O . SER A 1 336 ? 24.906 -17.810 -49.403 1.00 88.56 336 SER A O 1
ATOM 2661 N N . THR A 1 337 ? 27.064 -17.241 -49.419 1.00 86.88 337 THR A N 1
ATOM 2662 C CA . THR A 1 337 ? 27.373 -18.027 -50.620 1.00 86.88 337 THR A CA 1
ATOM 2663 C C . THR A 1 337 ? 27.322 -19.522 -50.310 1.00 86.88 337 THR A C 1
ATOM 2665 O O . THR A 1 337 ? 27.741 -19.959 -49.238 1.00 86.88 337 THR A O 1
ATOM 2668 N N . LYS A 1 338 ? 26.825 -20.327 -51.254 1.00 77.56 338 LYS A N 1
ATOM 2669 C CA . LYS A 1 338 ? 26.765 -21.789 -51.106 1.00 77.56 338 LYS A CA 1
ATOM 2670 C C . LYS A 1 338 ? 28.177 -22.359 -50.866 1.00 77.56 338 LYS A C 1
ATOM 2672 O O . LYS A 1 338 ? 29.116 -21.939 -51.534 1.00 77.56 338 LYS A O 1
ATOM 2677 N N . ASN A 1 339 ? 28.308 -23.302 -49.928 1.00 73.00 339 ASN A N 1
ATOM 2678 C CA . ASN A 1 339 ? 29.579 -23.889 -49.461 1.00 73.00 339 ASN A CA 1
ATOM 2679 C C . ASN A 1 339 ? 30.502 -22.928 -48.684 1.00 73.00 339 ASN A C 1
ATOM 2681 O O . ASN A 1 339 ? 31.700 -23.187 -48.596 1.00 73.00 339 ASN A O 1
ATOM 2685 N N . SER A 1 340 ? 29.971 -21.827 -48.140 1.00 75.44 340 SER A N 1
ATOM 2686 C CA . SER A 1 340 ? 30.700 -21.039 -47.142 1.00 75.44 340 SER A CA 1
ATOM 2687 C C . SER A 1 340 ? 30.814 -21.832 -45.840 1.00 75.44 340 SER A C 1
ATOM 2689 O O . SER A 1 340 ? 29.819 -22.383 -45.368 1.00 75.44 340 SER A O 1
ATOM 2691 N N . THR A 1 341 ? 32.010 -21.865 -45.256 1.00 73.38 341 THR A N 1
ATOM 2692 C CA . THR A 1 341 ? 32.250 -22.446 -43.925 1.00 73.38 341 THR A CA 1
ATOM 2693 C C . THR A 1 341 ? 31.981 -21.451 -42.794 1.00 73.38 341 THR A C 1
ATOM 2695 O O . THR A 1 341 ? 32.152 -21.796 -41.628 1.00 73.38 341 THR A O 1
ATOM 2698 N N . LEU A 1 342 ? 31.559 -20.218 -43.105 1.00 75.69 342 LEU A N 1
ATOM 2699 C CA . LEU A 1 342 ? 31.321 -19.175 -42.112 1.00 75.69 342 LEU A CA 1
ATOM 2700 C C . LEU A 1 342 ? 29.891 -19.186 -41.580 1.00 75.69 342 LEU A C 1
ATOM 2702 O O . LEU A 1 342 ? 28.919 -19.040 -42.324 1.00 75.69 342 LEU A O 1
ATOM 2706 N N . GLU A 1 343 ? 29.779 -19.239 -40.257 1.00 78.25 343 GLU A N 1
ATOM 2707 C CA . GLU A 1 343 ? 28.529 -19.064 -39.537 1.00 78.25 343 GLU A CA 1
ATOM 2708 C C . GLU A 1 343 ? 28.501 -17.717 -38.799 1.00 78.25 343 GLU A C 1
ATOM 2710 O O . GLU A 1 343 ? 29.413 -17.416 -38.020 1.00 78.25 343 GLU A O 1
ATOM 2715 N N . PRO A 1 344 ? 27.459 -16.897 -39.006 1.00 81.12 344 PRO A N 1
ATOM 2716 C CA . PRO A 1 344 ? 27.303 -15.631 -38.306 1.00 81.12 344 PRO A CA 1
ATOM 2717 C C . PRO A 1 344 ? 26.947 -15.847 -36.828 1.00 81.12 344 PRO A C 1
ATOM 2719 O O . PRO A 1 344 ? 26.028 -16.589 -36.493 1.00 81.12 344 PRO A O 1
ATOM 2722 N N . VAL A 1 345 ? 27.632 -15.132 -35.938 1.00 84.62 345 VAL A N 1
ATOM 2723 C CA . VAL A 1 345 ? 27.385 -15.122 -34.491 1.00 84.62 345 VAL A CA 1
ATOM 2724 C C . VAL A 1 345 ? 27.061 -13.687 -34.062 1.00 84.62 345 VAL A C 1
ATOM 2726 O O . VAL A 1 345 ? 27.977 -12.879 -33.871 1.00 84.62 345 VAL A O 1
ATOM 2729 N N . PRO A 1 346 ? 25.769 -13.324 -33.960 1.00 88.12 346 PRO A N 1
ATOM 2730 C CA . PRO A 1 346 ? 25.355 -11.994 -33.532 1.00 88.12 346 PRO A CA 1
ATOM 2731 C C . PRO A 1 346 ? 25.426 -11.860 -32.004 1.00 88.12 346 PRO A C 1
ATOM 2733 O O . PRO A 1 346 ? 24.800 -12.621 -31.271 1.00 88.12 346 PRO A O 1
ATOM 2736 N N . ALA A 1 347 ? 26.142 -10.846 -31.523 1.00 90.62 347 ALA A N 1
ATOM 2737 C CA . ALA A 1 347 ? 26.114 -10.406 -30.130 1.00 90.62 347 ALA A CA 1
ATOM 2738 C C . ALA A 1 347 ? 25.276 -9.127 -30.022 1.00 90.62 347 ALA A C 1
ATOM 2740 O O . ALA A 1 347 ? 25.625 -8.113 -30.632 1.00 90.62 347 ALA A O 1
ATOM 2741 N N . ILE A 1 348 ? 24.172 -9.178 -29.275 1.00 93.00 348 ILE A N 1
ATOM 2742 C CA . ILE A 1 348 ? 23.197 -8.085 -29.213 1.00 93.00 348 ILE A CA 1
ATOM 2743 C C . ILE A 1 348 ? 23.360 -7.307 -27.908 1.00 93.00 348 ILE A C 1
ATOM 2745 O O . ILE A 1 348 ? 23.404 -7.886 -26.824 1.00 93.00 348 ILE A O 1
ATOM 2749 N N . TYR A 1 349 ? 23.408 -5.987 -28.035 1.00 94.62 349 TYR A N 1
ATOM 2750 C CA . TYR A 1 349 ? 23.392 -5.036 -26.937 1.00 94.62 349 TYR A CA 1
ATOM 2751 C C . TYR A 1 349 ? 22.223 -4.078 -27.135 1.00 94.62 349 TYR A C 1
ATOM 2753 O O . TYR A 1 349 ? 22.038 -3.541 -28.230 1.00 94.62 349 TYR A O 1
ATOM 2761 N N . VAL A 1 350 ? 21.434 -3.860 -26.089 1.00 95.12 350 VAL A N 1
ATOM 2762 C CA . VAL A 1 350 ? 20.240 -3.016 -26.157 1.00 95.12 350 VAL A CA 1
ATOM 2763 C C . VAL A 1 350 ? 20.387 -1.834 -25.215 1.00 95.12 350 VAL A C 1
ATOM 2765 O O . VAL A 1 350 ? 20.610 -1.999 -24.018 1.00 95.12 350 VAL A O 1
ATOM 2768 N N . ASN A 1 351 ? 20.258 -0.632 -25.771 1.00 94.50 351 ASN A N 1
ATOM 2769 C CA . ASN A 1 351 ? 20.172 0.602 -25.009 1.00 94.50 351 ASN A CA 1
ATOM 2770 C C . ASN A 1 351 ? 18.691 0.987 -24.856 1.00 94.50 351 ASN A C 1
ATOM 2772 O O . ASN A 1 351 ? 18.028 1.189 -25.880 1.00 94.50 351 ASN A O 1
ATOM 2776 N N . PRO A 1 352 ? 18.170 1.129 -23.626 1.00 93.81 352 PRO A N 1
ATOM 2777 C CA . PRO A 1 352 ? 16.751 1.371 -23.395 1.00 93.81 352 PRO A CA 1
ATOM 2778 C C . PRO A 1 352 ? 16.268 2.775 -23.788 1.00 93.81 352 PRO A C 1
ATOM 2780 O O . PRO A 1 352 ? 15.141 2.902 -24.255 1.00 93.81 352 PRO A O 1
ATOM 2783 N N . PHE A 1 353 ? 17.089 3.824 -23.632 1.00 92.12 353 PHE A N 1
ATOM 2784 C CA . PHE A 1 353 ? 16.625 5.224 -23.750 1.00 92.12 353 PHE A CA 1
ATOM 2785 C C . PHE A 1 353 ? 17.594 6.187 -24.456 1.00 92.12 353 PHE A C 1
ATOM 2787 O O . PHE A 1 353 ? 17.268 7.356 -24.681 1.00 92.12 353 PHE A O 1
ATOM 2794 N N . GLY A 1 354 ? 18.787 5.718 -24.800 1.00 86.62 354 GLY A N 1
ATOM 2795 C CA . GLY A 1 354 ? 19.867 6.470 -25.420 1.00 86.62 354 GLY A CA 1
ATOM 2796 C C . GLY A 1 354 ? 20.407 5.787 -26.677 1.00 86.62 354 GLY A C 1
ATOM 2797 O O . GLY A 1 354 ? 19.726 5.022 -27.359 1.00 86.62 354 GLY A O 1
ATOM 2798 N N . GLY A 1 355 ? 21.655 6.102 -27.016 1.00 83.81 355 GLY A N 1
ATOM 2799 C CA . GLY A 1 355 ? 22.342 5.517 -28.173 1.00 83.81 355 GLY A CA 1
ATOM 2800 C C . GLY A 1 355 ? 23.793 5.145 -27.911 1.00 83.81 355 GLY A C 1
ATOM 2801 O O . GLY A 1 355 ? 24.515 4.852 -28.861 1.00 83.81 355 GLY A O 1
ATOM 2802 N N . SER A 1 356 ? 24.235 5.201 -26.651 1.00 86.06 356 SER A N 1
ATOM 2803 C CA . SER A 1 356 ? 25.588 4.796 -26.293 1.00 86.06 356 SER A CA 1
ATOM 2804 C C . SER A 1 356 ? 25.659 3.283 -26.136 1.00 86.06 356 SER A C 1
ATOM 2806 O O . SER A 1 356 ? 24.878 2.680 -25.396 1.00 86.06 356 SER A O 1
ATOM 2808 N N . HIS A 1 357 ? 26.663 2.677 -26.762 1.00 85.38 357 HIS A N 1
ATOM 2809 C CA . HIS A 1 357 ? 26.971 1.268 -26.560 1.00 85.38 357 HIS A CA 1
ATOM 2810 C C . HIS A 1 357 ? 27.378 0.964 -25.105 1.00 85.38 357 HIS A C 1
ATOM 2812 O O . HIS A 1 357 ? 27.095 -0.119 -24.608 1.00 85.38 357 HIS A O 1
ATOM 2818 N N . SER A 1 358 ? 28.022 1.907 -24.405 1.00 87.44 358 SER A N 1
ATOM 2819 C CA . SER A 1 358 ? 28.456 1.711 -23.011 1.00 87.44 358 SER A CA 1
ATOM 2820 C C . SER A 1 358 ? 27.298 1.636 -22.014 1.00 87.44 358 SER A C 1
ATOM 2822 O O . SER A 1 358 ? 27.462 1.066 -20.946 1.00 87.44 358 SER A O 1
ATOM 2824 N N . GLU A 1 359 ? 26.140 2.192 -22.372 1.00 91.69 359 GLU A N 1
ATOM 2825 C CA . GLU A 1 359 ? 24.910 2.207 -21.563 1.00 91.69 359 GLU A CA 1
ATOM 2826 C C . GLU A 1 359 ? 23.910 1.156 -22.080 1.00 91.69 359 GLU A C 1
ATOM 2828 O O . GLU A 1 359 ? 22.693 1.337 -22.027 1.00 91.69 359 GLU A O 1
ATOM 2833 N N . SER A 1 360 ? 24.422 0.085 -22.691 1.00 92.56 360 SER A N 1
ATOM 2834 C CA . SER A 1 360 ? 23.618 -1.007 -23.238 1.00 92.56 360 SER A CA 1
ATOM 2835 C C . SER A 1 360 ? 23.814 -2.272 -22.418 1.00 92.56 360 SER A C 1
ATOM 2837 O O . SER A 1 360 ? 24.941 -2.623 -22.069 1.00 92.56 360 SER A O 1
ATOM 2839 N N . TRP A 1 361 ? 22.731 -3.000 -22.166 1.00 92.38 361 TRP A N 1
ATOM 2840 C CA . TRP A 1 361 ? 22.813 -4.325 -21.559 1.00 92.38 361 TRP A CA 1
ATOM 2841 C C . TRP A 1 361 ? 23.026 -5.390 -22.640 1.00 92.38 361 TRP A C 1
ATOM 2843 O O . TRP A 1 361 ? 22.612 -5.221 -23.789 1.00 92.38 361 TRP A O 1
ATOM 2853 N N . PHE A 1 362 ? 23.710 -6.475 -22.284 1.00 91.75 362 PHE A N 1
ATOM 2854 C CA . PHE A 1 362 ? 24.039 -7.565 -23.201 1.00 91.75 362 PHE A CA 1
ATOM 2855 C C . PHE A 1 362 ? 22.971 -8.661 -23.158 1.00 91.75 362 PHE A C 1
ATOM 2857 O O . PHE A 1 362 ? 22.654 -9.164 -22.083 1.00 91.75 362 PHE A O 1
ATOM 2864 N N . MET A 1 363 ? 22.460 -9.070 -24.321 1.00 91.31 363 MET A N 1
ATOM 2865 C CA . MET A 1 363 ? 21.530 -10.197 -24.416 1.00 91.31 363 MET A CA 1
ATOM 2866 C C . MET A 1 363 ? 22.279 -11.533 -24.323 1.00 91.31 363 MET A C 1
ATOM 2868 O O . MET A 1 363 ? 23.106 -11.810 -25.200 1.00 91.31 363 MET A O 1
ATOM 2872 N N . PRO A 1 364 ? 21.970 -12.395 -23.335 1.00 88.12 364 PRO A N 1
ATOM 2873 C CA . PRO A 1 364 ? 22.673 -13.655 -23.102 1.00 88.12 364 PRO A CA 1
ATOM 2874 C C . PRO A 1 364 ? 22.215 -14.771 -24.058 1.00 88.12 364 PRO A C 1
ATOM 2876 O O . PRO A 1 364 ? 21.827 -15.864 -23.647 1.00 88.12 364 PRO A O 1
ATOM 2879 N N . VAL A 1 365 ? 22.262 -14.509 -25.366 1.00 83.00 365 VAL A N 1
ATOM 2880 C CA . VAL A 1 365 ? 21.877 -15.487 -26.389 1.00 83.00 365 VAL A CA 1
ATOM 2881 C C . VAL A 1 365 ? 22.756 -16.738 -26.279 1.00 83.00 365 VAL A C 1
ATOM 2883 O O . VAL A 1 365 ? 23.976 -16.626 -26.163 1.00 83.00 365 VAL A O 1
ATOM 2886 N N . ASN A 1 366 ? 22.138 -17.920 -26.377 1.00 74.12 366 ASN A N 1
ATOM 2887 C CA . ASN A 1 366 ? 22.738 -19.251 -26.183 1.00 74.12 366 ASN A CA 1
ATOM 2888 C C . ASN A 1 366 ? 22.968 -19.684 -24.722 1.00 74.12 366 ASN A C 1
ATOM 2890 O O . ASN A 1 366 ? 23.541 -20.750 -24.505 1.00 74.12 366 ASN A O 1
ATOM 2894 N N . GLN A 1 367 ? 22.522 -18.916 -23.723 1.00 80.88 367 GLN A N 1
ATOM 2895 C CA . GLN A 1 367 ? 22.437 -19.421 -22.348 1.00 80.88 367 GLN A CA 1
ATOM 2896 C C . GLN A 1 367 ? 21.187 -20.300 -22.165 1.00 80.88 367 GLN A C 1
ATOM 2898 O O . GLN A 1 367 ? 20.176 -20.047 -22.817 1.00 80.88 367 GLN A O 1
ATOM 2903 N N . PRO A 1 368 ? 21.220 -21.322 -21.288 1.00 75.56 368 PRO A N 1
ATOM 2904 C CA . PRO A 1 368 ? 20.125 -22.288 -21.142 1.00 75.56 368 PRO A CA 1
ATOM 2905 C C . PRO A 1 368 ? 18.788 -21.660 -20.712 1.00 75.56 368 PRO A C 1
ATOM 2907 O O . PRO A 1 368 ? 17.734 -22.190 -21.046 1.00 75.56 368 PRO A O 1
ATOM 2910 N N . GLU A 1 369 ? 18.825 -20.527 -20.008 1.00 76.56 369 GLU A N 1
ATOM 2911 C CA . GLU A 1 369 ? 17.641 -19.798 -19.525 1.00 76.56 369 GLU A CA 1
ATOM 2912 C C . GLU A 1 369 ? 17.122 -18.740 -20.521 1.00 76.56 369 GLU A C 1
ATOM 2914 O O . GLU A 1 369 ? 16.157 -18.029 -20.234 1.00 76.56 369 GLU A O 1
ATOM 2919 N N . PHE A 1 370 ? 17.753 -18.617 -21.696 1.00 82.69 370 PHE A N 1
ATOM 2920 C CA . PHE A 1 370 ? 17.448 -17.596 -22.697 1.00 82.69 370 PHE A CA 1
ATOM 2921 C C . PHE A 1 370 ? 17.091 -18.221 -24.055 1.00 82.69 370 PHE A C 1
ATOM 2923 O O . PHE A 1 370 ? 17.696 -19.198 -24.497 1.00 82.69 370 PHE A O 1
ATOM 2930 N N . SER A 1 371 ? 16.121 -17.630 -24.759 1.00 82.00 371 SER A N 1
ATOM 2931 C CA . SER A 1 371 ? 15.686 -18.095 -26.081 1.00 82.00 371 SER A CA 1
ATOM 2932 C C . SER A 1 371 ? 16.827 -18.106 -27.100 1.00 82.00 371 SER A C 1
ATOM 2934 O O . SER A 1 371 ? 17.566 -17.132 -27.240 1.00 82.00 371 SER A O 1
ATOM 2936 N N . ASN A 1 372 ? 16.937 -19.179 -27.884 1.00 84.50 372 ASN A N 1
ATOM 2937 C CA . ASN A 1 372 ? 17.887 -19.230 -28.994 1.00 84.50 372 ASN A CA 1
ATOM 2938 C C . ASN A 1 372 ? 17.250 -18.755 -30.316 1.00 84.50 372 ASN A C 1
ATOM 2940 O O . ASN A 1 372 ? 16.032 -18.618 -30.431 1.00 84.50 372 ASN A O 1
ATOM 2944 N N . TRP A 1 373 ? 18.087 -18.498 -31.319 1.00 88.62 373 TRP A N 1
ATOM 2945 C CA . TRP A 1 373 ? 17.683 -18.145 -32.674 1.00 88.62 373 TRP A CA 1
ATOM 2946 C C . TRP A 1 373 ? 16.891 -19.273 -33.339 1.00 88.62 373 TRP A C 1
ATOM 2948 O O . TRP A 1 373 ? 17.414 -20.365 -33.564 1.00 88.62 373 TRP A O 1
ATOM 2958 N N . GLU A 1 374 ? 15.662 -18.977 -33.756 1.00 89.44 374 GLU A N 1
ATOM 2959 C CA . GLU A 1 374 ? 14.912 -19.822 -34.682 1.00 89.44 374 GLU A CA 1
ATOM 2960 C C . GLU A 1 374 ? 15.353 -19.479 -36.115 1.00 89.44 374 GLU A C 1
ATOM 2962 O O . GLU A 1 374 ? 15.308 -18.320 -36.539 1.00 89.44 374 GLU A O 1
ATOM 2967 N N . ARG A 1 375 ? 15.837 -20.482 -36.858 1.00 89.56 375 ARG A N 1
ATOM 2968 C CA . ARG A 1 375 ? 16.350 -20.316 -38.225 1.00 89.56 375 ARG A CA 1
ATOM 2969 C C . ARG A 1 375 ? 15.390 -20.950 -39.218 1.00 89.56 375 ARG A C 1
ATOM 2971 O O . ARG A 1 375 ? 15.256 -22.169 -39.258 1.00 89.56 375 ARG A O 1
ATOM 2978 N N . THR A 1 376 ? 14.775 -20.131 -40.062 1.00 88.50 376 THR A N 1
ATOM 2979 C CA . THR A 1 376 ? 13.913 -20.608 -41.151 1.00 88.50 376 THR A CA 1
ATOM 2980 C C . THR A 1 376 ? 14.632 -20.424 -42.477 1.00 88.50 376 THR A C 1
ATOM 2982 O O . THR A 1 376 ? 14.982 -19.302 -42.848 1.00 88.50 376 THR A O 1
ATOM 2985 N N . ARG A 1 377 ? 14.890 -21.524 -43.189 1.00 87.12 377 ARG A N 1
ATOM 2986 C CA . ARG A 1 377 ? 15.526 -21.482 -44.510 1.00 87.12 377 ARG A CA 1
ATOM 2987 C C . ARG A 1 377 ? 14.583 -20.839 -45.524 1.00 87.12 377 ARG A C 1
ATOM 2989 O O . ARG A 1 377 ? 13.394 -21.134 -45.537 1.00 87.12 377 ARG A O 1
ATOM 2996 N N . LEU A 1 378 ? 15.131 -19.972 -46.367 1.00 85.88 378 LEU A N 1
ATOM 2997 C CA . LEU A 1 378 ? 14.415 -19.362 -47.478 1.00 85.88 378 LEU A CA 1
ATOM 2998 C C . LEU A 1 378 ? 14.760 -20.085 -48.777 1.00 85.88 378 LEU A C 1
ATOM 3000 O O . LEU A 1 378 ? 15.932 -20.355 -49.058 1.00 85.88 378 LEU A O 1
ATOM 3004 N N . ASP A 1 379 ? 13.736 -20.360 -49.576 1.00 71.81 379 ASP A N 1
ATOM 3005 C CA . ASP A 1 379 ? 13.889 -20.938 -50.906 1.00 71.81 379 ASP A CA 1
ATOM 3006 C C . ASP A 1 379 ? 14.371 -19.856 -51.880 1.00 71.81 379 ASP A C 1
ATOM 3008 O O . ASP A 1 379 ? 13.579 -19.170 -52.523 1.00 71.81 379 ASP A O 1
ATOM 3012 N N . THR A 1 380 ? 15.686 -19.653 -51.979 1.00 67.38 380 THR A N 1
ATOM 3013 C CA . THR A 1 380 ? 16.259 -18.690 -52.930 1.00 67.38 380 THR A CA 1
ATOM 3014 C C . THR A 1 380 ? 17.546 -19.177 -53.596 1.00 67.38 380 THR A C 1
ATOM 3016 O O . THR A 1 380 ? 18.444 -19.670 -52.931 1.00 67.38 380 THR A O 1
ATOM 3019 N N . VAL A 1 381 ? 17.582 -18.969 -54.924 1.00 59.16 381 VAL A N 1
ATOM 3020 C CA . VAL A 1 381 ? 18.683 -18.940 -55.921 1.00 59.16 381 VAL A CA 1
ATOM 3021 C C . VAL A 1 381 ? 19.808 -19.979 -55.772 1.00 59.16 381 VAL A C 1
ATOM 3023 O O . VAL A 1 381 ? 20.491 -20.050 -54.761 1.00 59.16 381 VAL A O 1
ATOM 3026 N N . ALA A 1 382 ? 20.102 -20.710 -56.857 1.00 62.72 382 ALA A N 1
ATOM 3027 C CA . ALA A 1 382 ? 21.052 -21.834 -56.926 1.00 62.72 382 ALA A CA 1
ATOM 3028 C C . ALA A 1 382 ? 22.463 -21.611 -56.316 1.00 62.72 382 ALA A C 1
ATOM 3030 O O . ALA A 1 382 ? 23.167 -22.591 -56.050 1.00 62.72 382 ALA A O 1
ATOM 3031 N N . THR A 1 383 ? 22.874 -20.359 -56.090 1.00 71.75 383 THR A N 1
ATOM 3032 C CA . THR A 1 383 ? 24.215 -19.933 -55.660 1.00 71.75 383 THR A CA 1
ATOM 3033 C C . THR A 1 383 ? 24.311 -19.402 -54.220 1.00 71.75 383 THR A C 1
ATOM 3035 O O . THR A 1 383 ? 25.426 -19.197 -53.738 1.00 71.75 383 THR A O 1
ATOM 3038 N N . ALA A 1 384 ? 23.198 -19.208 -53.500 1.00 82.75 384 ALA A N 1
ATOM 3039 C CA . ALA A 1 384 ? 23.195 -18.648 -52.143 1.00 82.75 384 ALA A CA 1
ATOM 3040 C C . ALA A 1 384 ? 22.327 -19.467 -51.173 1.00 82.75 384 ALA A C 1
ATOM 3042 O O . ALA A 1 384 ? 21.380 -20.133 -51.576 1.00 82.75 384 ALA A O 1
ATOM 3043 N N . GLN A 1 385 ? 22.650 -19.417 -49.881 1.00 86.69 385 GLN A N 1
ATOM 3044 C CA . GLN A 1 385 ? 21.832 -19.969 -48.803 1.00 86.69 385 GLN A CA 1
ATOM 3045 C C . GLN A 1 385 ? 21.327 -18.821 -47.935 1.00 86.69 385 GLN A C 1
ATOM 3047 O O . GLN A 1 385 ? 22.124 -18.112 -47.328 1.00 86.69 385 GLN A O 1
ATOM 3052 N N . CYS A 1 386 ? 20.011 -18.624 -47.888 1.00 89.50 386 CYS A N 1
ATOM 3053 C CA . CYS A 1 386 ? 19.391 -17.555 -47.116 1.00 89.50 386 CYS A CA 1
ATOM 3054 C C . CYS A 1 386 ? 18.559 -18.118 -45.964 1.00 89.50 386 CYS A C 1
ATOM 3056 O O . CYS A 1 386 ? 17.843 -19.106 -46.128 1.00 89.50 386 CYS A O 1
ATOM 3058 N N . TYR A 1 387 ? 18.615 -17.450 -44.817 1.00 90.19 387 TYR A N 1
ATOM 3059 C CA . TYR A 1 387 ? 17.874 -17.807 -43.617 1.00 90.19 387 TYR A CA 1
ATOM 3060 C C . TYR A 1 387 ? 17.263 -16.559 -42.984 1.00 90.19 387 TYR A C 1
ATOM 3062 O O . TYR A 1 387 ? 17.912 -15.514 -42.896 1.00 90.19 387 TYR A O 1
ATOM 3070 N N . ASN A 1 388 ? 16.037 -16.694 -42.488 1.00 91.31 388 ASN A N 1
ATOM 3071 C CA . ASN A 1 388 ? 15.466 -15.772 -41.517 1.00 91.31 388 ASN A CA 1
ATOM 3072 C C . ASN A 1 388 ? 15.869 -16.232 -40.125 1.00 91.31 388 ASN A C 1
ATOM 3074 O O . ASN A 1 388 ? 15.574 -17.360 -39.734 1.00 91.31 388 ASN A O 1
ATOM 3078 N N . TRP A 1 389 ? 16.557 -15.356 -39.407 1.00 92.12 389 TRP A N 1
ATOM 3079 C CA . TRP A 1 389 ? 16.911 -15.555 -38.014 1.00 92.12 389 TRP A CA 1
ATOM 3080 C C . TRP A 1 389 ? 15.928 -14.745 -37.191 1.00 92.12 389 TRP A C 1
ATOM 3082 O O . TRP A 1 389 ? 15.815 -13.535 -37.389 1.00 92.12 389 TRP A O 1
ATOM 3092 N N . THR A 1 390 ? 15.184 -15.405 -36.314 1.00 92.38 390 THR A N 1
ATOM 3093 C CA . THR A 1 390 ? 14.203 -14.771 -35.429 1.00 92.38 390 THR A CA 1
ATOM 3094 C C . THR A 1 390 ? 14.542 -15.090 -33.983 1.00 92.38 390 THR A C 1
ATOM 3096 O O . THR A 1 390 ? 14.691 -16.255 -33.620 1.00 92.38 390 THR A O 1
ATOM 3099 N N . LEU A 1 391 ? 14.661 -14.052 -33.161 1.00 92.31 391 LEU A N 1
ATOM 3100 C CA . LEU A 1 391 ? 14.860 -14.148 -31.721 1.00 92.31 391 LEU A CA 1
ATOM 3101 C C . LEU A 1 391 ? 13.613 -13.620 -31.017 1.00 92.31 391 LEU A C 1
ATOM 3103 O O . LEU A 1 391 ? 13.238 -12.465 -31.219 1.00 92.31 391 LEU A O 1
ATOM 3107 N N . SER A 1 392 ? 12.992 -14.460 -30.192 1.00 91.31 392 SER A N 1
ATOM 3108 C CA . SER A 1 392 ? 11.835 -14.106 -29.368 1.00 91.31 392 SER A CA 1
ATOM 3109 C C . SER A 1 392 ? 12.271 -13.934 -27.918 1.00 91.31 392 SER A C 1
ATOM 3111 O O . SER A 1 392 ? 12.813 -14.867 -27.331 1.00 91.31 392 SER A O 1
ATOM 3113 N N . LEU A 1 393 ? 12.018 -12.766 -27.331 1.00 90.38 393 LEU A N 1
ATOM 3114 C CA . LEU A 1 393 ? 12.367 -12.469 -25.937 1.00 90.38 393 LEU A CA 1
ATOM 3115 C C . LEU A 1 393 ? 11.287 -12.959 -24.964 1.00 90.38 393 LEU A C 1
ATOM 3117 O O . LEU A 1 393 ? 11.596 -13.383 -23.854 1.00 90.38 393 LEU A O 1
ATOM 3121 N N . GLY A 1 394 ? 10.024 -12.934 -25.398 1.00 85.50 394 GLY A N 1
ATOM 3122 C CA . GLY A 1 394 ? 8.883 -13.216 -24.528 1.00 85.50 394 GLY A CA 1
ATOM 3123 C C . GLY A 1 394 ? 8.730 -12.199 -23.392 1.00 85.50 394 GLY A C 1
ATOM 3124 O O . GLY A 1 394 ? 9.430 -11.189 -23.321 1.00 85.50 394 GLY A O 1
ATOM 3125 N N . SER A 1 395 ? 7.794 -12.476 -22.493 1.00 84.81 395 SER A N 1
ATOM 3126 C CA . SER A 1 395 ? 7.409 -11.625 -21.369 1.00 84.81 395 SER A CA 1
ATOM 3127 C C . SER A 1 395 ? 8.508 -11.484 -20.315 1.00 84.81 395 SER A C 1
ATOM 3129 O O . SER A 1 395 ? 8.616 -10.433 -19.690 1.00 84.81 395 SER A O 1
ATOM 3131 N N . GLN A 1 396 ? 9.354 -12.505 -20.161 1.00 84.94 396 GLN A N 1
ATOM 3132 C CA . GLN A 1 396 ? 10.446 -12.532 -19.187 1.00 84.94 396 GLN A CA 1
ATOM 3133 C C . GLN A 1 396 ? 11.610 -11.604 -19.567 1.00 84.94 396 GLN A C 1
ATOM 3135 O O . GLN A 1 396 ? 12.209 -10.992 -18.690 1.00 84.94 396 GLN A O 1
ATOM 3140 N N . TRP A 1 397 ? 11.942 -11.507 -20.859 1.00 89.12 397 TRP A N 1
ATOM 3141 C CA . TRP A 1 397 ? 13.109 -10.754 -21.339 1.00 89.12 397 TRP A CA 1
ATOM 3142 C C . TRP A 1 397 ? 12.737 -9.492 -22.128 1.00 89.12 397 TRP A C 1
ATOM 3144 O O . TRP A 1 397 ? 13.622 -8.850 -22.704 1.00 89.12 397 TRP A O 1
ATOM 3154 N N . LYS A 1 398 ? 11.445 -9.124 -22.176 1.00 91.00 398 LYS A N 1
ATOM 3155 C CA . LYS A 1 398 ? 11.011 -7.858 -22.779 1.00 91.00 398 LYS A CA 1
ATOM 3156 C C . LYS A 1 398 ? 11.626 -6.692 -22.013 1.00 91.00 398 LYS A C 1
ATOM 3158 O O . LYS A 1 398 ? 11.636 -6.675 -20.786 1.00 91.00 398 LYS A O 1
ATOM 3163 N N . SER A 1 399 ? 12.144 -5.711 -22.739 1.00 92.19 399 SER A N 1
ATOM 3164 C CA . SER A 1 399 ? 12.701 -4.509 -22.126 1.00 92.19 399 SER A CA 1
ATOM 3165 C C . SER A 1 399 ? 12.594 -3.316 -23.063 1.00 92.19 399 SER A C 1
ATOM 3167 O O . SER A 1 399 ? 12.367 -3.467 -24.267 1.00 92.19 399 SER A O 1
ATOM 3169 N N . PHE A 1 400 ? 12.758 -2.117 -22.511 1.00 94.56 400 PHE A N 1
ATOM 3170 C CA . PHE A 1 400 ? 12.785 -0.901 -23.309 1.00 94.56 400 PHE A CA 1
ATOM 3171 C C . PHE A 1 400 ? 13.934 -0.932 -24.314 1.00 94.56 400 PHE A C 1
ATOM 3173 O O . PHE A 1 400 ? 15.017 -1.456 -24.034 1.00 94.56 400 PHE A O 1
ATOM 3180 N N . PHE A 1 401 ? 13.713 -0.320 -25.474 1.00 94.31 401 PHE A N 1
ATOM 3181 C CA . PHE A 1 401 ? 14.783 -0.041 -26.415 1.00 94.31 401 PHE A CA 1
ATOM 3182 C C . PHE A 1 401 ? 14.610 1.314 -27.095 1.00 94.31 401 PHE A C 1
ATOM 3184 O O . PHE A 1 401 ? 13.533 1.702 -27.544 1.00 94.31 401 PHE A O 1
ATOM 3191 N N . GLU A 1 402 ? 15.735 1.995 -27.240 1.00 93.44 402 GLU A N 1
ATOM 3192 C CA . GLU A 1 402 ? 15.914 3.150 -28.102 1.00 93.44 402 GLU A CA 1
ATOM 3193 C C . GLU A 1 402 ? 16.872 2.776 -29.238 1.00 93.44 402 GLU A C 1
ATOM 3195 O O . GLU A 1 402 ? 16.588 3.056 -30.404 1.00 93.44 402 GLU A O 1
ATOM 3200 N N . THR A 1 403 ? 17.961 2.072 -28.904 1.00 94.25 403 THR A N 1
ATOM 3201 C CA . THR A 1 403 ? 18.989 1.632 -29.852 1.00 94.25 403 THR A CA 1
ATOM 3202 C C . THR A 1 403 ? 19.345 0.160 -29.631 1.00 94.25 403 THR A C 1
ATOM 3204 O O . THR A 1 403 ? 19.552 -0.271 -28.500 1.00 94.25 403 THR A O 1
ATOM 3207 N N . VAL A 1 404 ? 19.452 -0.611 -30.713 1.00 95.56 404 VAL A N 1
ATOM 3208 C CA . VAL A 1 404 ? 19.922 -2.004 -30.707 1.00 95.56 404 VAL A CA 1
ATOM 3209 C C . VAL A 1 404 ? 21.228 -2.079 -31.487 1.00 95.56 404 VAL A C 1
ATOM 3211 O O . VAL A 1 404 ? 21.261 -1.789 -32.684 1.00 95.56 404 VAL A O 1
ATOM 3214 N N . HIS A 1 405 ? 22.299 -2.481 -30.813 1.00 94.62 405 HIS A N 1
ATOM 3215 C CA . HIS A 1 405 ? 23.615 -2.711 -31.395 1.00 94.62 405 HIS A CA 1
ATOM 3216 C C . HIS A 1 405 ? 23.836 -4.211 -31.571 1.00 94.62 405 HIS A C 1
ATOM 3218 O O . HIS A 1 405 ? 23.827 -4.970 -30.606 1.00 94.62 405 HIS A O 1
ATOM 3224 N N . ILE A 1 406 ? 24.063 -4.650 -32.802 1.00 93.31 406 ILE A N 1
ATOM 3225 C CA . ILE A 1 406 ? 24.325 -6.047 -33.134 1.00 93.31 406 I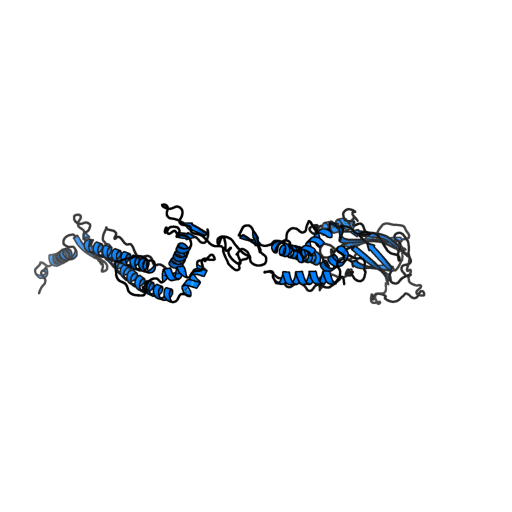LE A CA 1
ATOM 3226 C C . ILE A 1 406 ? 25.738 -6.137 -33.675 1.00 93.31 406 ILE A C 1
ATOM 3228 O O . ILE A 1 406 ? 26.056 -5.614 -34.742 1.00 93.31 406 ILE A O 1
ATOM 3232 N N . TYR A 1 407 ? 26.593 -6.827 -32.938 1.00 90.25 407 TYR A N 1
ATOM 3233 C CA . TYR A 1 407 ? 27.930 -7.135 -33.396 1.00 90.25 407 TYR A CA 1
ATOM 3234 C C . TYR A 1 407 ? 27.935 -8.467 -34.094 1.00 90.25 407 TYR A C 1
ATOM 3236 O O . TYR A 1 407 ? 27.797 -9.515 -33.467 1.00 90.25 407 TYR A O 1
ATOM 3244 N N . LEU A 1 408 ? 28.118 -8.400 -35.401 1.00 86.38 408 LEU A N 1
ATOM 3245 C CA . LEU A 1 408 ? 28.247 -9.573 -36.226 1.00 86.38 408 LEU A CA 1
ATOM 3246 C C . LEU A 1 408 ? 29.706 -10.024 -36.218 1.00 86.38 408 LEU A C 1
ATOM 3248 O O . LEU A 1 408 ? 30.606 -9.295 -36.653 1.00 86.38 408 LEU A O 1
ATOM 3252 N N . ARG A 1 409 ? 29.920 -11.229 -35.697 1.00 80.62 409 ARG A N 1
ATOM 3253 C CA . ARG A 1 409 ? 31.158 -11.996 -35.842 1.00 80.62 409 ARG A CA 1
ATOM 3254 C C . ARG A 1 409 ? 30.879 -13.216 -36.711 1.00 80.62 409 ARG A C 1
ATOM 3256 O O . ARG A 1 409 ? 29.719 -13.578 -36.893 1.00 80.62 409 ARG A O 1
ATOM 3263 N N . SER A 1 410 ? 31.926 -13.843 -37.229 1.00 72.81 410 SER A N 1
ATOM 3264 C CA . SER A 1 410 ? 31.807 -15.086 -37.994 1.00 72.81 410 SER A CA 1
ATOM 3265 C C . SER A 1 410 ? 32.698 -16.147 -37.361 1.00 72.81 410 SER A C 1
ATOM 3267 O O . SER A 1 410 ? 33.814 -15.821 -36.960 1.00 72.81 410 SER A O 1
ATOM 3269 N N . ARG A 1 411 ? 32.215 -17.387 -37.267 1.00 73.38 411 ARG A N 1
ATOM 3270 C CA . ARG A 1 411 ? 33.016 -18.562 -36.889 1.00 73.38 411 ARG A CA 1
ATOM 3271 C C . ARG A 1 411 ? 33.157 -19.499 -38.085 1.00 73.38 411 ARG A C 1
ATOM 3273 O O . ARG A 1 411 ? 32.216 -19.600 -38.867 1.00 73.38 411 ARG A O 1
ATOM 3280 N N . ILE A 1 412 ? 34.302 -20.160 -38.231 1.00 67.31 412 ILE A N 1
ATOM 3281 C CA . ILE A 1 412 ? 34.485 -21.221 -39.229 1.00 67.31 412 ILE A CA 1
ATOM 3282 C C . ILE A 1 412 ? 33.950 -22.522 -38.629 1.00 67.31 412 ILE A C 1
ATOM 3284 O O . ILE A 1 412 ? 34.314 -22.877 -37.512 1.00 67.31 412 ILE A O 1
ATOM 3288 N N . ILE A 1 413 ? 33.077 -23.211 -39.356 1.00 63.75 413 ILE A N 1
ATOM 3289 C CA . ILE A 1 413 ? 32.632 -24.565 -39.025 1.00 63.75 413 ILE A CA 1
ATOM 3290 C C . ILE A 1 413 ? 33.713 -25.536 -39.522 1.00 63.75 413 ILE A C 1
ATOM 3292 O O . ILE A 1 413 ? 34.011 -25.558 -40.717 1.00 63.75 413 ILE A O 1
ATOM 3296 N N . THR A 1 414 ? 34.308 -26.311 -38.613 1.00 59.41 414 THR A N 1
ATOM 3297 C CA . THR A 1 414 ? 35.308 -27.351 -38.909 1.00 59.41 414 THR A CA 1
ATOM 3298 C C . THR A 1 414 ? 34.761 -28.729 -38.539 1.00 59.41 414 THR A C 1
ATOM 3300 O O . THR A 1 414 ? 34.225 -28.885 -37.447 1.00 59.41 414 THR A O 1
ATOM 3303 N N . ASP A 1 415 ? 34.938 -29.731 -39.402 1.00 50.94 415 ASP A N 1
ATOM 3304 C CA . ASP A 1 415 ? 34.435 -31.105 -39.197 1.00 50.94 415 ASP A CA 1
ATOM 3305 C C . ASP A 1 415 ? 35.320 -31.970 -38.260 1.00 50.94 415 ASP A C 1
ATOM 3307 O O . ASP A 1 415 ? 35.122 -33.181 -38.167 1.00 50.94 415 ASP A O 1
ATOM 3311 N N . ASP A 1 416 ? 36.312 -31.387 -37.572 1.00 51.12 416 ASP A N 1
ATOM 3312 C CA . ASP A 1 416 ? 37.280 -32.128 -36.750 1.00 51.12 416 ASP A CA 1
ATOM 3313 C C . ASP A 1 416 ? 36.825 -32.228 -35.273 1.00 51.12 416 ASP A C 1
ATOM 3315 O O . ASP A 1 416 ? 36.809 -31.216 -34.568 1.00 51.12 416 ASP A O 1
ATOM 3319 N N . PRO A 1 417 ? 36.474 -33.427 -34.764 1.00 52.06 417 PRO A N 1
ATOM 3320 C CA . PRO A 1 417 ? 35.955 -33.620 -33.406 1.00 52.06 417 PRO A CA 1
ATOM 3321 C C . PRO A 1 417 ? 37.018 -33.469 -32.302 1.00 52.06 417 PRO A C 1
ATOM 3323 O O . PRO A 1 417 ? 36.693 -33.606 -31.122 1.00 52.06 417 PRO A O 1
ATOM 3326 N N . THR A 1 418 ? 38.285 -33.229 -32.659 1.00 49.38 418 THR A N 1
ATOM 3327 C CA . THR A 1 418 ? 39.400 -33.061 -31.709 1.00 49.38 418 THR A CA 1
ATOM 3328 C C . THR A 1 418 ? 39.715 -31.601 -31.379 1.00 49.38 418 THR A C 1
ATOM 3330 O O . THR A 1 418 ? 40.402 -31.323 -30.392 1.00 49.38 418 THR A O 1
ATOM 3333 N N . VAL A 1 419 ? 39.186 -30.657 -32.162 1.00 53.66 419 VAL A N 1
ATOM 3334 C CA . VAL A 1 419 ? 39.338 -29.223 -31.917 1.00 53.66 419 VAL A CA 1
ATOM 3335 C C . VAL A 1 419 ? 38.233 -28.797 -30.954 1.00 53.66 419 VAL A C 1
ATOM 3337 O O . VAL A 1 419 ? 37.060 -28.765 -31.321 1.00 53.66 419 VAL A O 1
ATOM 3340 N N . ASN A 1 420 ? 38.589 -28.479 -29.703 1.00 42.03 420 ASN A N 1
ATOM 3341 C CA . ASN A 1 420 ? 37.660 -27.800 -28.796 1.00 42.03 420 ASN A CA 1
ATOM 3342 C C . ASN A 1 420 ? 37.073 -26.587 -29.536 1.00 42.03 420 ASN A C 1
ATOM 3344 O O . ASN A 1 420 ? 37.839 -25.818 -30.114 1.00 42.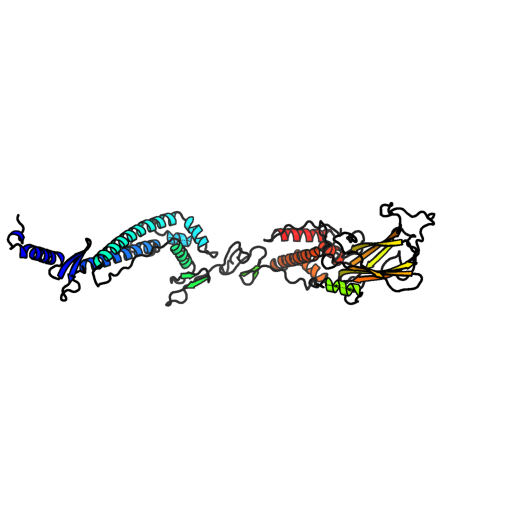03 420 ASN A O 1
ATOM 3348 N N . GLU A 1 421 ? 35.747 -26.406 -29.497 1.00 46.97 421 GLU A N 1
ATOM 3349 C CA . GLU A 1 421 ? 34.999 -25.284 -30.097 1.00 46.97 421 GLU A CA 1
ATOM 3350 C C . GLU A 1 421 ? 35.330 -23.929 -29.428 1.00 46.97 421 GLU A C 1
ATOM 3352 O O . GLU A 1 421 ? 34.464 -23.146 -29.032 1.00 46.97 421 GLU A O 1
ATOM 3357 N N . THR A 1 422 ? 36.608 -23.633 -29.222 1.00 40.41 422 THR A N 1
ATOM 3358 C CA . THR A 1 422 ? 37.079 -22.377 -28.677 1.00 40.41 422 THR A CA 1
ATOM 3359 C C . THR A 1 422 ? 36.900 -21.315 -29.749 1.00 40.41 422 THR A C 1
ATOM 3361 O O . THR A 1 422 ? 37.550 -21.356 -30.790 1.00 40.41 422 THR A O 1
ATOM 3364 N N . LEU A 1 423 ? 35.989 -20.374 -29.478 1.00 45.09 423 LEU A N 1
ATOM 3365 C CA . LEU A 1 423 ? 35.905 -19.043 -30.077 1.00 45.09 423 LEU A CA 1
ATOM 3366 C C . LEU A 1 423 ? 37.256 -18.595 -30.665 1.00 45.09 423 LEU A C 1
ATOM 3368 O O . LEU A 1 423 ? 38.160 -18.217 -29.922 1.00 45.09 423 LEU A O 1
ATOM 3372 N N . PHE A 1 424 ? 37.392 -18.617 -31.991 1.00 44.53 424 PHE A N 1
ATOM 3373 C CA . PHE A 1 424 ? 38.562 -18.054 -32.660 1.00 44.53 424 PHE A CA 1
ATOM 3374 C C . PHE A 1 424 ? 38.616 -16.540 -32.386 1.00 44.53 424 PHE A C 1
ATOM 3376 O O . PHE A 1 424 ? 37.763 -15.779 -32.849 1.00 44.53 424 PHE A O 1
ATOM 3383 N N . TYR A 1 425 ? 39.605 -16.107 -31.597 1.00 47.34 425 TYR A N 1
ATOM 3384 C CA . TYR A 1 425 ? 39.889 -14.699 -31.284 1.00 47.34 425 TYR A CA 1
ATOM 3385 C C . TYR A 1 425 ? 41.084 -14.123 -32.074 1.00 47.34 425 TYR A C 1
ATOM 3387 O O . TYR A 1 425 ? 41.407 -12.943 -31.908 1.00 47.34 425 TYR A O 1
ATOM 3395 N N . GLU A 1 426 ? 41.706 -14.888 -32.976 1.00 41.47 426 GLU A N 1
ATOM 3396 C CA . GLU A 1 426 ? 42.854 -14.439 -33.778 1.00 41.47 426 GLU A CA 1
ATOM 3397 C C . GLU A 1 426 ? 42.502 -14.204 -35.259 1.00 41.47 426 GLU A C 1
ATOM 3399 O O . GLU A 1 426 ? 41.596 -14.847 -35.792 1.00 41.47 426 GLU A O 1
ATOM 3404 N N . PRO A 1 427 ? 43.132 -13.206 -35.918 1.00 44.44 427 PRO A N 1
ATOM 3405 C CA . PRO A 1 427 ? 42.923 -12.955 -37.340 1.00 44.44 427 PRO A CA 1
ATOM 3406 C C . PRO A 1 427 ? 43.389 -14.167 -38.147 1.00 44.44 427 PRO A C 1
ATOM 3408 O O . PRO A 1 427 ? 44.480 -14.668 -37.916 1.00 44.44 427 PRO A O 1
ATOM 3411 N N . LEU A 1 428 ? 42.560 -14.611 -39.090 1.00 49.34 428 LEU A N 1
ATOM 3412 C CA . LEU A 1 428 ? 42.934 -15.648 -40.045 1.00 49.34 428 LEU A CA 1
ATOM 3413 C C . LEU A 1 428 ? 44.122 -15.142 -40.868 1.00 49.34 428 LEU A C 1
ATOM 3415 O O . LEU A 1 428 ? 44.009 -14.103 -41.528 1.00 49.34 428 LEU A O 1
ATOM 3419 N N . ASP A 1 429 ? 45.237 -15.866 -40.825 1.00 50.81 429 ASP A N 1
ATOM 3420 C CA . ASP A 1 429 ? 46.305 -15.683 -41.796 1.00 50.81 429 ASP A CA 1
ATOM 3421 C C . ASP A 1 429 ? 45.751 -16.048 -43.179 1.00 50.81 429 ASP A C 1
ATOM 3423 O O . ASP A 1 429 ? 45.097 -17.074 -43.368 1.00 50.81 429 ASP A O 1
ATOM 3427 N N . LEU A 1 430 ? 45.974 -15.170 -44.159 1.00 51.16 430 LEU A N 1
ATOM 3428 C CA . LEU A 1 430 ? 45.445 -15.284 -45.527 1.00 51.16 430 LEU A CA 1
ATOM 3429 C C . LEU A 1 430 ? 45.953 -16.529 -46.290 1.00 51.16 430 LEU A C 1
ATOM 3431 O O . LEU A 1 430 ? 45.519 -16.756 -47.419 1.00 51.16 430 LEU A O 1
ATOM 3435 N N . ASP A 1 431 ? 46.847 -17.318 -45.686 1.00 48.06 431 ASP A N 1
ATOM 3436 C CA . ASP A 1 431 ? 47.490 -18.496 -46.274 1.00 48.06 431 ASP A CA 1
ATOM 3437 C C . ASP A 1 431 ? 46.735 -19.820 -46.037 1.00 48.06 431 ASP A C 1
ATOM 3439 O O . ASP A 1 431 ? 47.097 -20.837 -46.634 1.00 48.06 431 ASP A O 1
ATOM 3443 N N . ASP A 1 432 ? 45.650 -19.834 -45.251 1.00 50.31 432 ASP A N 1
ATOM 3444 C CA . ASP A 1 432 ? 44.852 -21.048 -45.018 1.00 50.31 432 ASP A CA 1
ATOM 3445 C C . ASP A 1 432 ? 43.884 -21.330 -46.193 1.00 50.31 432 ASP A C 1
ATOM 3447 O O . ASP A 1 432 ? 42.673 -21.090 -46.149 1.00 50.31 432 ASP A O 1
ATOM 3451 N N . GLN A 1 433 ? 44.442 -21.851 -47.295 1.00 49.41 433 GLN A N 1
ATOM 3452 C CA . GLN A 1 433 ? 43.753 -22.169 -48.563 1.00 49.41 433 GLN A CA 1
ATOM 3453 C C . GLN A 1 433 ? 42.648 -23.244 -48.459 1.00 49.41 433 GLN A C 1
ATOM 3455 O O . GLN A 1 433 ? 42.022 -23.591 -49.462 1.00 49.41 433 GLN A O 1
ATOM 3460 N N . THR A 1 434 ? 42.391 -23.792 -47.272 1.00 52.41 434 THR A N 1
ATOM 3461 C CA . THR A 1 434 ? 41.409 -24.863 -47.042 1.00 52.41 434 THR A CA 1
ATOM 3462 C C . THR A 1 434 ? 39.994 -24.342 -46.762 1.00 52.41 434 THR A C 1
ATOM 3464 O O . THR A 1 434 ? 39.032 -25.097 -46.913 1.00 52.41 434 THR A O 1
ATOM 3467 N N . SER A 1 435 ? 39.824 -23.061 -46.406 1.00 59.34 435 SER A N 1
ATOM 3468 C CA . SER A 1 435 ? 38.525 -22.501 -46.005 1.00 59.34 435 SER A CA 1
ATOM 3469 C C . SER A 1 435 ? 37.899 -21.604 -47.086 1.00 59.34 435 SER A C 1
ATOM 3471 O O . SER A 1 435 ? 38.374 -20.514 -47.401 1.00 59.34 435 SER A O 1
ATOM 3473 N N . ASN A 1 436 ? 36.773 -22.037 -47.667 1.00 66.00 436 ASN A N 1
ATOM 3474 C CA . ASN A 1 436 ? 35.980 -21.186 -48.557 1.00 66.00 436 ASN A CA 1
ATOM 3475 C C . ASN A 1 436 ? 35.138 -20.210 -47.719 1.00 66.00 436 ASN A C 1
ATOM 3477 O O . ASN A 1 436 ? 33.985 -20.485 -47.389 1.00 66.00 436 ASN A O 1
ATOM 3481 N N . LEU A 1 437 ? 35.728 -19.072 -47.351 1.00 69.62 437 LEU A N 1
ATOM 3482 C CA . LEU A 1 437 ? 35.096 -18.085 -46.468 1.00 69.62 437 LEU A CA 1
ATOM 3483 C C . LEU A 1 437 ? 33.807 -17.498 -47.076 1.00 69.62 437 LEU A C 1
ATOM 3485 O O . LEU A 1 437 ? 32.819 -17.296 -46.372 1.00 69.62 437 LEU A O 1
ATOM 3489 N N . GLY A 1 438 ? 33.743 -17.331 -48.398 1.00 78.00 438 GLY A N 1
ATOM 3490 C CA . GLY A 1 438 ? 32.535 -16.867 -49.081 1.00 78.00 438 GLY A CA 1
ATOM 3491 C C . GLY A 1 438 ? 32.133 -15.418 -48.760 1.00 78.00 438 GLY A C 1
ATOM 3492 O O . GLY A 1 438 ? 32.827 -14.689 -48.053 1.00 78.00 438 GLY A O 1
ATOM 3493 N N . TYR A 1 439 ? 30.995 -14.980 -49.303 1.00 86.62 439 TYR A N 1
ATOM 3494 C CA . TYR A 1 439 ? 30.431 -13.646 -49.052 1.00 86.62 439 TYR A CA 1
ATOM 3495 C C . TYR A 1 439 ? 29.141 -13.749 -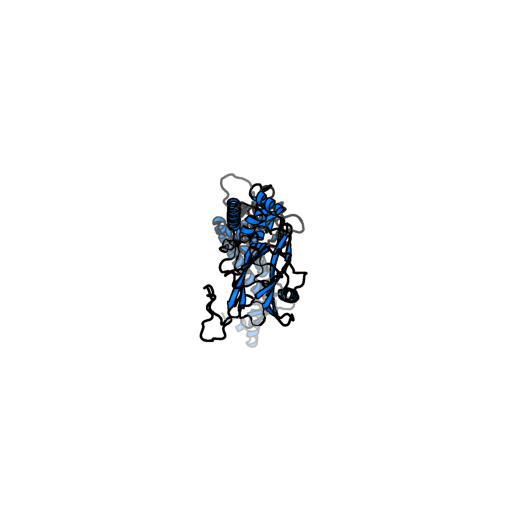48.240 1.00 86.62 439 TYR A C 1
ATOM 3497 O O . TYR A 1 439 ? 28.412 -14.738 -48.342 1.00 86.62 439 TYR A O 1
ATOM 3505 N N . MET A 1 440 ? 28.834 -12.700 -47.475 1.00 88.56 440 MET A N 1
ATOM 3506 C CA . MET A 1 440 ? 27.583 -12.571 -46.729 1.00 88.56 440 MET A CA 1
ATOM 3507 C C . MET A 1 440 ? 26.787 -11.345 -47.175 1.00 88.56 440 MET A C 1
ATOM 3509 O O . MET A 1 440 ? 27.341 -10.365 -47.663 1.00 88.56 440 MET A O 1
ATOM 3513 N N . LYS A 1 441 ? 25.466 -11.405 -47.024 1.00 90.44 441 LYS A N 1
ATOM 3514 C CA . LYS A 1 441 ? 24.527 -10.327 -47.335 1.00 90.44 441 LYS A CA 1
ATOM 3515 C C . LYS A 1 441 ? 23.429 -10.300 -46.283 1.00 90.44 441 LYS A C 1
ATOM 3517 O O . LYS A 1 441 ? 22.788 -11.316 -46.038 1.00 90.44 441 LYS A O 1
ATOM 3522 N N . ILE A 1 442 ? 23.169 -9.129 -45.710 1.00 92.19 442 ILE A N 1
ATOM 3523 C CA . ILE A 1 442 ? 22.026 -8.912 -44.813 1.00 92.19 442 ILE A CA 1
ATOM 3524 C C . ILE A 1 442 ? 20.967 -8.162 -45.609 1.00 92.19 442 ILE A C 1
ATOM 3526 O O . ILE A 1 442 ? 21.199 -7.029 -46.025 1.00 92.19 442 ILE A O 1
ATOM 3530 N N . ASN A 1 443 ? 19.828 -8.796 -45.875 1.00 91.62 443 ASN A N 1
ATOM 3531 C CA . ASN A 1 443 ? 18.758 -8.181 -46.665 1.00 91.62 443 ASN A CA 1
ATOM 3532 C C . ASN A 1 443 ? 17.910 -7.241 -45.812 1.00 91.62 443 ASN A C 1
ATOM 3534 O O . ASN A 1 443 ? 17.664 -6.103 -46.203 1.00 91.62 443 ASN A O 1
ATOM 3538 N N . THR A 1 444 ? 17.473 -7.719 -44.651 1.00 91.94 444 THR A N 1
ATOM 3539 C CA . THR A 1 444 ? 16.561 -7.003 -43.762 1.00 91.94 444 THR A CA 1
ATOM 3540 C C . THR A 1 444 ? 16.992 -7.199 -42.318 1.00 91.94 444 THR A C 1
ATOM 3542 O O . THR A 1 444 ? 17.563 -8.231 -41.966 1.00 91.94 444 THR A O 1
ATOM 3545 N N . LEU A 1 445 ? 16.733 -6.189 -41.494 1.00 93.31 445 LEU A N 1
ATOM 3546 C CA . LEU A 1 445 ? 16.938 -6.212 -40.054 1.00 93.31 445 LEU A CA 1
ATOM 3547 C C . LEU A 1 445 ? 15.781 -5.427 -39.430 1.00 93.31 445 LEU A C 1
ATOM 3549 O O . LEU A 1 445 ? 15.600 -4.250 -39.737 1.00 93.31 445 LEU A O 1
ATOM 3553 N N . LYS A 1 446 ? 14.975 -6.106 -38.617 1.00 93.88 446 LYS A N 1
ATOM 3554 C CA . LYS A 1 446 ? 13.727 -5.612 -38.036 1.00 93.88 446 LYS A CA 1
ATOM 3555 C C . LYS A 1 446 ? 13.673 -5.904 -36.541 1.00 93.88 446 LYS A C 1
ATOM 3557 O O . LYS A 1 446 ? 14.221 -6.900 -36.068 1.00 93.88 446 LYS A O 1
ATOM 3562 N N . VAL A 1 447 ? 12.973 -5.039 -35.821 1.00 95.25 447 VAL A N 1
ATOM 3563 C CA . VAL A 1 447 ? 12.657 -5.184 -34.397 1.00 95.25 447 VAL A CA 1
ATOM 3564 C C . VAL A 1 447 ? 11.152 -5.239 -34.225 1.00 95.25 447 VAL A C 1
ATOM 3566 O O . VAL A 1 447 ? 10.400 -4.615 -34.976 1.00 95.25 447 VAL A O 1
ATOM 3569 N N . PHE A 1 448 ? 10.726 -5.993 -33.227 1.00 94.88 448 PHE A N 1
ATOM 3570 C CA . PHE A 1 448 ? 9.326 -6.261 -32.971 1.00 94.88 448 PHE A CA 1
ATOM 3571 C C . PHE A 1 448 ? 8.980 -6.022 -31.505 1.00 94.88 448 PHE A C 1
ATOM 3573 O O . PHE A 1 448 ? 9.802 -6.271 -30.622 1.00 94.88 448 PHE A O 1
ATOM 3580 N N . GLY A 1 449 ? 7.759 -5.565 -31.260 1.00 93.31 449 GLY A N 1
ATOM 3581 C CA . GLY A 1 449 ? 7.203 -5.224 -29.962 1.00 93.31 449 GLY A CA 1
ATOM 3582 C C . GLY A 1 449 ? 6.086 -4.194 -30.109 1.00 93.31 449 GLY A C 1
ATOM 3583 O O . GLY A 1 449 ? 5.278 -4.283 -31.031 1.00 93.31 449 GLY A O 1
ATOM 3584 N N . TYR A 1 450 ? 6.037 -3.212 -29.211 1.00 91.94 450 TYR A N 1
ATOM 3585 C CA . TYR A 1 450 ? 4.996 -2.183 -29.211 1.00 91.94 450 TYR A CA 1
ATOM 3586 C C . TYR A 1 450 ? 5.537 -0.823 -28.771 1.00 91.94 450 TYR A C 1
ATOM 3588 O O . TYR A 1 450 ? 6.589 -0.716 -28.139 1.00 91.94 450 TYR A O 1
ATOM 3596 N N . SER A 1 451 ? 4.810 0.232 -29.138 1.00 91.06 451 SER A N 1
ATOM 3597 C CA . SER A 1 451 ? 5.129 1.613 -28.769 1.00 91.06 451 SER A CA 1
ATOM 3598 C C . SER A 1 451 ? 4.103 2.116 -27.767 1.00 91.06 451 SER A C 1
ATOM 3600 O O . SER A 1 451 ? 2.911 1.875 -27.942 1.00 91.06 451 SER A O 1
ATOM 3602 N N . MET A 1 452 ? 4.557 2.832 -26.747 1.00 90.75 452 MET A N 1
ATOM 3603 C CA . MET A 1 452 ? 3.702 3.414 -25.716 1.00 90.75 452 MET A CA 1
ATOM 3604 C C . MET A 1 452 ? 3.905 4.922 -25.649 1.00 90.75 452 MET A C 1
ATOM 3606 O O . MET A 1 452 ? 5.007 5.421 -25.903 1.00 90.75 452 MET A O 1
ATOM 3610 N N . HIS A 1 453 ? 2.830 5.640 -25.329 1.00 90.56 453 HIS A N 1
ATOM 3611 C CA . HIS A 1 453 ? 2.897 7.079 -25.134 1.00 90.56 453 HIS A CA 1
ATOM 3612 C C . HIS A 1 453 ? 3.690 7.409 -23.873 1.00 90.56 453 HIS A C 1
ATOM 3614 O O . HIS A 1 453 ? 3.569 6.727 -22.857 1.00 90.56 453 HIS A O 1
ATOM 3620 N N . PHE A 1 454 ? 4.496 8.454 -23.973 1.00 91.62 454 PHE A N 1
ATOM 3621 C CA . PHE A 1 454 ? 5.346 8.960 -22.918 1.00 91.62 454 PHE A CA 1
ATOM 3622 C C . PHE A 1 454 ? 5.211 10.478 -22.867 1.00 91.62 454 PHE A C 1
ATOM 3624 O O . PHE A 1 454 ? 5.557 11.147 -23.847 1.00 91.62 454 PHE A O 1
ATOM 3631 N N . ASP A 1 455 ? 4.735 11.000 -21.739 1.00 92.56 455 ASP A N 1
ATOM 3632 C CA . ASP A 1 455 ? 4.612 12.436 -21.494 1.00 92.56 455 ASP A CA 1
ATOM 3633 C C . ASP A 1 455 ? 5.800 12.958 -20.659 1.00 92.56 455 ASP A C 1
ATOM 3635 O O . ASP A 1 455 ? 5.776 12.903 -19.425 1.00 92.56 455 ASP A O 1
ATOM 3639 N N . PRO A 1 456 ? 6.872 13.462 -21.301 1.00 92.00 456 PRO A N 1
ATOM 3640 C CA . PRO A 1 456 ? 8.024 13.990 -20.580 1.00 92.00 456 PRO A CA 1
ATOM 3641 C C . PRO A 1 456 ? 7.704 15.250 -19.773 1.00 92.00 456 PRO A C 1
ATOM 3643 O O . PRO A 1 456 ? 8.380 15.494 -18.776 1.00 92.00 456 PRO A O 1
ATOM 3646 N N . GLU A 1 457 ? 6.740 16.069 -20.205 1.00 91.56 457 GLU A N 1
ATOM 3647 C CA . GLU A 1 457 ? 6.443 17.338 -19.535 1.00 91.56 457 GLU A CA 1
ATOM 3648 C C . GLU A 1 457 ? 5.605 17.092 -18.280 1.00 91.56 457 GLU A C 1
ATOM 3650 O O . GLU A 1 457 ? 5.961 17.595 -17.218 1.00 91.56 457 GLU A O 1
ATOM 3655 N N . GLY A 1 458 ? 4.613 16.198 -18.337 1.00 91.44 458 GLY A N 1
ATOM 3656 C CA . GLY A 1 458 ? 3.866 15.786 -17.148 1.00 91.44 458 GLY A CA 1
ATOM 3657 C C . GLY A 1 458 ? 4.755 15.193 -16.044 1.00 91.44 458 GLY A C 1
ATOM 3658 O O . GLY A 1 458 ? 4.567 15.499 -14.866 1.00 91.44 458 GLY A O 1
ATOM 3659 N N . ILE A 1 459 ? 5.763 14.383 -16.397 1.00 92.88 459 ILE A N 1
ATOM 3660 C CA . ILE A 1 459 ? 6.702 13.826 -15.404 1.00 92.88 459 ILE A CA 1
ATOM 3661 C C . ILE A 1 459 ? 7.605 14.925 -14.822 1.00 92.88 459 ILE A C 1
ATOM 3663 O O . ILE A 1 459 ? 7.908 14.900 -13.630 1.00 92.88 459 ILE A O 1
ATOM 3667 N N . LYS A 1 460 ? 8.023 15.913 -15.623 1.00 92.31 460 LYS A N 1
ATOM 3668 C CA . LYS A 1 460 ? 8.769 17.071 -15.102 1.00 92.31 460 LYS A CA 1
ATOM 3669 C C . LYS A 1 460 ? 7.922 17.896 -14.140 1.00 92.31 460 LYS A C 1
ATOM 3671 O O . LYS A 1 460 ? 8.433 18.269 -13.090 1.00 92.31 460 LYS A O 1
ATOM 3676 N N . ASP A 1 461 ? 6.650 18.125 -14.451 1.00 90.62 461 ASP A N 1
ATOM 3677 C CA . ASP A 1 461 ? 5.723 18.823 -13.555 1.00 90.62 461 ASP A CA 1
ATOM 3678 C C . ASP A 1 461 ? 5.553 18.069 -12.230 1.00 90.62 461 ASP A C 1
ATOM 3680 O O . ASP A 1 461 ? 5.550 18.679 -11.161 1.00 90.62 461 ASP A O 1
ATOM 3684 N N . LEU A 1 462 ? 5.492 16.735 -12.275 1.00 90.44 462 LEU A N 1
ATOM 3685 C CA . LEU A 1 462 ? 5.457 15.888 -11.082 1.00 90.44 462 LEU A CA 1
ATOM 3686 C C . LEU A 1 462 ? 6.731 16.032 -10.232 1.00 90.44 462 LEU A C 1
ATOM 3688 O O . LEU A 1 462 ? 6.658 16.120 -9.008 1.00 90.44 462 LEU A O 1
ATOM 3692 N N . ILE A 1 463 ? 7.900 16.103 -10.875 1.00 92.81 463 ILE A N 1
ATOM 3693 C CA . ILE A 1 463 ? 9.183 16.346 -10.202 1.00 92.81 463 ILE A CA 1
ATOM 3694 C C . ILE A 1 463 ? 9.223 17.755 -9.597 1.00 92.81 463 ILE A C 1
ATOM 3696 O O . ILE A 1 463 ? 9.686 17.918 -8.471 1.00 92.81 463 ILE A O 1
ATOM 3700 N N . LEU A 1 464 ? 8.706 18.771 -10.295 1.00 90.38 464 LEU A N 1
ATOM 3701 C CA . LEU A 1 464 ? 8.630 20.141 -9.777 1.00 90.38 464 LEU A CA 1
ATOM 3702 C C . LEU A 1 464 ? 7.758 20.236 -8.517 1.00 90.38 464 LEU A C 1
ATOM 3704 O O . LEU A 1 464 ? 8.088 20.997 -7.608 1.00 90.38 464 LEU A O 1
ATOM 3708 N N . GLN A 1 465 ? 6.694 19.434 -8.417 1.00 88.00 465 GLN A N 1
ATOM 3709 C CA . GLN A 1 465 ? 5.843 19.366 -7.221 1.00 88.00 465 GLN A CA 1
ATOM 3710 C C . GLN A 1 465 ? 6.563 18.810 -5.984 1.00 88.00 465 GLN A C 1
ATOM 3712 O O . GLN A 1 465 ? 6.097 19.040 -4.867 1.00 88.00 465 GLN A O 1
ATOM 3717 N N . LEU A 1 466 ? 7.701 18.122 -6.149 1.00 89.06 466 LEU A N 1
ATOM 3718 C CA . LEU A 1 466 ? 8.532 17.710 -5.015 1.00 89.06 466 LEU A CA 1
ATOM 3719 C C . LEU A 1 466 ? 9.170 18.915 -4.319 1.00 89.06 466 LEU A C 1
ATOM 3721 O O . LEU A 1 466 ? 9.269 18.927 -3.093 1.00 89.06 466 LEU A O 1
ATOM 3725 N N . ASP A 1 467 ? 9.577 19.918 -5.098 1.00 85.00 467 ASP A N 1
ATOM 3726 C CA . ASP A 1 467 ? 10.276 21.113 -4.618 1.00 85.00 467 ASP A CA 1
ATOM 3727 C C . ASP A 1 467 ? 9.306 22.261 -4.296 1.00 85.00 467 ASP A C 1
ATOM 3729 O O . ASP A 1 467 ? 9.517 23.013 -3.344 1.00 85.00 467 ASP A O 1
ATOM 3733 N N . TYR A 1 468 ? 8.217 22.372 -5.063 1.00 84.75 468 TYR A N 1
ATOM 3734 C CA . TYR A 1 468 ? 7.228 23.447 -4.964 1.00 84.75 468 TYR A CA 1
ATOM 3735 C C . TYR A 1 468 ? 5.793 22.901 -4.846 1.00 84.75 468 TYR A C 1
ATOM 3737 O O . TYR A 1 468 ? 4.982 23.080 -5.760 1.00 84.75 468 TYR A O 1
ATOM 3745 N N . PRO A 1 469 ? 5.440 22.225 -3.737 1.00 78.75 469 PRO A N 1
ATOM 3746 C CA . PRO A 1 469 ? 4.104 21.670 -3.564 1.00 78.75 469 PRO A CA 1
ATOM 3747 C C . PRO A 1 469 ? 3.060 22.762 -3.288 1.00 78.75 469 PRO A C 1
ATOM 3749 O O . PRO A 1 469 ? 3.273 23.655 -2.469 1.00 78.75 469 PRO A O 1
ATOM 3752 N N . TYR A 1 470 ? 1.880 22.651 -3.907 1.00 65.31 470 TYR A N 1
ATOM 3753 C CA . TYR A 1 470 ? 0.745 23.542 -3.620 1.00 65.31 470 TYR A CA 1
ATOM 3754 C C . TYR A 1 470 ? 0.175 23.320 -2.204 1.00 65.31 470 TYR A C 1
ATOM 3756 O O . TYR A 1 470 ? -0.286 24.259 -1.560 1.00 65.31 470 TYR A O 1
ATOM 3764 N N . THR A 1 471 ? 0.212 22.076 -1.712 1.00 66.38 471 THR A N 1
ATOM 3765 C CA . THR A 1 471 ? -0.139 21.651 -0.343 1.00 66.38 471 THR A CA 1
ATOM 3766 C C . THR A 1 471 ? 0.734 20.459 0.088 1.00 66.38 471 THR A C 1
ATOM 3768 O O . THR A 1 471 ? 1.258 19.739 -0.761 1.00 66.38 471 THR A O 1
ATOM 3771 N N . GLN A 1 472 ? 0.856 20.165 1.388 1.00 60.66 472 GLN A N 1
ATOM 3772 C CA . GLN A 1 472 ? 1.589 18.961 1.833 1.00 60.66 472 GLN A CA 1
ATOM 3773 C C . GLN A 1 472 ? 1.012 17.664 1.232 1.00 60.66 472 GLN A C 1
ATOM 3775 O O . GLN A 1 472 ? 1.765 16.813 0.771 1.00 60.66 472 GLN A O 1
ATOM 3780 N N . GLY A 1 473 ? -0.318 17.554 1.117 1.00 62.06 473 GLY A N 1
ATOM 3781 C CA . GLY A 1 473 ? -0.965 16.389 0.501 1.00 62.06 473 GLY A CA 1
ATOM 3782 C C . GLY A 1 473 ? -0.645 16.207 -0.989 1.00 62.06 473 GLY A C 1
ATOM 3783 O O . GLY A 1 473 ? -0.606 15.077 -1.468 1.00 62.06 473 GLY A O 1
ATOM 3784 N N . THR A 1 474 ? -0.366 17.291 -1.724 1.00 71.69 474 THR A N 1
ATOM 3785 C CA . THR A 1 474 ? 0.072 17.193 -3.131 1.00 71.69 474 THR A CA 1
ATOM 3786 C C . THR A 1 474 ? 1.509 16.689 -3.266 1.00 71.69 474 THR A C 1
ATOM 3788 O O . THR A 1 474 ? 1.812 15.996 -4.231 1.00 71.69 474 THR A O 1
ATOM 3791 N N . GLN A 1 475 ? 2.376 16.969 -2.286 1.00 82.25 475 GLN A N 1
ATOM 3792 C CA . GLN A 1 475 ? 3.762 16.495 -2.291 1.00 82.25 475 GLN A CA 1
ATOM 3793 C C . GLN A 1 475 ? 3.835 14.975 -2.090 1.00 82.25 475 GLN A C 1
ATOM 3795 O O . GLN A 1 475 ? 4.494 14.276 -2.857 1.00 82.25 475 GLN A O 1
ATOM 3800 N N . ASP A 1 476 ? 3.106 14.452 -1.099 1.00 81.56 476 ASP A N 1
ATOM 3801 C CA . ASP A 1 476 ? 3.062 13.013 -0.809 1.00 81.56 476 ASP A CA 1
ATOM 3802 C C . ASP A 1 476 ? 2.474 12.212 -1.980 1.00 81.56 476 ASP A C 1
ATOM 3804 O O . ASP A 1 476 ? 2.952 11.121 -2.295 1.00 81.56 476 ASP A O 1
ATOM 3808 N N . ALA A 1 477 ? 1.468 12.769 -2.665 1.00 82.00 477 ALA A N 1
ATOM 3809 C CA . ALA A 1 477 ? 0.904 12.172 -3.872 1.00 82.00 477 ALA A CA 1
ATOM 3810 C C . ALA A 1 477 ? 1.933 12.113 -5.015 1.00 82.00 477 ALA A C 1
ATOM 3812 O O . ALA A 1 477 ? 2.044 11.083 -5.682 1.00 82.00 477 ALA A O 1
ATOM 3813 N N . ALA A 1 478 ? 2.718 13.178 -5.213 1.00 87.75 478 ALA A N 1
ATOM 3814 C CA . ALA A 1 478 ? 3.771 13.209 -6.224 1.00 87.75 478 ALA A CA 1
ATOM 3815 C C . ALA A 1 478 ? 4.876 12.178 -5.944 1.00 87.75 478 ALA A C 1
ATOM 3817 O O . ALA A 1 478 ? 5.279 11.437 -6.844 1.00 87.75 478 ALA A O 1
ATOM 3818 N N . PHE A 1 479 ? 5.307 12.058 -4.682 1.00 89.62 479 PHE A N 1
ATOM 3819 C CA . PHE A 1 479 ? 6.254 11.023 -4.267 1.00 89.62 479 PHE A CA 1
ATOM 3820 C C . PHE A 1 479 ? 5.722 9.608 -4.519 1.00 89.62 479 PHE A C 1
ATOM 3822 O O . PHE A 1 479 ? 6.453 8.772 -5.049 1.00 89.62 479 PHE A O 1
ATOM 3829 N N . GLN A 1 480 ? 4.456 9.333 -4.195 1.00 86.00 480 GLN A N 1
ATOM 3830 C CA . GLN A 1 480 ? 3.847 8.022 -4.450 1.00 86.00 480 GLN A CA 1
ATOM 3831 C C . GLN A 1 480 ? 3.770 7.686 -5.940 1.00 86.00 480 GLN A C 1
ATOM 3833 O O . GLN A 1 480 ? 4.089 6.562 -6.319 1.00 86.00 480 GLN A O 1
ATOM 3838 N N . MET A 1 481 ? 3.400 8.648 -6.792 1.00 87.94 481 MET A N 1
ATOM 3839 C CA . MET A 1 481 ? 3.372 8.434 -8.243 1.00 87.94 481 MET A CA 1
ATOM 3840 C C . MET A 1 481 ? 4.766 8.124 -8.803 1.00 87.94 481 MET A C 1
ATOM 3842 O O . MET A 1 481 ? 4.914 7.207 -9.609 1.00 87.94 481 MET A O 1
ATOM 3846 N N . LEU A 1 482 ? 5.800 8.855 -8.371 1.00 92.12 482 LEU A N 1
ATOM 3847 C CA . LEU A 1 482 ? 7.175 8.615 -8.821 1.00 92.12 482 LEU A CA 1
ATOM 3848 C C . LEU A 1 482 ? 7.736 7.282 -8.310 1.00 92.12 482 LEU A C 1
ATOM 3850 O O . LEU A 1 482 ? 8.460 6.618 -9.051 1.00 92.12 482 LEU A O 1
ATOM 3854 N N . LEU A 1 483 ? 7.391 6.869 -7.085 1.00 90.06 483 LEU A N 1
ATOM 3855 C CA . LEU A 1 483 ? 7.749 5.547 -6.565 1.00 90.06 483 LEU A CA 1
ATOM 3856 C C . LEU A 1 483 ? 7.099 4.423 -7.376 1.00 90.06 483 LEU A C 1
ATOM 3858 O O . LEU A 1 483 ? 7.801 3.519 -7.822 1.00 90.06 483 LEU A O 1
ATOM 3862 N N . GLU A 1 484 ? 5.792 4.509 -7.632 1.00 88.56 484 GLU A N 1
ATOM 3863 C CA . GLU A 1 484 ? 5.081 3.522 -8.454 1.00 88.56 484 GLU A CA 1
ATOM 3864 C C . GLU A 1 484 ? 5.671 3.466 -9.871 1.00 88.56 484 GLU A C 1
ATOM 3866 O O . GLU A 1 484 ? 5.936 2.391 -10.409 1.00 88.56 484 GLU A O 1
ATOM 3871 N N . MET A 1 485 ? 5.955 4.626 -10.470 1.00 91.69 485 MET A N 1
ATOM 3872 C CA . MET A 1 485 ? 6.561 4.715 -11.798 1.00 91.69 485 MET A CA 1
ATOM 3873 C C . MET A 1 485 ? 7.948 4.064 -11.836 1.00 91.69 485 MET A C 1
ATOM 3875 O O . MET A 1 485 ? 8.223 3.268 -12.737 1.00 91.69 485 MET A O 1
ATOM 3879 N N . ARG A 1 486 ? 8.804 4.356 -10.850 1.00 91.62 486 ARG A N 1
ATOM 3880 C CA . ARG A 1 486 ? 10.122 3.728 -10.696 1.00 91.62 486 ARG A CA 1
ATOM 3881 C C . ARG A 1 486 ? 9.998 2.214 -10.600 1.00 91.62 486 ARG A C 1
ATOM 3883 O O . ARG A 1 486 ? 10.698 1.502 -11.317 1.00 91.62 486 ARG A O 1
ATOM 3890 N N . ASP A 1 487 ? 9.112 1.728 -9.738 1.00 88.62 487 ASP A N 1
ATOM 3891 C CA . ASP A 1 487 ? 8.963 0.302 -9.476 1.00 88.62 487 ASP A CA 1
ATOM 3892 C C . ASP A 1 487 ? 8.442 -0.434 -10.720 1.00 88.62 487 ASP A C 1
ATOM 3894 O O . ASP A 1 487 ? 8.996 -1.469 -11.097 1.00 88.62 487 ASP A O 1
ATOM 3898 N N . ARG A 1 488 ? 7.446 0.115 -11.431 1.00 89.19 488 ARG A N 1
ATOM 3899 C CA . ARG A 1 488 ? 6.937 -0.481 -12.679 1.00 89.19 488 ARG A CA 1
ATOM 3900 C C . ARG A 1 488 ? 7.968 -0.455 -13.813 1.00 89.19 488 ARG A C 1
ATOM 3902 O O . ARG A 1 488 ? 8.078 -1.439 -14.541 1.00 89.19 488 ARG A O 1
ATOM 3909 N N . ILE A 1 489 ? 8.746 0.621 -13.954 1.00 92.44 489 ILE A N 1
ATOM 3910 C CA . ILE A 1 489 ? 9.804 0.718 -14.976 1.00 92.44 489 ILE A CA 1
ATOM 3911 C C . ILE A 1 489 ? 10.951 -0.252 -14.673 1.00 92.44 489 ILE A C 1
ATOM 3913 O O . ILE A 1 489 ? 11.397 -0.968 -15.568 1.00 92.44 489 ILE A O 1
ATOM 3917 N N . ASN A 1 490 ? 11.414 -0.321 -13.424 1.00 92.19 490 ASN A N 1
ATOM 3918 C CA . ASN A 1 490 ? 12.541 -1.179 -13.052 1.00 92.19 490 ASN A CA 1
ATOM 3919 C C . ASN A 1 490 ? 12.174 -2.673 -13.041 1.00 92.19 490 ASN A C 1
ATOM 3921 O O . ASN A 1 490 ? 13.046 -3.512 -13.267 1.00 92.19 490 ASN A O 1
ATOM 3925 N N . ARG A 1 491 ? 10.889 -3.033 -12.889 1.00 89.25 491 ARG A N 1
ATOM 3926 C CA . ARG A 1 491 ? 10.397 -4.410 -13.116 1.00 89.25 491 ARG A CA 1
ATOM 3927 C C . ARG A 1 491 ? 10.575 -4.899 -14.556 1.00 89.25 491 ARG A C 1
ATOM 3929 O O . ARG A 1 491 ? 10.590 -6.102 -14.773 1.00 89.25 491 ARG A O 1
ATOM 3936 N N . LEU A 1 492 ? 10.725 -3.989 -15.521 1.00 90.31 492 LEU A N 1
ATOM 3937 C CA . LEU A 1 492 ? 11.010 -4.303 -16.929 1.00 90.31 492 LEU A CA 1
ATOM 3938 C C . LEU A 1 492 ? 12.521 -4.388 -17.215 1.00 90.31 492 LEU A C 1
ATOM 3940 O O . LEU A 1 492 ? 12.948 -4.406 -18.376 1.00 90.31 492 LEU A O 1
ATOM 3944 N N . SER A 1 493 ? 13.348 -4.396 -16.163 1.00 91.69 493 SER A N 1
ATOM 3945 C CA . SER A 1 493 ? 14.759 -4.733 -16.304 1.00 91.69 493 SER A CA 1
ATOM 3946 C C . SER A 1 493 ? 14.906 -6.207 -16.696 1.00 91.69 493 SER A C 1
ATOM 3948 O O . SER A 1 493 ? 14.200 -7.061 -16.157 1.00 91.69 493 SER A O 1
ATOM 3950 N N . PRO A 1 494 ? 15.799 -6.526 -17.650 1.00 87.88 494 PRO A N 1
ATOM 3951 C CA . PRO A 1 494 ? 16.088 -7.909 -17.994 1.00 87.88 494 PRO A CA 1
ATOM 3952 C C . PRO A 1 494 ? 16.556 -8.687 -16.754 1.00 87.88 494 PRO A C 1
ATOM 3954 O O . PRO A 1 494 ? 17.296 -8.121 -15.942 1.00 87.88 494 PRO A O 1
ATOM 3957 N N . PRO A 1 495 ? 16.188 -9.973 -16.622 1.00 86.75 495 PRO A N 1
ATOM 3958 C CA . PRO A 1 495 ? 16.662 -10.826 -15.542 1.00 86.75 495 PRO A CA 1
ATOM 3959 C C . PRO A 1 495 ? 18.189 -10.791 -15.400 1.00 86.75 495 PRO A C 1
ATOM 3961 O O . PRO A 1 495 ? 18.929 -11.129 -16.325 1.00 86.75 495 PRO A O 1
ATOM 3964 N N . ALA A 1 496 ? 18.657 -10.376 -14.226 1.00 84.25 496 ALA A N 1
ATOM 3965 C CA . ALA A 1 496 ? 20.065 -10.312 -13.856 1.00 84.25 496 ALA A CA 1
ATOM 3966 C C . ALA A 1 496 ? 20.200 -10.428 -12.325 1.00 84.25 496 ALA A C 1
ATOM 3968 O O . ALA A 1 496 ? 19.236 -10.131 -11.614 1.00 84.25 496 ALA A O 1
ATOM 3969 N N . PRO A 1 497 ? 21.376 -10.819 -11.790 1.00 82.75 497 PRO A N 1
ATOM 3970 C CA . PRO A 1 497 ? 21.604 -10.885 -10.341 1.00 82.75 497 PRO A CA 1
ATOM 3971 C C . PRO A 1 497 ? 21.306 -9.568 -9.613 1.00 82.75 497 PRO A C 1
ATOM 3973 O O . PRO A 1 497 ? 20.821 -9.584 -8.486 1.00 82.75 497 PRO A O 1
ATOM 3976 N N . GLN A 1 498 ? 21.575 -8.439 -10.274 1.00 87.31 498 GLN A N 1
ATOM 3977 C CA . GLN A 1 498 ? 21.154 -7.108 -9.848 1.00 87.31 498 GLN A CA 1
ATOM 3978 C C . GLN A 1 498 ? 20.304 -6.478 -10.963 1.00 87.31 498 GLN A C 1
ATOM 3980 O O . GLN A 1 498 ? 20.797 -6.352 -12.090 1.00 87.31 498 GLN A O 1
ATOM 3985 N N . PRO A 1 499 ? 19.046 -6.091 -10.686 1.00 89.81 499 PRO A N 1
ATOM 3986 C CA . PRO A 1 499 ? 18.195 -5.444 -11.673 1.00 89.81 499 PRO A CA 1
ATOM 3987 C C . PRO A 1 499 ? 18.735 -4.061 -12.051 1.00 89.81 499 PRO A C 1
ATOM 3989 O O . PRO A 1 499 ? 19.354 -3.369 -11.242 1.00 89.81 499 PRO A O 1
ATOM 3992 N N . LEU A 1 500 ? 18.501 -3.650 -13.297 1.00 92.19 500 LEU A N 1
ATOM 3993 C CA . LEU A 1 500 ? 18.996 -2.376 -13.825 1.00 92.19 500 LEU A CA 1
ATOM 3994 C C . LEU A 1 500 ? 18.117 -1.203 -13.371 1.00 92.19 500 LEU A C 1
ATOM 3996 O O . LEU A 1 500 ? 16.889 -1.288 -13.408 1.00 92.19 500 LEU A O 1
ATOM 4000 N N . ASP A 1 501 ? 18.745 -0.075 -13.033 1.00 93.12 501 ASP A N 1
ATOM 4001 C CA . ASP A 1 501 ? 18.057 1.189 -12.734 1.00 93.12 501 ASP A CA 1
ATOM 4002 C C . ASP A 1 501 ? 17.612 1.910 -14.022 1.00 93.12 501 ASP A C 1
ATOM 4004 O O . ASP A 1 501 ? 18.180 2.920 -14.457 1.00 93.12 501 ASP A O 1
ATOM 4008 N N . LEU A 1 502 ? 16.592 1.350 -14.672 1.00 94.50 502 LEU A N 1
ATOM 4009 C CA . LEU A 1 502 ? 16.001 1.885 -15.897 1.00 94.50 502 LEU A CA 1
ATOM 4010 C C . LEU A 1 502 ? 15.293 3.225 -15.664 1.00 94.50 502 LEU A C 1
ATOM 4012 O O . LEU A 1 502 ? 15.277 4.070 -16.560 1.00 94.50 502 LEU A O 1
ATOM 4016 N N . PHE A 1 503 ? 14.744 3.450 -14.471 1.00 95.06 503 PHE A N 1
ATOM 4017 C CA . PHE A 1 503 ? 14.101 4.709 -14.109 1.00 95.06 503 PHE A CA 1
ATOM 4018 C C . PHE A 1 503 ? 15.090 5.880 -14.143 1.00 95.06 503 PHE A C 1
ATOM 4020 O O . PHE A 1 503 ? 14.834 6.879 -14.818 1.00 95.06 503 PHE A O 1
ATOM 4027 N N . SER A 1 504 ? 16.266 5.735 -13.522 1.00 94.12 504 SER A N 1
ATOM 4028 C CA . SER A 1 504 ? 17.322 6.756 -13.589 1.00 94.12 504 SER A CA 1
ATOM 4029 C C . SER A 1 504 ? 17.782 7.024 -15.029 1.00 94.12 504 SER A C 1
ATOM 4031 O O . SER A 1 504 ? 17.969 8.179 -15.422 1.00 94.12 504 SER A O 1
ATOM 4033 N N . CYS A 1 505 ? 17.895 5.978 -15.856 1.00 93.75 505 CYS A N 1
ATOM 4034 C CA . CYS A 1 505 ? 18.185 6.120 -17.285 1.00 93.75 505 CYS A CA 1
ATOM 4035 C C . CYS A 1 505 ? 17.102 6.913 -18.034 1.00 93.75 505 CYS A C 1
ATOM 4037 O O . CYS A 1 505 ? 17.420 7.771 -18.864 1.00 93.75 505 CYS A O 1
ATOM 4039 N N . LEU A 1 506 ? 15.825 6.647 -17.752 1.00 94.06 506 LEU A N 1
ATOM 4040 C CA . LEU A 1 506 ? 14.703 7.359 -18.355 1.00 94.06 506 LEU A CA 1
ATOM 4041 C C . LEU A 1 506 ? 14.748 8.850 -17.992 1.00 94.06 506 LEU A C 1
ATOM 4043 O O . LEU A 1 506 ? 14.669 9.699 -18.885 1.00 94.06 506 LEU A O 1
ATOM 4047 N N . LEU A 1 507 ? 14.969 9.177 -16.716 1.00 94.69 507 LEU A N 1
ATOM 4048 C CA . LEU A 1 507 ? 15.121 10.560 -16.254 1.00 94.69 507 LEU A CA 1
ATOM 4049 C C . LEU A 1 507 ? 16.290 11.272 -16.959 1.00 94.69 507 LEU A C 1
ATOM 4051 O O . LEU A 1 507 ? 16.147 12.383 -17.479 1.00 94.69 507 LEU A O 1
ATOM 4055 N N . ARG A 1 508 ? 17.442 10.606 -17.063 1.00 92.94 508 ARG A N 1
ATOM 4056 C CA . ARG A 1 508 ? 18.632 11.166 -17.711 1.00 92.94 508 ARG A CA 1
ATOM 4057 C C . ARG A 1 508 ? 18.428 11.397 -19.209 1.00 92.94 508 ARG A C 1
ATOM 4059 O O . ARG A 1 508 ? 18.668 12.490 -19.721 1.00 92.94 508 ARG A O 1
ATOM 4066 N N . HIS A 1 509 ? 17.994 10.380 -19.949 1.00 91.50 509 HIS A N 1
ATOM 4067 C CA . HIS A 1 509 ? 18.016 10.439 -21.412 1.00 91.50 509 HIS A CA 1
ATOM 4068 C C . HIS A 1 509 ? 16.731 10.986 -22.027 1.00 91.50 509 HIS A C 1
ATOM 4070 O O . HIS A 1 509 ? 16.820 11.680 -23.049 1.00 91.50 509 HIS A O 1
ATOM 4076 N N . ARG A 1 510 ? 15.564 10.712 -21.429 1.00 90.81 510 ARG A N 1
ATOM 4077 C CA . ARG A 1 510 ? 14.264 11.155 -21.954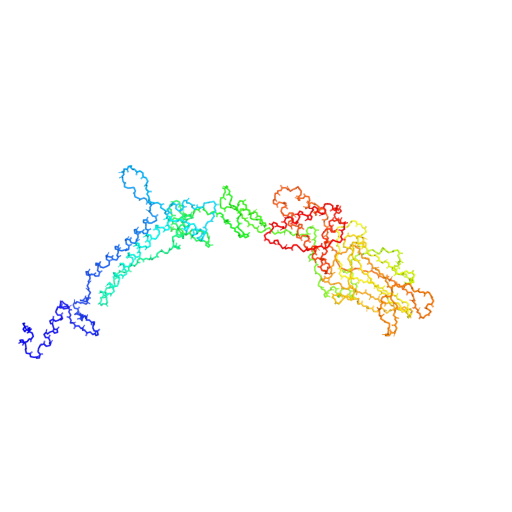 1.00 90.81 510 ARG A CA 1
ATOM 4078 C C . ARG A 1 510 ? 13.830 12.493 -21.365 1.00 90.81 510 ARG A C 1
ATOM 4080 O O . ARG A 1 510 ? 13.401 13.346 -22.138 1.00 90.81 510 ARG A O 1
ATOM 4087 N N . LEU A 1 511 ? 14.029 12.724 -20.063 1.00 92.44 511 LEU A N 1
ATOM 4088 C CA . LEU A 1 511 ? 13.737 14.030 -19.444 1.00 92.44 511 LEU A CA 1
ATOM 4089 C C . LEU A 1 511 ? 14.890 15.035 -19.572 1.00 92.44 511 LEU A C 1
ATOM 4091 O O . LEU A 1 511 ? 14.655 16.231 -19.409 1.00 92.44 511 LEU A O 1
ATOM 4095 N N . LYS A 1 512 ? 16.098 14.579 -19.943 1.00 91.62 512 LYS A N 1
ATOM 4096 C CA . LYS A 1 512 ? 17.316 15.407 -20.061 1.00 91.62 512 LYS A CA 1
ATOM 4097 C C . LYS A 1 512 ? 17.771 16.019 -18.734 1.00 91.62 512 LYS A C 1
ATOM 4099 O O . LYS A 1 512 ? 18.372 17.088 -18.741 1.00 91.62 512 LYS A O 1
ATOM 4104 N N . LEU A 1 513 ? 17.512 15.328 -17.625 1.00 93.19 513 LEU A N 1
ATOM 4105 C CA . LEU A 1 513 ? 18.014 15.732 -16.315 1.00 93.19 513 LEU A CA 1
ATOM 4106 C C . LEU A 1 513 ? 19.517 15.452 -16.196 1.00 93.19 513 LEU A C 1
ATOM 4108 O O . LEU A 1 513 ? 20.034 14.471 -16.739 1.00 93.19 513 LEU A O 1
ATOM 4112 N N . SER A 1 514 ? 20.218 16.319 -15.473 1.00 93.56 514 SER A N 1
ATOM 4113 C CA . SER A 1 514 ? 21.623 16.125 -15.118 1.00 93.56 514 SER A CA 1
ATOM 4114 C C . SER A 1 514 ? 21.797 14.982 -14.111 1.00 93.56 514 SER A C 1
ATOM 4116 O O . SER A 1 514 ? 20.873 14.623 -13.382 1.00 93.56 514 SER A O 1
ATOM 4118 N N . ALA A 1 515 ? 23.011 14.428 -14.018 1.00 91.44 515 ALA A N 1
ATOM 4119 C CA . ALA A 1 515 ? 23.329 13.386 -13.036 1.00 91.44 515 ALA A CA 1
ATOM 4120 C C . ALA A 1 515 ? 22.992 13.812 -11.592 1.00 91.44 515 ALA A C 1
ATOM 4122 O O . ALA A 1 515 ? 22.478 13.011 -10.816 1.00 91.44 515 ALA A O 1
ATOM 4123 N N . GLY A 1 516 ? 23.240 15.084 -11.252 1.00 93.25 516 GLY A N 1
ATOM 4124 C CA . GLY A 1 516 ? 22.949 15.630 -9.925 1.00 93.25 516 GLY A CA 1
ATOM 4125 C C . GLY A 1 516 ? 21.452 15.716 -9.625 1.00 93.25 516 GLY A C 1
ATOM 4126 O O . GLY A 1 516 ? 21.031 15.390 -8.519 1.00 93.25 516 GLY A O 1
ATOM 4127 N N . GLU A 1 517 ? 20.632 16.092 -10.609 1.00 93.62 517 GLU A N 1
ATOM 4128 C CA . GLU A 1 517 ? 19.171 16.110 -10.454 1.00 93.62 517 GLU A CA 1
ATOM 4129 C C . GLU A 1 517 ? 18.605 14.700 -10.275 1.00 93.62 517 GLU A C 1
ATOM 4131 O O . GLU A 1 517 ? 17.770 14.488 -9.398 1.00 93.62 517 GLU A O 1
ATOM 4136 N N . VAL A 1 518 ? 19.092 13.728 -11.054 1.00 94.19 518 VAL A N 1
ATOM 4137 C CA 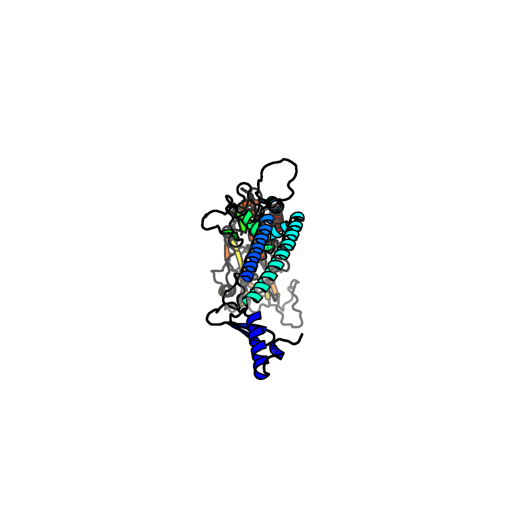. VAL A 1 518 ? 18.670 12.323 -10.933 1.00 94.19 518 VAL A CA 1
ATOM 4138 C C . VAL A 1 518 ? 19.041 11.757 -9.560 1.00 94.19 518 VAL A C 1
ATOM 4140 O O . VAL A 1 518 ? 18.193 11.146 -8.911 1.00 94.19 518 VAL A O 1
ATOM 4143 N N . ALA A 1 519 ? 20.266 12.006 -9.082 1.00 92.12 519 ALA A N 1
ATOM 4144 C CA . ALA A 1 519 ? 20.704 11.582 -7.752 1.00 92.12 519 ALA A CA 1
ATOM 4145 C C . ALA A 1 519 ? 19.827 12.185 -6.642 1.00 92.12 519 ALA A C 1
ATOM 4147 O O . ALA A 1 519 ? 19.324 11.461 -5.789 1.00 92.12 519 ALA A O 1
ATOM 4148 N N . ARG A 1 520 ? 19.539 13.489 -6.715 1.00 94.12 520 ARG A N 1
ATOM 4149 C CA . ARG A 1 520 ? 18.660 14.180 -5.760 1.00 94.12 520 ARG A CA 1
ATOM 4150 C C . ARG A 1 520 ? 17.250 13.584 -5.716 1.00 94.12 520 ARG A C 1
ATOM 4152 O O . ARG A 1 520 ? 16.691 13.414 -4.632 1.00 94.12 520 ARG A O 1
ATOM 4159 N N . ILE A 1 521 ? 16.665 13.277 -6.878 1.00 93.75 521 ILE A N 1
ATOM 4160 C CA . ILE A 1 521 ? 15.333 12.656 -6.965 1.00 93.75 521 ILE A CA 1
ATOM 4161 C C . ILE A 1 521 ? 15.370 11.255 -6.349 1.00 93.75 521 ILE A C 1
ATOM 4163 O O . ILE A 1 521 ? 14.494 10.919 -5.554 1.00 93.75 521 ILE A O 1
ATOM 4167 N N . LYS A 1 522 ? 16.400 10.461 -6.665 1.00 91.56 522 LYS A N 1
ATOM 4168 C CA . LYS A 1 522 ? 16.600 9.122 -6.101 1.00 91.56 522 LYS A CA 1
ATOM 4169 C C . LYS A 1 522 ? 16.678 9.158 -4.573 1.00 91.56 522 LYS A C 1
ATOM 4171 O O . LYS A 1 522 ? 15.923 8.439 -3.923 1.00 91.56 522 LYS A O 1
ATOM 4176 N N . ASP A 1 523 ? 17.510 10.032 -4.012 1.00 91.19 523 ASP A N 1
ATOM 4177 C CA . ASP A 1 523 ? 17.676 10.176 -2.561 1.00 91.19 523 ASP A CA 1
ATOM 4178 C C . ASP A 1 523 ? 16.366 10.611 -1.882 1.00 91.19 523 ASP A C 1
ATOM 4180 O O . ASP A 1 523 ? 15.994 10.099 -0.824 1.00 91.19 523 ASP A O 1
ATOM 4184 N N . SER A 1 524 ? 15.621 11.522 -2.518 1.00 91.88 524 SER A N 1
ATOM 4185 C CA . SER A 1 524 ? 14.334 12.010 -2.006 1.00 91.88 524 SER A CA 1
ATOM 4186 C C . SER A 1 524 ? 13.269 10.908 -1.992 1.00 91.88 524 SER A C 1
ATOM 4188 O O . SER A 1 524 ? 12.550 10.754 -1.003 1.00 91.88 524 SER A O 1
ATOM 4190 N N . LEU A 1 525 ? 13.199 10.100 -3.057 1.00 90.75 525 LEU A N 1
ATOM 4191 C CA . LEU A 1 525 ? 12.299 8.946 -3.139 1.00 90.75 525 LEU A CA 1
ATOM 4192 C C . LEU A 1 525 ? 12.652 7.882 -2.098 1.00 90.75 525 LEU A C 1
ATOM 4194 O O . LEU A 1 525 ? 11.759 7.349 -1.443 1.00 90.75 525 LEU A O 1
ATOM 4198 N N . GLN A 1 526 ? 13.942 7.612 -1.903 1.00 89.38 526 GLN A N 1
ATOM 4199 C CA . GLN A 1 526 ? 14.424 6.638 -0.928 1.00 89.38 526 GLN A CA 1
ATOM 4200 C C . GLN A 1 526 ? 14.105 7.077 0.511 1.00 89.38 526 GLN A C 1
ATOM 4202 O O . GLN A 1 526 ? 13.604 6.292 1.322 1.00 89.38 526 GLN A O 1
ATOM 4207 N N . MET A 1 527 ? 14.291 8.366 0.814 1.00 88.38 527 MET A N 1
ATOM 4208 C CA . MET A 1 527 ? 13.904 8.952 2.097 1.00 88.38 527 MET A CA 1
ATOM 4209 C C . MET A 1 527 ? 12.391 8.875 2.332 1.00 88.38 527 MET A C 1
ATOM 4211 O O . MET A 1 527 ? 11.967 8.558 3.444 1.00 88.38 527 MET A O 1
ATOM 4215 N N . PHE A 1 528 ? 11.571 9.140 1.312 1.00 87.19 528 PHE A N 1
ATOM 4216 C CA . PHE A 1 528 ? 10.116 9.022 1.416 1.00 87.19 528 PHE A CA 1
ATOM 4217 C C . PHE A 1 528 ? 9.672 7.565 1.616 1.00 87.19 528 PHE A C 1
ATOM 4219 O O . PHE A 1 528 ? 8.893 7.290 2.528 1.00 87.19 528 PHE A O 1
ATOM 4226 N N . ASN A 1 529 ? 10.224 6.623 0.843 1.00 84.31 529 ASN A N 1
ATOM 4227 C CA . ASN A 1 529 ? 9.910 5.196 0.943 1.00 84.31 529 ASN A CA 1
ATOM 4228 C C . ASN A 1 529 ? 10.198 4.643 2.351 1.00 84.31 529 ASN A C 1
ATOM 4230 O O . ASN A 1 529 ? 9.374 3.930 2.917 1.00 84.31 529 ASN A O 1
ATOM 4234 N N . SER A 1 530 ? 11.305 5.062 2.981 1.00 83.69 530 SER A N 1
ATOM 4235 C CA . SER A 1 530 ? 11.658 4.650 4.353 1.00 83.69 530 SER A CA 1
ATOM 4236 C C . SER A 1 530 ? 10.634 5.047 5.431 1.00 83.69 530 SER A C 1
ATOM 4238 O O . SER A 1 530 ? 10.626 4.469 6.517 1.00 83.69 530 SER A O 1
ATOM 4240 N N . LYS A 1 531 ? 9.762 6.024 5.146 1.00 80.56 531 LYS A N 1
ATOM 4241 C CA . LYS A 1 531 ? 8.711 6.500 6.059 1.00 80.56 531 LYS A CA 1
ATOM 4242 C C . LYS A 1 531 ? 7.375 5.774 5.859 1.00 80.56 531 LYS A C 1
ATOM 4244 O O . LYS A 1 531 ? 6.439 6.024 6.623 1.00 80.56 531 LYS A O 1
ATOM 4249 N N . LEU A 1 532 ? 7.254 4.910 4.846 1.00 76.06 532 LEU A N 1
ATOM 4250 C CA . LEU A 1 532 ? 6.019 4.185 4.550 1.00 76.06 532 LEU A CA 1
ATOM 4251 C C . LEU A 1 532 ? 5.848 2.955 5.469 1.00 76.06 532 LEU A C 1
ATOM 4253 O O . LEU A 1 532 ? 6.827 2.276 5.774 1.00 76.06 532 LEU A O 1
ATOM 4257 N N . PRO A 1 533 ? 4.608 2.608 5.881 1.00 57.16 533 PRO A N 1
ATOM 4258 C CA . PRO A 1 533 ? 4.345 1.490 6.802 1.00 57.16 533 PRO A CA 1
ATOM 4259 C C . PRO A 1 533 ? 4.799 0.113 6.291 1.00 57.16 533 PRO A C 1
ATOM 4261 O O . PRO A 1 533 ? 5.095 -0.766 7.093 1.00 57.16 533 PRO A O 1
ATOM 4264 N N . ASN A 1 534 ? 4.856 -0.061 4.965 1.00 57.41 534 ASN A N 1
ATOM 4265 C CA . ASN A 1 534 ? 5.255 -1.291 4.275 1.00 57.41 534 ASN A CA 1
ATOM 4266 C C . ASN A 1 534 ? 6.536 -1.080 3.454 1.00 57.41 534 ASN A C 1
ATOM 4268 O O . ASN A 1 534 ? 6.610 -1.534 2.313 1.00 57.41 534 ASN A O 1
ATOM 4272 N N . ALA A 1 535 ? 7.522 -0.357 3.989 1.00 58.62 535 ALA A N 1
ATOM 4273 C CA . ALA A 1 535 ? 8.804 -0.186 3.315 1.00 58.62 535 ALA A CA 1
ATOM 4274 C C . ALA A 1 535 ? 9.475 -1.559 3.108 1.00 58.62 535 ALA A C 1
ATOM 4276 O O . ALA A 1 535 ? 10.084 -2.118 4.022 1.00 58.62 535 ALA A O 1
ATOM 4277 N N . SER A 1 536 ? 9.335 -2.139 1.913 1.00 56.91 536 SER A N 1
ATOM 4278 C CA . SER A 1 536 ? 10.132 -3.295 1.512 1.00 56.91 536 SER A CA 1
ATOM 4279 C C . SER A 1 536 ? 11.585 -2.846 1.362 1.00 56.91 536 SER A C 1
ATOM 4281 O O . SER A 1 536 ? 11.804 -1.752 0.830 1.00 56.91 536 SER A O 1
ATOM 4283 N N . PRO A 1 537 ? 12.577 -3.654 1.779 1.00 64.44 537 PRO A N 1
ATOM 4284 C CA . PRO A 1 537 ? 13.972 -3.335 1.504 1.00 64.44 537 PRO A CA 1
ATOM 4285 C C . PRO A 1 537 ? 14.140 -3.131 -0.004 1.00 64.44 537 PRO A C 1
ATOM 4287 O O . PRO A 1 537 ? 13.768 -4.001 -0.794 1.00 64.44 537 PRO A O 1
ATOM 4290 N N . GLU A 1 538 ? 14.621 -1.950 -0.398 1.00 67.00 538 GLU A N 1
ATOM 4291 C CA . GLU A 1 538 ? 14.825 -1.645 -1.811 1.00 67.00 538 GLU A CA 1
ATOM 4292 C C . GLU A 1 538 ? 15.875 -2.602 -2.386 1.00 67.00 538 GLU A C 1
ATOM 4294 O O . GLU A 1 538 ? 16.933 -2.776 -1.772 1.00 67.00 538 GLU A O 1
ATOM 4299 N N . PRO A 1 539 ? 15.608 -3.236 -3.540 1.00 69.00 539 PRO A N 1
ATOM 4300 C CA . PRO A 1 539 ? 16.610 -4.056 -4.198 1.00 69.00 539 PRO A CA 1
ATOM 4301 C C . PRO A 1 539 ? 17.803 -3.184 -4.598 1.00 69.00 539 PRO A C 1
ATOM 4303 O O . PRO A 1 539 ? 17.640 -2.043 -5.036 1.00 69.00 539 PRO A O 1
ATOM 4306 N N . GLU A 1 540 ? 19.011 -3.724 -4.465 1.00 80.44 540 GLU A N 1
ATOM 4307 C CA . GLU A 1 540 ? 20.217 -3.053 -4.938 1.00 80.44 540 GLU A CA 1
ATOM 4308 C C . GLU A 1 540 ? 20.195 -3.010 -6.474 1.00 80.44 540 GLU A C 1
ATOM 4310 O O . GLU A 1 540 ? 20.292 -4.042 -7.141 1.00 80.44 540 GLU A O 1
ATOM 4315 N N . LEU A 1 541 ? 19.997 -1.812 -7.032 1.00 87.06 541 LEU A N 1
ATOM 4316 C CA . LEU A 1 541 ? 19.897 -1.603 -8.475 1.00 87.06 541 LEU A CA 1
ATOM 4317 C C . LEU A 1 541 ? 21.266 -1.290 -9.082 1.00 87.06 541 LEU A C 1
ATOM 4319 O O . LEU A 1 541 ? 21.957 -0.367 -8.640 1.00 87.06 541 LEU A O 1
ATOM 4323 N N . ALA A 1 542 ? 21.612 -1.996 -10.154 1.00 87.56 542 ALA A N 1
ATOM 4324 C CA . ALA A 1 542 ? 22.806 -1.727 -10.939 1.00 87.56 542 ALA A CA 1
ATOM 4325 C C . ALA A 1 542 ? 22.605 -0.490 -11.833 1.00 87.56 542 ALA A C 1
ATOM 4327 O O . ALA A 1 542 ? 21.607 -0.364 -12.551 1.00 87.56 542 ALA A O 1
ATOM 4328 N N . GLN A 1 543 ? 23.571 0.431 -11.817 1.00 85.56 543 GLN A N 1
ATOM 4329 C CA . GLN A 1 543 ? 23.553 1.606 -12.688 1.00 85.56 543 GLN A CA 1
ATOM 4330 C C . GLN A 1 543 ? 23.911 1.217 -14.124 1.00 85.56 543 GLN A C 1
ATOM 4332 O O . GLN A 1 543 ? 25.005 0.720 -14.385 1.00 85.56 543 GLN A O 1
ATOM 4337 N N . LEU A 1 544 ? 22.998 1.485 -15.060 1.00 85.50 544 LEU A N 1
ATOM 4338 C CA . LEU A 1 544 ? 23.248 1.329 -16.496 1.00 85.50 544 LEU A CA 1
ATOM 4339 C C . LEU A 1 544 ? 23.672 2.648 -17.159 1.00 85.50 544 LEU A C 1
ATOM 4341 O O . LEU A 1 544 ? 24.517 2.644 -18.051 1.00 85.50 544 LEU A O 1
ATOM 4345 N N . CYS A 1 545 ? 23.091 3.769 -16.727 1.00 83.75 545 CYS A N 1
ATOM 4346 C CA . CYS A 1 545 ? 23.366 5.095 -17.275 1.00 83.75 545 CYS A CA 1
ATOM 4347 C C . CYS A 1 545 ? 24.039 5.962 -16.210 1.00 83.75 545 CYS A C 1
ATOM 4349 O O . CYS A 1 545 ? 23.507 6.109 -15.109 1.00 83.75 545 CYS A O 1
ATOM 4351 N N . SER A 1 546 ? 25.203 6.521 -16.549 1.00 65.19 546 SER A N 1
ATOM 4352 C CA . SER A 1 546 ? 26.039 7.361 -15.677 1.00 65.19 546 SER A CA 1
ATOM 4353 C C . SER A 1 546 ? 25.865 8.828 -16.000 1.00 65.19 546 SER A C 1
ATOM 4355 O O . SER A 1 546 ? 26.080 9.148 -17.192 1.00 65.19 546 SER A O 1
#

Secondary structure (DSSP, 8-state):
---GGGGS-HHHHHHHHHHHHHHHHHTTSEEEEEETTEEEEEE-TT-TTTT--HHHHHHHHHHHHHHHHHHHHHHHHHH------------S-----HHHHHHHHS-SSS---HHHHHHHHHH-HHHHHHHHHHHHHHHHHHHHHHHHHHHHHHHHTT-SSPP---PPPP--HHHHHHHHHHHHHS-GGG---EEETTTTEEE--TT-S------PPPBSSSTTSEEEE-SS-TTSEEEE-TTEEEETTEEEE-PPPPSTTTB-------HHHHHHHHHTT-GGGEEP-EE--SS--TT-EE-TTS-S-EEEEEES-SS--SEEEEEEEEEEEEEEETT--EEEEEEEEEESSS--GGG-EEP-TTSTTSPPPEEEEE---TTEEEEEEEEE-HHHH-EEESEEEEEEEEEE----TTS------SPPPTT-TT-----EEEEEEEEEEEEEEB-HHHHHHHHHHHHS-SSHHHHHHHHHHHHHHHHHHHTTSPS-SS-B-HHHHHHHHTS---HHHHHHHHHHHHHHHTTSTT-PPPP-PBP---

Sequence (546 aa):
LPGLQDVLPEFLRGRFVEAALSYVACNSEGELLCRNNDCWCHCSPRFPQCNCPFADIKVMEENLEKSNQAWSSLNHEFMESAGRSSRQTHTLTSVDDEFKAFLKRLPTDRFLNVSIIAKFWSADLVLQKRYTQLESSTSLVLGKAQKIVRKLFTLSKRCPKQPDIHLPRERPVSFWLAKAQSLLYCNEHGVLGFFSEEVRSCVCPMEHPTCQGVIPCIVGTSTSSCSSCATDNVTRCGACHHGNILHLGSCRPSVAPSLDHYLNLDVDIPDVEVKYLLQRLDSRIEVHAIYISNDVRLGSWFNPAWRKRMLLTLKSNKNKSNLIHMLMGISFQICSTKNSTLEPVPAIYVNPFGGSHSESWFMPVNQPEFSNWERTRLDTVATAQCYNWTLSLGSQWKSFFETVHIYLRSRIITDDPTVNETLFYEPLDLDDQTSNLGYMKINTLKVFGYSMHFDPEGIKDLILQLDYPYTQGTQDAAFQMLLEMRDRINRLSPPAPQPLDLFSCLLRHRLKLSAGEVARIKDSLQMFNSKLPNASPEPELAQLCS

InterPro domains:
  IPR033237 BMP/retinoic acid-inducible neural-specific protein [PTHR15564] (1-546)
  IPR057450 BRINP, EGF domain [PF25415] (20-53)
  IPR057671 BRINP, C-terminal domain [PF19052] (97-546)

Organism: Tetraodon nigroviridis (NCBI:txid99883)